Protein 4XS5 (pdb70)

InterPro domains:
  IPR002645 STAS domain [PF01740] (5-97)
  IPR036513 STAS domain superfamily [G3DSA:3.30.750.24] (1-120)
  IPR036513 STAS domain superfamily [SSF52091] (1-110)

Foldseek 3Di:
DWDWDDDDAEIEIEDQDQACDDCNLVVVLVVLVVVVVVPHLEYEYEANHDYYDPSSLVSVLVSQVSSVVSLFYEYEHQDDVVVVVNVVSVRPRYYYDHDPVVRVVVRVNVVVVVPD/DDWDDDDQEIEEEDPDLAADDPNLVVVLVVLVVVVVVPHLEYEYEASHDYYDPSRVVSVQVSVVSSVVVLFYEYEHLDPVVVVVVVVPHDYHYYPDPVVSVVVRCNVVVVD/DLDWDWDDDDQEIEIEGQHQACDDCNLVVVLVVLVVVVVVPHLAYEYEANHPYYDDVNLVSLLVSLVSSVVVLFYEYEHQDPNSVVVCVVVPRPPYHYYPDPVVSVVVRVNVVVVVPD/DDWDDDDLEIEAEDQDQACDDCNLVVVLVVLVVVVVVVHLEYEYEANHDYYDPSRLVSCLVSVVSSVVVLAYEYEHPDDVVVVVVVVSVRPPYHYYHDPVVVVVVRCNVVCVVVPD

B-factor: mean 60.4, std 25.07, range [10.05, 151.22]

Radius of gyration: 25.15 Å; Cα contacts (8 Å, |Δi|>4): 725; chains: 4; bounding box: 63×58×70 Å

Secondary structure (DSSP, 8-state):
--EEEE-SS-EEEE---SSB-TTHHHHHHHHHHHHHTTT---EEE------B-HHHHHHHHHHHHHHHHTT--EEE---HHHHHHHGGGT-TT-EEESSHHHHHHHH--HHHHHH-/-EEEE-SS-EEEE---SSB-THHHHHHHHHHHHHHTTT---EEE------B-HHHHHHHHHHHHHHHHTT--EEE---HHHHHHHHT----EEES-HHHHHHHH--HHHH-/---EEEEE-SS-EEEEE--SSB-THHHHHHHHHHHHHHHTT---EEE------B-HHHHHHHHHHHHHHHTTT--EEE---HHHHHHHHHTT-TT-EEES-HHHHHHHH--HHHHHH-/-EEEE-SS-EEEE---SSB-THHHHHHHHHHHHHHHTT---EEE------B-HHHHHHHHHHHHHHHTTT--EEE---HHHHHHHHTTT-TT-EEESSHHHHHHHH--HHHHHHT-

Solvent-accessible surface area: 22943 Å² total

Nearest PDB structures (foldseek):
  4xs5-assembly4_D  TM=1.009E+00  e=3.055E-22  Dyadobacter fermentans DSM 18053
  4xs5-assembly2_B  TM=9.556E-01  e=4.782E-18  Dyadobacter fermentans DSM 18053
  8dpb-assembly1_D  TM=4.874E-01  e=4.001E-02  Methylorubrum extorquens AM1
  8dyl-assembly1_B  TM=5.406E-01  e=2.358E-01  Homo sapiens
  4ahp-assembly1_D  TM=3.958E-01  e=1.585E+00  Staphylococcus aureus subsp. aureus NCTC 8325

Organism: Dyadobacter fermentans (strain ATCC 700827 / DSM 18053 / CIP 107007 / KCTC 52180 / NS114) (NCBI:txid471854)

CATH classification: 3.30.750.24

Structure (mmCIF, N/CA/C/O backbone):
data_4XS5
#
_entry.id   4XS5
#
_cell.length_a   83.111
_cell.length_b   84.520
_cell.length_c   109.681
_cell.angle_alpha   90.00
_cell.angle_beta   90.00
_cell.angle_gamma   90.00
#
_symmetry.space_group_name_H-M   'P 21 21 21'
#
loop_
_entity.id
_entity.type
_entity.pdbx_description
1 polymer 'Sulfate transporter/antisigma-factor antagonist STAS'
2 water water
#
loop_
_atom_site.group_PDB
_atom_site.id
_atom_site.type_symbol
_atom_site.label_atom_id
_atom_site.label_alt_id
_atom_site.label_comp_id
_atom_site.label_asym_id
_atom_site.label_entity_id
_atom_site.label_seq_id
_atom_site.pdbx_PDB_ins_code
_atom_site.Cartn_x
_atom_site.Cartn_y
_atom_site.Cartn_z
_atom_site.occupancy
_atom_site.B_iso_or_equiv
_atom_site.auth_seq_id
_atom_site.auth_comp_id
_atom_site.auth_asym_id
_atom_site.auth_atom_id
_atom_site.pdbx_PDB_model_num
ATOM 1 N N . ASP A 1 5 ? 12.104 -5.116 8.652 1.00 86.37 2 ASP A N 1
ATOM 2 C CA . ASP A 1 5 ? 13.345 -4.438 9.008 1.00 95.22 2 ASP A CA 1
ATOM 3 C C . ASP A 1 5 ? 13.255 -3.807 10.396 1.00 86.21 2 ASP A C 1
ATOM 4 O O . ASP A 1 5 ? 12.334 -3.043 10.685 1.00 76.57 2 ASP A O 1
ATOM 9 N N . PHE A 1 6 ? 14.221 -4.135 11.249 1.00 77.23 3 PHE A N 1
ATOM 10 C CA . PHE A 1 6 ? 14.231 -3.651 12.624 1.00 53.63 3 PHE A CA 1
ATOM 11 C C . PHE A 1 6 ? 15.241 -2.528 12.833 1.00 54.97 3 PHE A C 1
ATOM 12 O O . PHE A 1 6 ? 16.314 -2.525 12.231 1.00 70.14 3 PHE A O 1
ATOM 20 N N . LYS A 1 7 ? 14.889 -1.576 13.692 1.00 53.07 4 LYS A N 1
ATOM 21 C CA . LYS A 1 7 ? 15.821 -0.532 14.104 1.00 42.65 4 LYS A CA 1
ATOM 22 C C . LYS A 1 7 ? 16.539 -0.958 15.381 1.00 42.65 4 LYS A C 1
ATOM 23 O O . LYS A 1 7 ? 15.914 -1.467 16.311 1.00 41.74 4 LYS A O 1
ATOM 29 N N . LEU A 1 8 ? 17.852 -0.753 15.424 1.00 43.10 5 LEU A N 1
ATOM 30 C CA . LEU A 1 8 ? 18.648 -1.200 16.561 1.00 32.24 5 LEU A CA 1
ATOM 31 C C . LEU A 1 8 ? 19.342 -0.052 17.286 1.00 45.25 5 LEU A C 1
ATOM 32 O O . LEU A 1 8 ? 19.943 0.820 16.660 1.00 63.71 5 LEU A O 1
ATOM 37 N N . GLU A 1 9 ? 19.248 -0.059 18.612 1.00 50.78 6 GLU A N 1
ATOM 38 C CA . GLU A 1 9 ? 20.062 0.820 19.443 1.00 45.64 6 GLU A CA 1
ATOM 39 C C . GLU A 1 9 ? 21.021 -0.027 20.267 1.00 45.15 6 GLU A C 1
ATOM 40 O O . GLU A 1 9 ? 20.604 -0.731 21.186 1.00 50.54 6 GLU A O 1
ATOM 46 N N . LYS A 1 10 ? 22.306 0.041 19.937 1.00 32.70 7 LYS A N 1
ATOM 47 C CA . LYS A 1 10 ? 23.301 -0.777 20.618 1.00 36.19 7 LYS A CA 1
ATOM 48 C C . LYS A 1 10 ? 23.926 -0.048 21.802 1.00 52.87 7 LYS A C 1
ATOM 49 O O . LYS A 1 10 ? 24.555 0.999 21.641 1.00 69.72 7 LYS A O 1
ATOM 55 N N . LYS A 1 11 ? 23.746 -0.612 22.991 1.00 39.28 8 LYS A N 1
ATOM 56 C CA . LYS A 1 11 ? 24.383 -0.096 24.193 1.00 34.76 8 LYS A CA 1
ATOM 57 C C . LYS A 1 11 ? 25.337 -1.148 24.749 1.00 58.24 8 LYS A C 1
ATOM 58 O O . LYS A 1 11 ? 25.513 -2.205 24.148 1.00 56.04 8 LYS A O 1
ATOM 64 N N . GLU A 1 12 ? 25.956 -0.858 25.887 1.00 65.79 9 GLU A N 1
ATOM 65 C CA . GLU A 1 12 ? 26.930 -1.775 26.470 1.00 69.29 9 GLU A CA 1
ATOM 66 C C . GLU A 1 12 ? 26.274 -3.049 27.001 1.00 57.45 9 GLU A C 1
ATOM 67 O O . GLU A 1 12 ? 26.671 -4.158 26.645 1.00 56.21 9 GLU A O 1
ATOM 73 N N . GLN A 1 13 ? 25.271 -2.876 27.854 1.00 59.15 10 GLN A N 1
ATOM 74 C CA . GLN A 1 13 ? 24.602 -3.995 28.514 1.00 54.14 10 GLN A CA 1
ATOM 75 C C . GLN A 1 13 ? 23.554 -4.685 27.638 1.00 47.04 10 GLN A C 1
ATOM 76 O O . GLN A 1 13 ? 23.388 -5.904 27.702 1.00 49.65 10 GLN A O 1
ATOM 82 N N . TYR A 1 14 ? 22.856 -3.904 26.817 1.00 54.38 11 TYR A N 1
ATOM 83 C CA . TYR A 1 14 ? 21.648 -4.378 26.144 1.00 31.96 11 TYR A CA 1
ATOM 84 C C . TYR A 1 14 ? 21.494 -3.839 24.724 1.00 37.61 11 TYR A C 1
ATOM 85 O O . TYR A 1 14 ? 22.185 -2.900 24.326 1.00 44.91 11 TYR A O 1
ATOM 94 N N . VAL A 1 15 ? 20.580 -4.441 23.968 1.00 39.26 12 VAL A N 1
ATOM 95 C CA . VAL A 1 15 ? 20.194 -3.921 22.658 1.00 37.46 12 VAL A CA 1
ATOM 96 C C . VAL A 1 15 ? 18.709 -3.571 22.641 1.00 29.83 12 VAL A C 1
ATOM 97 O O . VAL A 1 15 ? 17.878 -4.342 23.120 1.00 29.58 12 VAL A O 1
ATOM 101 N N . TYR A 1 16 ? 18.381 -2.406 22.093 1.00 32.91 13 TYR A N 1
ATOM 102 C CA . TYR A 1 16 ? 16.992 -1.982 21.965 1.00 29.63 13 TYR A CA 1
ATOM 103 C C . TYR A 1 16 ? 16.522 -2.133 20.521 1.00 31.72 13 TYR A C 1
ATOM 104 O O . TYR A 1 16 ? 17.038 -1.473 19.620 1.00 49.97 13 TYR A O 1
ATOM 113 N N . ILE A 1 17 ? 15.539 -3.003 20.311 1.00 33.56 14 ILE A N 1
ATOM 114 C CA . ILE A 1 17 ? 15.070 -3.330 18.967 1.00 30.67 14 ILE A CA 1
ATOM 115 C C . ILE A 1 17 ? 13.648 -2.831 18.715 1.00 31.18 14 ILE A C 1
ATOM 116 O O . ILE A 1 17 ? 12.752 -3.052 19.528 1.00 35.84 14 ILE A O 1
ATOM 121 N N . GLU A 1 18 ? 13.446 -2.157 17.587 1.00 31.97 15 GLU A N 1
ATOM 122 C CA . GLU A 1 18 ? 12.123 -1.655 17.224 1.00 46.51 15 GLU A CA 1
ATOM 123 C C . GLU A 1 18 ? 11.576 -2.321 15.965 1.00 56.89 15 GLU A C 1
ATOM 124 O O . GLU A 1 18 ? 12.333 -2.694 15.069 1.00 60.44 15 GLU A O 1
ATOM 130 N N . THR A 1 19 ? 10.255 -2.459 15.903 1.00 61.12 16 THR A N 1
ATOM 131 C CA . THR A 1 19 ? 9.591 -2.980 14.712 1.00 68.29 16 THR A CA 1
ATOM 132 C C . THR A 1 19 ? 8.266 -2.260 14.470 1.00 69.28 16 THR A C 1
ATOM 133 O O . THR A 1 19 ? 7.594 -1.845 15.414 1.00 55.17 16 THR A O 1
ATOM 137 N N . ASP A 1 20 ? 7.916 -2.083 13.200 1.00 78.81 17 ASP A N 1
ATOM 138 C CA . ASP A 1 20 ? 6.642 -1.476 12.823 1.00 67.98 17 ASP A CA 1
ATOM 139 C C . ASP A 1 20 ? 5.585 -2.522 12.467 1.00 68.59 17 ASP A C 1
ATOM 140 O O . ASP A 1 20 ? 4.463 -2.178 12.096 1.00 77.04 17 ASP A O 1
ATOM 145 N N . ALA A 1 21 ? 5.952 -3.795 12.580 1.00 65.32 18 ALA A N 1
ATOM 146 C CA . ALA A 1 21 ? 5.089 -4.894 12.149 1.00 64.15 18 ALA A CA 1
ATOM 147 C C . ALA A 1 21 ? 3.779 -4.965 12.934 1.00 66.80 18 ALA A C 1
ATOM 148 O O . ALA A 1 21 ? 3.785 -4.969 14.165 1.00 55.56 18 ALA A O 1
ATOM 150 N N . PRO A 1 22 ? 2.649 -5.026 12.214 1.00 67.66 19 PRO A N 1
ATOM 151 C CA . PRO A 1 22 ? 1.313 -5.112 12.814 1.00 57.15 19 PRO A CA 1
ATOM 152 C C . PRO A 1 22 ? 1.065 -6.457 13.486 1.00 50.41 19 PRO A C 1
ATOM 153 O O . PRO A 1 22 ? 0.245 -6.555 14.400 1.00 51.76 19 PRO A O 1
ATOM 157 N N . ALA A 1 23 ? 1.769 -7.486 13.028 1.00 53.65 20 ALA A N 1
ATOM 158 C CA . ALA A 1 23 ? 1.616 -8.822 13.586 1.00 55.57 20 ALA A CA 1
ATOM 159 C C . ALA A 1 23 ? 2.941 -9.571 13.570 1.00 58.72 20 ALA A C 1
ATOM 160 O O . ALA A 1 23 ? 3.712 -9.466 12.615 1.00 57.21 20 ALA A O 1
ATOM 162 N N . PHE A 1 24 ? 3.197 -10.337 14.624 1.00 55.83 21 PHE A N 1
ATOM 163 C CA . PHE A 1 24 ? 4.404 -11.144 14.683 1.00 53.09 21 PHE A CA 1
ATOM 164 C C . PHE A 1 24 ? 4.054 -12.522 14.144 1.00 54.53 21 PHE A C 1
ATOM 165 O O . PHE A 1 24 ? 3.422 -13.323 14.834 1.00 63.26 21 PHE A O 1
ATOM 173 N N . ALA A 1 25 ? 4.519 -12.802 12.929 1.00 53.90 22 ALA A N 1
ATOM 174 C CA . ALA A 1 25 ? 4.084 -13.968 12.162 1.00 60.92 22 ALA A CA 1
ATOM 175 C C . ALA A 1 25 ? 4.734 -13.973 10.785 1.00 62.11 22 ALA A C 1
ATOM 176 O O . ALA A 1 25 ? 5.331 -12.981 10.367 1.00 75.45 22 ALA A O 1
ATOM 178 N N . GLY A 1 26 ? 4.602 -15.089 10.076 1.00 52.13 23 GLY A N 1
ATOM 179 C CA . GLY A 1 26 ? 5.173 -15.214 8.748 1.00 55.19 23 GLY A CA 1
ATOM 180 C C . GLY A 1 26 ? 6.688 -15.247 8.769 1.00 68.01 23 GLY A C 1
ATOM 181 O O . GLY A 1 26 ? 7.290 -16.037 9.496 1.00 81.74 23 GLY A O 1
ATOM 182 N N . ASP A 1 27 ? 7.306 -14.383 7.971 1.00 65.43 24 ASP A N 1
ATOM 183 C CA . ASP A 1 27 ? 8.761 -14.335 7.878 1.00 85.06 24 ASP A CA 1
ATOM 184 C C . ASP A 1 27 ? 9.364 -13.401 8.925 1.00 80.32 24 ASP A C 1
ATOM 185 O O . ASP A 1 27 ? 10.584 -13.299 9.047 1.00 82.09 24 ASP A O 1
ATOM 190 N N . VAL A 1 28 ? 8.501 -12.722 9.675 1.00 67.62 25 VAL A N 1
ATOM 191 C CA . VAL A 1 28 ? 8.946 -11.789 10.708 1.00 55.44 25 VAL A CA 1
ATOM 192 C C . VAL A 1 28 ? 9.666 -12.466 11.888 1.00 55.77 25 VAL A C 1
ATOM 193 O O . VAL A 1 28 ? 10.745 -12.015 12.275 1.00 56.03 25 VAL A O 1
ATOM 197 N N . PRO A 1 29 ? 9.088 -13.543 12.468 1.00 53.65 26 PRO A N 1
ATOM 198 C CA . PRO A 1 29 ? 9.796 -14.146 13.606 1.00 48.95 26 PRO A CA 1
ATOM 199 C C . PRO A 1 29 ? 11.135 -14.768 13.217 1.00 55.61 26 PRO A C 1
ATOM 200 O O . PRO A 1 29 ? 12.056 -14.795 14.033 1.00 61.07 26 PRO A O 1
ATOM 204 N N . ALA A 1 30 ? 11.236 -15.265 11.988 1.00 62.30 27 ALA A N 1
ATOM 205 C CA . ALA A 1 30 ? 12.491 -15.816 11.494 1.00 53.40 27 ALA A CA 1
ATOM 206 C C . ALA A 1 30 ? 13.516 -14.702 11.313 1.00 52.63 27 ALA A C 1
ATOM 207 O O . ALA A 1 30 ? 14.711 -14.899 11.537 1.00 51.98 27 ALA A O 1
ATOM 209 N N . ALA A 1 31 ? 13.035 -13.530 10.910 1.00 51.45 28 ALA A N 1
ATOM 210 C CA . ALA A 1 31 ? 13.892 -12.365 10.736 1.00 38.18 28 ALA A CA 1
ATOM 211 C C . ALA A 1 31 ? 14.395 -11.860 12.084 1.00 54.23 28 ALA A C 1
ATOM 212 O O . ALA A 1 31 ? 15.574 -11.544 12.241 1.00 55.81 28 ALA A O 1
ATOM 214 N N . PHE A 1 32 ? 13.489 -11.790 13.054 1.00 48.41 29 PHE A N 1
ATOM 215 C CA . PHE A 1 32 ? 13.836 -11.349 14.399 1.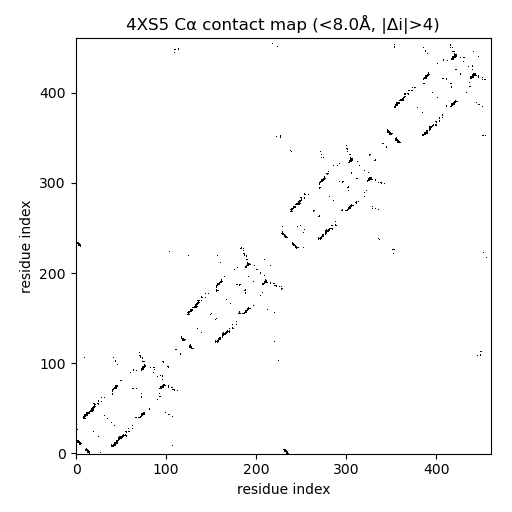00 44.03 29 PHE A CA 1
ATOM 216 C C . PHE A 1 32 ? 14.823 -12.307 15.054 1.00 42.38 29 PHE A C 1
ATOM 217 O O . PHE A 1 32 ? 15.752 -11.879 15.738 1.00 46.29 29 PHE A O 1
ATOM 225 N N . GLU A 1 33 ? 14.615 -13.603 14.843 1.00 43.42 30 GLU A N 1
ATOM 226 C CA . GLU A 1 33 ? 15.486 -14.617 15.424 1.00 43.15 30 GLU A CA 1
ATOM 227 C C . GLU A 1 33 ? 16.884 -14.523 14.827 1.00 49.04 30 GLU A C 1
ATOM 228 O O . GLU A 1 33 ? 17.876 -14.789 15.504 1.00 54.58 30 GLU A O 1
ATOM 234 N N . GLU A 1 34 ? 16.957 -14.140 13.555 1.00 56.84 31 GLU A N 1
ATOM 235 C CA . GLU A 1 34 ? 18.239 -13.947 12.889 1.00 64.62 31 GLU A CA 1
ATOM 236 C C . GLU A 1 34 ? 18.969 -12.748 13.487 1.00 59.53 31 GLU A C 1
ATOM 237 O O . GLU A 1 34 ? 20.162 -12.819 13.783 1.00 60.45 31 GLU A O 1
ATOM 239 N N . THR A 1 35 ? 18.240 -11.651 13.661 1.00 46.85 32 THR A N 1
ATOM 240 C CA . THR A 1 35 ? 18.791 -10.445 14.268 1.00 37.76 32 THR A CA 1
ATOM 241 C C . THR A 1 35 ? 19.245 -10.720 15.697 1.00 41.07 32 THR A C 1
ATOM 242 O O . THR A 1 35 ? 20.311 -10.271 16.119 1.00 46.78 32 THR A O 1
ATOM 246 N N . ALA A 1 36 ? 18.432 -11.470 16.434 1.00 42.10 33 ALA A N 1
ATOM 247 C CA . ALA A 1 36 ? 18.728 -11.791 17.825 1.00 39.23 33 ALA A CA 1
ATOM 248 C C . ALA A 1 36 ? 19.974 -12.660 17.956 1.00 47.69 33 ALA A C 1
ATOM 249 O O . ALA A 1 36 ? 20.818 -12.419 18.818 1.00 53.67 33 ALA A O 1
ATOM 251 N N . ARG A 1 37 ? 20.089 -13.667 17.097 1.00 57.58 34 ARG A N 1
ATOM 252 C CA . ARG A 1 37 ? 21.203 -14.606 17.171 1.00 65.97 34 ARG A CA 1
ATOM 253 C C . ARG A 1 37 ? 22.526 -13.962 16.767 1.00 58.42 34 ARG A C 1
ATOM 254 O O . ARG A 1 37 ? 23.588 -14.364 17.245 1.00 54.23 34 ARG A O 1
ATOM 262 N N . SER A 1 38 ? 22.462 -12.963 15.893 1.00 53.73 35 SER A N 1
ATOM 263 C CA . SER A 1 38 ? 23.664 -12.248 15.479 1.00 65.04 35 SER A CA 1
ATOM 264 C C . SER A 1 38 ? 24.162 -11.353 16.610 1.00 75.07 35 SER A C 1
ATOM 265 O O . SER A 1 38 ? 25.365 -11.163 16.781 1.00 77.76 35 SER A O 1
ATOM 268 N N . LEU A 1 39 ? 23.225 -10.809 17.380 1.00 69.89 36 LEU A N 1
ATOM 269 C CA . LEU A 1 39 ? 23.559 -9.959 18.517 1.00 50.78 36 LEU A CA 1
ATOM 270 C C . LEU A 1 39 ? 24.072 -10.784 19.693 1.00 51.25 36 LEU A C 1
ATOM 271 O O . LEU A 1 39 ? 24.885 -10.308 20.488 1.00 51.18 36 LEU A O 1
ATOM 276 N N . PHE A 1 40 ? 23.590 -12.019 19.801 1.00 44.58 37 PHE A N 1
ATOM 277 C CA . PHE A 1 40 ? 24.021 -12.926 20.859 1.00 52.07 37 PHE A CA 1
ATOM 278 C C . PHE A 1 40 ? 25.498 -13.278 20.717 1.00 74.30 37 PHE A C 1
ATOM 279 O O . PHE A 1 40 ? 26.239 -13.298 21.701 1.00 80.92 37 PHE A O 1
ATOM 287 N N . ARG A 1 41 ? 25.920 -13.551 19.487 1.00 79.46 38 ARG A N 1
ATOM 288 C CA . ARG A 1 41 ? 27.308 -13.907 19.220 1.00 89.64 38 ARG A CA 1
ATOM 289 C C . ARG A 1 41 ? 28.223 -12.685 19.280 1.00 86.24 38 ARG A C 1
ATOM 290 O O . ARG A 1 41 ? 29.445 -12.813 19.217 1.00 86.30 38 ARG A O 1
ATOM 298 N N . GLU A 1 42 ? 27.626 -11.504 19.404 1.00 79.01 39 GLU A N 1
ATOM 299 C CA . GLU A 1 42 ? 28.393 -10.281 19.616 1.00 63.23 39 GLU A CA 1
ATOM 300 C C . GLU A 1 42 ? 28.601 -10.033 21.107 1.00 71.26 39 GLU A C 1
ATOM 301 O O . GLU A 1 42 ? 29.257 -9.068 21.498 1.00 78.48 39 GLU A O 1
ATOM 307 N N . GLY A 1 43 ? 28.038 -10.909 21.936 1.00 76.95 40 GLY A N 1
ATOM 308 C CA . GLY A 1 43 ? 28.234 -10.838 23.373 1.00 80.74 40 GLY A CA 1
ATOM 309 C C . GLY A 1 43 ? 27.038 -10.356 24.176 1.00 82.05 40 GLY A C 1
ATOM 310 O O . GLY A 1 43 ? 27.061 -10.393 25.406 1.00 83.28 40 GLY A O 1
ATOM 311 N N . TYR A 1 44 ? 25.995 -9.904 23.487 1.00 74.79 41 TYR A N 1
ATOM 312 C CA . TYR A 1 44 ? 24.812 -9.364 24.157 1.00 59.42 41 TYR A CA 1
ATOM 313 C C . TYR A 1 44 ? 23.974 -10.441 24.840 1.00 57.91 41 TYR A C 1
ATOM 314 O O . TYR A 1 44 ? 23.550 -11.406 24.206 1.00 48.62 41 TYR A O 1
ATOM 323 N N . HIS A 1 45 ? 23.747 -10.275 26.140 1.00 59.02 42 HIS A N 1
ATOM 324 C CA . HIS A 1 45 ? 22.911 -11.204 26.892 1.00 55.03 42 HIS A CA 1
ATOM 325 C C . HIS A 1 45 ? 21.473 -10.721 27.101 1.00 51.16 42 HIS A C 1
ATOM 326 O O . HIS A 1 45 ? 20.635 -11.472 27.601 1.00 46.11 42 HIS A O 1
ATOM 328 N N . SER A 1 46 ? 21.177 -9.487 26.702 1.00 49.60 43 SER A N 1
ATOM 329 C CA . SER A 1 46 ? 19.880 -8.887 27.023 1.00 35.63 43 SER A CA 1
ATOM 330 C C . SER A 1 46 ? 19.296 -8.069 25.879 1.00 33.68 43 SER A C 1
ATOM 331 O O . SER A 1 46 ? 19.986 -7.252 25.270 1.00 43.08 43 SER A O 1
ATOM 334 N N . LEU A 1 47 ? 18.012 -8.282 25.608 1.00 26.39 44 LEU A N 1
ATOM 335 C CA . LEU A 1 47 ? 17.341 -7.612 24.502 1.00 27.94 44 LEU A CA 1
ATOM 336 C C . LEU A 1 47 ? 16.045 -6.934 24.939 1.00 26.25 44 LEU A C 1
ATOM 337 O O . LEU A 1 47 ? 15.249 -7.508 25.681 1.00 26.13 44 LEU A O 1
ATOM 342 N N . ILE A 1 48 ? 15.844 -5.706 24.473 1.00 26.20 45 ILE A N 1
ATOM 343 C CA . ILE A 1 48 ? 14.587 -5.001 24.678 1.00 26.06 45 ILE A CA 1
ATOM 344 C C . ILE A 1 48 ? 13.938 -4.709 23.331 1.00 26.73 45 ILE A C 1
ATOM 345 O O . ILE A 1 48 ? 14.465 -3.929 22.539 1.00 45.67 45 ILE A O 1
ATOM 350 N N . VAL A 1 49 ? 12.799 -5.338 23.072 1.00 27.12 46 VAL A N 1
ATOM 351 C CA . VAL A 1 49 ? 12.109 -5.160 21.801 1.00 27.89 46 VAL A CA 1
ATOM 352 C C . VAL A 1 49 ? 10.814 -4.369 21.998 1.00 37.19 46 VAL A C 1
ATOM 353 O O . VAL A 1 49 ? 10.093 -4.575 22.976 1.00 27.68 46 VAL A O 1
ATOM 357 N N . ASN A 1 50 ? 10.521 -3.459 21.072 1.00 38.29 47 ASN A N 1
ATOM 358 C CA . ASN A 1 50 ? 9.298 -2.674 21.173 1.00 36.31 47 ASN A CA 1
ATOM 359 C C . ASN A 1 50 ? 8.228 -3.254 20.258 1.00 33.23 47 ASN A C 1
ATOM 360 O O . ASN A 1 50 ? 8.274 -3.103 19.038 1.00 43.39 47 ASN A O 1
ATOM 373 N N . GLN A 1 52 ? 4.893 -2.618 20.578 1.00 52.65 49 GLN A N 1
ATOM 374 C CA . GLN A 1 52 ? 3.679 -1.814 20.742 1.00 41.14 49 GLN A CA 1
ATOM 375 C C . GLN A 1 52 ? 2.729 -1.879 19.543 1.00 53.17 49 GLN A C 1
ATOM 376 O O . GLN A 1 52 ? 1.508 -1.850 19.706 1.00 58.12 49 GLN A O 1
ATOM 382 N N . THR A 1 53 ? 3.290 -1.989 18.344 1.00 41.76 50 THR A N 1
ATOM 383 C CA . THR A 1 53 ? 2.483 -2.054 17.133 1.00 56.27 50 THR A CA 1
ATOM 384 C C . THR A 1 53 ? 1.982 -3.470 16.817 1.00 54.26 50 THR A C 1
ATOM 385 O O . THR A 1 53 ? 1.085 -3.640 15.991 1.00 58.88 50 THR A O 1
ATOM 389 N N . VAL A 1 54 ? 2.550 -4.480 17.472 1.00 47.32 51 VAL A N 1
ATOM 390 C CA . VAL A 1 54 ? 2.145 -5.862 17.220 1.00 42.83 51 VAL A CA 1
ATOM 391 C C . VAL A 1 54 ? 0.866 -6.213 17.974 1.00 54.59 51 VAL A C 1
ATOM 392 O O . VAL A 1 54 ? 0.842 -6.217 19.205 1.00 43.08 51 VAL A O 1
ATOM 396 N N . LYS A 1 55 ? -0.198 -6.505 17.230 1.00 65.93 52 LYS A N 1
ATOM 397 C CA . LYS A 1 55 ? -1.477 -6.861 17.837 1.00 62.20 52 LYS A CA 1
ATOM 398 C C . LYS A 1 55 ? -1.782 -8.362 17.860 1.00 62.42 52 LYS A C 1
ATOM 399 O O . LYS A 1 55 ? -2.789 -8.778 18.435 1.00 54.59 52 LYS A O 1
ATOM 405 N N . SER A 1 56 ? -0.923 -9.177 17.253 1.00 67.29 53 SER A N 1
ATOM 406 C CA . SER A 1 56 ? -1.214 -10.607 17.140 1.00 56.84 53 SER A CA 1
ATOM 407 C C . SER A 1 56 ? 0.026 -11.478 16.932 1.00 60.78 53 SER A C 1
ATOM 408 O O . SER A 1 56 ? 1.081 -10.992 16.523 1.00 49.86 53 SER A O 1
ATOM 411 N N . LEU A 1 57 ? -0.123 -12.771 17.210 1.00 63.37 54 LEU A N 1
ATOM 412 C CA . LEU A 1 57 ? 0.974 -13.730 17.113 1.00 60.66 54 LEU A CA 1
ATOM 413 C C . LEU A 1 57 ? 0.573 -14.980 16.335 1.00 52.70 54 LEU A C 1
ATOM 414 O O . LEU A 1 57 ? -0.612 -15.268 16.177 1.00 64.29 54 LEU A O 1
ATOM 419 N N . ASP A 1 58 ? 1.568 -15.723 15.859 1.00 50.50 55 ASP A N 1
ATOM 420 C CA . ASP A 1 58 ? 1.330 -17.035 15.269 1.00 54.16 55 ASP A CA 1
ATOM 421 C C . ASP A 1 58 ? 2.117 -18.087 16.045 1.00 67.69 55 ASP A C 1
ATOM 422 O O . ASP A 1 58 ? 2.788 -17.765 17.025 1.00 73.33 55 ASP A O 1
ATOM 427 N N . ALA A 1 59 ? 2.032 -19.339 15.607 1.00 69.33 56 ALA A N 1
ATOM 428 C CA . ALA A 1 59 ? 2.717 -20.435 16.287 1.00 76.34 56 ALA A CA 1
ATOM 429 C C . ALA A 1 59 ? 4.232 -20.254 16.257 1.00 73.02 56 ALA A C 1
ATOM 430 O O . ALA A 1 59 ? 4.912 -20.465 17.263 1.00 62.91 56 ALA A O 1
ATOM 432 N N . THR A 1 60 ? 4.752 -19.864 15.098 1.00 72.64 57 THR A N 1
ATOM 433 C CA . THR A 1 60 ? 6.184 -19.652 14.928 1.00 64.28 57 THR A CA 1
ATOM 434 C C . THR A 1 60 ? 6.669 -18.501 15.803 1.00 60.43 57 THR A C 1
ATOM 435 O O . THR A 1 60 ? 7.726 -18.587 16.429 1.00 49.46 57 THR A O 1
ATOM 439 N N . GLY A 1 61 ? 5.882 -17.430 15.846 1.00 57.11 58 GLY A N 1
ATOM 440 C CA . GLY A 1 61 ? 6.217 -16.261 16.637 1.00 44.35 58 GLY A CA 1
ATOM 441 C C . GLY A 1 61 ? 6.365 -16.567 18.114 1.00 45.54 58 GLY A C 1
ATOM 442 O O . GLY A 1 61 ? 7.230 -16.008 18.788 1.00 60.45 58 GLY A O 1
ATOM 443 N N . ILE A 1 62 ? 5.523 -17.464 18.618 1.00 42.48 59 ILE A N 1
ATOM 444 C CA . ILE A 1 62 ? 5.562 -17.837 20.026 1.00 47.12 59 ILE A CA 1
ATOM 445 C C . ILE A 1 62 ? 6.799 -18.667 20.347 1.00 48.99 59 ILE A C 1
ATOM 446 O O . ILE A 1 62 ? 7.494 -18.403 21.327 1.00 52.54 59 ILE A O 1
ATOM 451 N N . THR A 1 63 ? 7.074 -19.669 19.517 1.00 60.87 60 THR A N 1
ATOM 452 C CA . THR A 1 63 ? 8.248 -20.515 19.707 1.00 67.56 60 THR A CA 1
ATOM 453 C C . THR A 1 63 ? 9.529 -19.696 19.576 1.00 62.82 60 THR A C 1
ATOM 454 O O . THR A 1 63 ? 10.488 -19.906 20.319 1.00 51.20 60 THR A O 1
ATOM 458 N N . THR A 1 64 ? 9.534 -18.765 18.627 1.00 63.27 61 THR A N 1
ATOM 459 C CA . THR A 1 64 ? 10.651 -17.843 18.457 1.00 49.47 61 THR A CA 1
ATOM 460 C C . THR A 1 64 ? 10.826 -17.006 19.716 1.00 43.15 61 THR A C 1
ATOM 461 O O . THR A 1 64 ? 11.931 -16.874 20.243 1.00 37.80 61 THR A O 1
ATOM 465 N N . LEU A 1 65 ? 9.716 -16.452 20.193 1.00 43.47 62 LEU A N 1
ATOM 466 C CA . LEU A 1 65 ? 9.704 -15.647 21.406 1.00 33.97 62 LEU A CA 1
ATOM 467 C C . LEU A 1 65 ? 10.200 -16.465 22.596 1.00 40.78 62 LEU A C 1
ATOM 468 O O . LEU A 1 65 ? 10.958 -15.971 23.431 1.00 46.14 62 LEU A O 1
ATOM 473 N N . LYS A 1 66 ? 9.771 -17.723 22.658 1.00 46.68 63 LYS A N 1
ATOM 474 C CA . LYS A 1 66 ? 10.205 -18.644 23.705 1.00 43.34 63 LYS A CA 1
ATOM 475 C C . LYS A 1 66 ? 11.703 -18.919 23.630 1.00 45.18 63 LYS A C 1
ATOM 476 O O . LYS A 1 66 ? 12.383 -18.980 24.655 1.00 47.56 63 LYS A O 1
ATOM 482 N N . LYS A 1 67 ? 12.210 -19.087 22.412 1.00 46.54 64 LYS A N 1
ATOM 483 C CA . LYS A 1 67 ? 13.604 -19.464 22.207 1.00 49.58 64 LYS A CA 1
ATOM 484 C C . LYS A 1 67 ? 14.555 -18.309 22.506 1.00 52.10 64 LYS A C 1
ATOM 485 O O . LYS A 1 67 ? 15.551 -18.482 23.209 1.00 45.86 64 LYS A O 1
ATOM 491 N N . VAL A 1 68 ? 14.244 -17.134 21.965 1.00 49.01 65 VAL A N 1
ATOM 492 C CA . VAL A 1 68 ? 15.057 -15.945 22.192 1.00 45.32 65 VAL A CA 1
ATOM 493 C C . VAL A 1 68 ? 15.127 -15.624 23.683 1.00 51.33 65 VAL A C 1
ATOM 494 O O . VAL A 1 68 ? 16.183 -15.257 24.201 1.00 59.09 65 VAL A O 1
ATOM 498 N N . ASN A 1 69 ? 14.000 -15.781 24.370 1.00 42.08 66 ASN A N 1
ATOM 499 C CA . ASN A 1 69 ? 13.951 -15.558 25.809 1.00 44.17 66 ASN A CA 1
ATOM 500 C C . ASN A 1 69 ? 14.836 -16.539 26.572 1.00 49.78 66 ASN A C 1
ATOM 501 O O . ASN A 1 69 ? 15.467 -16.175 27.565 1.00 51.38 66 ASN A O 1
ATOM 506 N N . TYR A 1 70 ? 14.882 -17.782 26.103 1.00 52.96 67 TYR A N 1
ATOM 507 C CA . TYR A 1 70 ? 15.710 -18.801 26.737 1.00 57.19 67 TYR A CA 1
ATOM 508 C C . TYR A 1 70 ? 17.191 -18.505 26.535 1.00 48.82 67 TYR A C 1
ATOM 509 O O . TYR A 1 70 ? 17.992 -18.639 27.461 1.00 47.57 67 TYR A O 1
ATOM 518 N N . LEU A 1 71 ? 17.549 -18.104 25.320 1.00 48.00 68 LEU A N 1
ATOM 519 C CA . LEU A 1 71 ? 18.934 -17.778 25.001 1.00 55.17 68 LEU A CA 1
ATOM 520 C C . LEU A 1 71 ? 19.402 -16.569 25.802 1.00 55.81 68 LEU A C 1
ATOM 521 O O . LEU A 1 71 ? 20.580 -16.460 26.143 1.00 56.44 68 LEU A O 1
ATOM 526 N N . CYS A 1 72 ? 18.474 -15.664 26.101 1.00 53.11 69 CYS A N 1
ATOM 527 C CA . CYS A 1 72 ? 18.778 -14.505 26.931 1.00 57.72 69 CYS A CA 1
ATOM 528 C C . CYS A 1 72 ? 19.004 -14.919 28.381 1.00 57.12 69 CYS A C 1
ATOM 529 O O . CYS A 1 72 ? 19.960 -14.481 29.020 1.00 57.54 69 CYS A O 1
ATOM 532 N N . ALA A 1 73 ? 18.120 -15.771 28.891 1.00 56.72 70 ALA A N 1
ATOM 533 C CA . ALA A 1 73 ? 18.185 -16.209 30.280 1.00 56.04 70 ALA A CA 1
ATOM 534 C C . ALA A 1 73 ? 19.427 -17.053 30.548 1.00 62.32 70 ALA A C 1
ATOM 535 O O . ALA A 1 73 ? 20.028 -16.964 31.620 1.00 64.88 70 ALA A O 1
ATOM 537 N N . ASN A 1 74 ? 19.811 -17.866 29.569 1.00 56.42 71 ASN A N 1
ATOM 538 C CA . ASN A 1 74 ? 20.954 -18.761 29.716 1.00 67.66 71 ASN A CA 1
ATOM 539 C C . ASN A 1 74 ? 22.273 -17.995 29.787 1.00 70.78 71 ASN A C 1
ATOM 540 O O . ASN A 1 74 ? 23.277 -18.507 30.283 1.00 81.04 71 ASN A O 1
ATOM 545 N N . ASP A 1 75 ? 22.259 -16.767 29.282 1.00 70.15 72 ASP A N 1
ATOM 546 C CA . ASP A 1 75 ? 23.411 -15.873 29.345 1.00 71.13 72 ASP A CA 1
ATOM 547 C C . ASP A 1 75 ? 23.341 -14.979 30.579 1.00 66.81 72 ASP A C 1
ATOM 548 O O . ASP A 1 75 ? 24.127 -14.041 30.719 1.00 63.61 72 ASP A O 1
ATOM 553 N N . LEU A 1 76 ? 22.369 -15.269 31.444 1.00 68.19 73 LEU A N 1
ATOM 554 C CA . LEU A 1 76 ? 22.093 -14.497 32.659 1.00 67.44 73 LEU A CA 1
ATOM 555 C C . LEU A 1 76 ? 21.591 -13.096 32.327 1.00 60.67 73 LEU A C 1
ATOM 556 O O . LEU A 1 76 ? 21.738 -12.166 33.120 1.00 67.88 73 LEU A O 1
ATOM 561 N N . GLY A 1 77 ? 20.998 -12.956 31.146 1.00 55.23 74 GLY A N 1
ATOM 562 C CA . GLY A 1 77 ? 20.327 -11.730 30.761 1.00 43.05 74 GLY A CA 1
ATOM 563 C C . GLY A 1 77 ? 18.826 -11.946 30.758 1.00 39.31 74 GLY A C 1
ATOM 564 O O . GLY A 1 77 ? 18.328 -12.867 31.405 1.00 29.78 74 GLY A O 1
ATOM 573 N N . LEU A 1 79 ? 14.891 -10.994 28.277 1.00 43.74 76 LEU A N 1
ATOM 574 C CA . LEU A 1 79 ? 14.206 -10.404 27.134 1.00 24.84 76 LEU A CA 1
ATOM 575 C C . LEU A 1 79 ? 13.021 -9.558 27.586 1.00 31.84 76 LEU A C 1
ATOM 576 O O . LEU A 1 79 ? 12.052 -10.077 28.138 1.00 45.29 76 LEU A O 1
ATOM 581 N N . ALA A 1 80 ? 13.107 -8.252 27.354 1.00 23.56 77 ALA A N 1
ATOM 582 C CA . ALA A 1 80 ? 12.031 -7.338 27.718 1.00 23.29 77 ALA A CA 1
ATOM 583 C C . ALA A 1 80 ? 11.226 -6.923 26.494 1.00 24.93 77 ALA A C 1
ATOM 584 O O . ALA A 1 80 ? 11.783 -6.661 25.430 1.00 44.07 77 ALA A O 1
ATOM 586 N N . ILE A 1 81 ? 9.910 -6.868 26.658 1.00 23.34 78 ILE A N 1
ATOM 587 C CA . ILE A 1 81 ? 9.011 -6.440 25.595 1.00 23.41 78 ILE A CA 1
ATOM 588 C C . ILE A 1 81 ? 8.274 -5.174 26.015 1.00 28.68 78 ILE A C 1
ATOM 589 O O . ILE A 1 81 ? 7.761 -5.090 27.131 1.00 34.05 78 ILE A O 1
ATOM 594 N N . VAL A 1 82 ? 8.232 -4.186 25.126 1.00 24.79 79 VAL A N 1
ATOM 595 C CA . VAL A 1 82 ? 7.587 -2.916 25.442 1.00 31.93 79 VAL A CA 1
ATOM 596 C C . VAL A 1 82 ? 6.289 -2.709 24.666 1.00 41.05 79 VAL A C 1
ATOM 597 O O . VAL A 1 82 ? 6.306 -2.528 23.449 1.00 52.55 79 VAL A O 1
ATOM 601 N N . THR A 1 83 ? 5.165 -2.745 25.375 1.00 39.10 80 THR A N 1
ATOM 602 C CA . THR A 1 83 ? 3.880 -2.388 24.783 1.00 44.46 80 THR A CA 1
ATOM 603 C C . THR A 1 83 ? 2.921 -1.804 25.822 1.00 48.20 80 THR A C 1
ATOM 604 O O . THR A 1 83 ? 2.886 -2.247 26.972 1.00 46.87 80 THR A O 1
ATOM 608 N N . ARG A 1 84 ? 2.160 -0.793 25.414 1.00 55.64 81 ARG A N 1
ATOM 609 C CA . ARG A 1 84 ? 1.139 -0.199 26.271 1.00 64.36 81 ARG A CA 1
ATOM 610 C C . ARG A 1 84 ? -0.165 -0.993 26.238 1.00 82.26 81 ARG A C 1
ATOM 611 O O . ARG A 1 84 ? -0.921 -1.000 27.210 1.00 89.75 81 ARG A O 1
ATOM 619 N N . ASP A 1 85 ? -0.422 -1.652 25.110 1.00 86.21 82 ASP A N 1
ATOM 620 C CA . ASP A 1 85 ? -1.667 -2.387 24.893 1.00 83.78 82 ASP A CA 1
ATOM 621 C C . ASP A 1 85 ? -1.870 -3.477 25.943 1.00 78.47 82 ASP A C 1
ATOM 622 O O . ASP A 1 85 ? -1.013 -4.339 26.129 1.00 80.10 82 ASP A O 1
ATOM 627 N N . ASP A 1 86 ? -3.018 -3.440 26.613 1.00 125.30 83 ASP A N 1
ATOM 628 C CA . ASP A 1 86 ? -3.273 -4.309 27.759 1.00 118.62 83 ASP A CA 1
ATOM 629 C C . ASP A 1 86 ? -3.597 -5.751 27.379 1.00 113.60 83 ASP A C 1
ATOM 630 O O . ASP A 1 86 ? -3.062 -6.686 27.974 1.00 111.23 83 ASP A O 1
ATOM 635 N N . ASP A 1 87 ? -4.474 -5.933 26.396 1.00 116.48 84 ASP A N 1
ATOM 636 C CA . ASP A 1 87 ? -4.886 -7.276 25.998 1.00 112.08 84 ASP A CA 1
ATOM 637 C C . ASP A 1 87 ? -3.735 -8.044 25.347 1.00 92.72 84 ASP A C 1
ATOM 638 O O . ASP A 1 87 ? -3.734 -9.274 25.323 1.00 88.57 84 ASP A O 1
ATOM 643 N N . PHE A 1 88 ? -2.754 -7.313 24.826 1.00 82.72 85 PHE A N 1
ATOM 644 C CA . PHE A 1 88 ? -1.570 -7.940 24.254 1.00 78.41 85 PHE A CA 1
ATOM 645 C C . PHE A 1 88 ? -0.657 -8.453 25.364 1.00 77.25 85 PHE A C 1
ATOM 646 O O . PHE A 1 88 ? 0.013 -9.474 25.206 1.00 76.27 85 PHE A O 1
ATOM 654 N N . ILE A 1 89 ? -0.639 -7.739 26.486 1.00 79.38 86 ILE A N 1
ATOM 655 C CA . ILE A 1 89 ? 0.117 -8.171 27.658 1.00 79.03 86 ILE A CA 1
ATOM 656 C C . ILE A 1 89 ? -0.520 -9.422 28.254 1.00 84.25 86 ILE A C 1
ATOM 657 O O . ILE A 1 89 ? 0.176 -10.340 28.690 1.00 87.16 86 ILE A O 1
ATOM 662 N N . ASP A 1 90 ? -1.850 -9.452 28.262 1.00 81.26 87 ASP A N 1
ATOM 663 C CA . ASP A 1 90 ? -2.592 -10.618 28.728 1.00 79.64 87 ASP A CA 1
ATOM 664 C C . ASP A 1 90 ? -2.277 -11.835 27.866 1.00 78.87 87 ASP A C 1
ATOM 665 O O . ASP A 1 90 ? -2.262 -12.964 28.351 1.00 83.41 87 ASP A O 1
ATOM 670 N N . LEU A 1 91 ? -2.025 -11.593 26.583 1.00 78.72 88 LEU A N 1
ATOM 671 C CA . LEU A 1 91 ? -1.691 -12.659 25.647 1.00 77.52 88 LEU A CA 1
ATOM 672 C C . LEU A 1 91 ? -0.281 -13.184 25.911 1.00 84.33 88 LEU A C 1
ATOM 673 O O . LEU A 1 91 ? -0.073 -14.391 26.026 1.00 77.46 88 LEU A O 1
ATOM 678 N N . LEU A 1 92 ? 0.679 -12.267 26.004 1.00 90.55 89 LEU A N 1
ATOM 679 C CA . LEU A 1 92 ? 2.079 -12.628 26.220 1.00 91.29 89 LEU A CA 1
ATOM 680 C C . LEU A 1 92 ? 2.287 -13.327 27.560 1.00 91.37 89 LEU A C 1
ATOM 681 O O . LEU A 1 92 ? 3.100 -14.244 27.671 1.00 86.00 89 LEU A O 1
ATOM 686 N N . GLU A 1 93 ? 1.554 -12.884 28.575 1.00 96.91 90 GLU A N 1
ATOM 687 C CA . GLU A 1 93 ? 1.651 -13.480 29.902 1.00 105.47 90 GLU A CA 1
ATOM 688 C C . GLU A 1 93 ? 0.902 -14.808 29.959 1.00 113.18 90 GLU A C 1
ATOM 689 O O . GLU A 1 93 ? 1.098 -15.603 30.879 1.00 118.28 90 GLU A O 1
ATOM 691 N N . ASP A 1 94 ? 0.045 -15.044 28.970 1.00 108.77 91 ASP A N 1
ATOM 692 C CA . ASP A 1 94 ? -0.703 -16.293 28.886 1.00 101.84 91 ASP A CA 1
ATOM 693 C C . ASP A 1 94 ? 0.156 -17.376 28.242 1.00 94.08 91 ASP A C 1
ATOM 694 O O . ASP A 1 94 ? -0.176 -18.561 28.295 1.00 84.24 91 ASP A O 1
ATOM 699 N N . LEU A 1 95 ? 1.268 -16.959 27.641 1.00 92.81 92 LEU A N 1
ATOM 700 C CA . LEU A 1 95 ? 2.217 -17.886 27.031 1.00 94.27 92 LEU A CA 1
ATOM 701 C C . LEU A 1 95 ? 2.967 -18.679 28.097 1.00 102.05 92 LEU A C 1
ATOM 702 O O . LEU A 1 95 ? 3.641 -19.663 27.789 1.00 103.05 92 LEU A O 1
ATOM 707 N N . ARG A 1 96 ? 2.851 -18.227 29.344 1.00 87.01 93 ARG A N 1
ATOM 708 C CA . ARG A 1 96 ? 3.467 -18.876 30.500 1.00 89.82 93 ARG A CA 1
ATOM 709 C C . ARG A 1 96 ? 4.989 -18.948 30.389 1.00 85.90 93 ARG A C 1
ATOM 710 O O . ARG A 1 96 ? 5.619 -19.838 30.962 1.00 81.38 93 ARG A O 1
ATOM 712 N N . ILE A 1 97 ? 5.576 -18.010 29.653 1.00 83.56 94 ILE A N 1
ATOM 713 C CA . ILE A 1 97 ? 7.028 -17.915 29.562 1.00 90.32 94 ILE A CA 1
ATOM 714 C C . ILE A 1 97 ? 7.563 -17.273 30.840 1.00 98.58 94 ILE A C 1
ATOM 715 O O . ILE A 1 97 ? 7.264 -16.113 31.128 1.00 89.46 94 ILE A O 1
ATOM 720 N N . PRO A 1 98 ? 8.359 -18.033 31.610 1.00 104.82 95 PRO A N 1
ATOM 721 C CA . PRO A 1 98 ? 8.734 -17.680 32.986 1.00 106.99 95 PRO A CA 1
ATOM 722 C C . PRO A 1 98 ? 9.488 -16.359 33.135 1.00 114.66 95 PRO A C 1
ATOM 723 O O . PRO A 1 98 ? 9.129 -15.556 33.996 1.00 121.28 95 PRO A O 1
ATOM 727 N N . ASP A 1 99 ? 10.511 -16.136 32.317 1.00 110.84 96 ASP A N 1
ATOM 728 C CA . ASP A 1 99 ? 11.334 -14.938 32.455 1.00 117.58 96 ASP A CA 1
ATOM 729 C C . ASP A 1 99 ? 10.932 -13.816 31.501 1.00 101.99 96 ASP A C 1
ATOM 730 O O . ASP A 1 99 ? 11.553 -12.752 31.493 1.00 86.69 96 ASP A O 1
ATOM 735 N N . LEU A 1 100 ? 9.899 -14.052 30.698 1.00 97.06 97 LEU A N 1
ATOM 736 C CA . LEU A 1 100 ? 9.433 -13.036 29.761 1.00 85.53 97 LEU A CA 1
ATOM 737 C C . LEU A 1 100 ? 8.824 -11.856 30.508 1.00 89.35 97 LEU A C 1
ATOM 738 O O . LEU A 1 100 ? 7.932 -12.028 31.337 1.00 92.86 97 LEU A O 1
ATOM 743 N N . THR A 1 101 ? 9.311 -10.658 30.205 1.00 50.09 98 THR A N 1
ATOM 744 C CA . THR A 1 101 ? 8.855 -9.455 30.887 1.00 40.03 98 THR A CA 1
ATOM 745 C C . THR A 1 101 ? 8.217 -8.468 29.922 1.00 39.77 98 THR A C 1
ATOM 746 O O . THR A 1 101 ? 8.819 -8.088 28.919 1.00 43.86 98 THR A O 1
ATOM 750 N N . VAL A 1 102 ? 6.993 -8.057 30.233 1.00 37.85 99 VAL A N 1
ATOM 751 C CA . VAL A 1 102 ? 6.297 -7.065 29.427 1.00 34.55 99 VAL A CA 1
ATOM 752 C C . VAL A 1 102 ? 6.113 -5.779 30.227 1.00 42.94 99 VAL A C 1
ATOM 753 O O . VAL A 1 102 ? 5.548 -5.795 31.321 1.00 42.55 99 VAL A O 1
ATOM 757 N N . LEU A 1 103 ? 6.596 -4.670 29.677 1.00 38.07 100 LEU A N 1
ATOM 758 C CA . LEU A 1 103 ? 6.558 -3.388 30.373 1.00 23.40 100 LEU A CA 1
ATOM 759 C C . LEU A 1 103 ? 6.027 -2.282 29.465 1.00 29.62 100 LEU A C 1
ATOM 760 O O . LEU A 1 103 ? 6.217 -2.329 28.251 1.00 21.23 100 LEU A O 1
ATOM 765 N N . PRO A 1 104 ? 5.350 -1.283 30.054 1.00 41.32 101 PRO A N 1
ATOM 766 C CA . PRO A 1 104 ? 4.700 -0.220 29.277 1.00 27.22 101 PRO A CA 1
ATOM 767 C C . PRO A 1 104 ? 5.661 0.704 28.529 1.00 24.74 101 PRO A C 1
ATOM 768 O O . PRO A 1 104 ? 5.341 1.124 27.419 1.00 44.38 101 PRO A O 1
ATOM 772 N N . THR A 1 105 ? 6.811 1.021 29.119 1.00 27.60 102 THR A N 1
ATOM 773 C CA . THR A 1 105 ? 7.714 2.000 28.516 1.00 34.97 102 THR A CA 1
ATOM 774 C C . THR A 1 105 ? 9.139 1.480 28.349 1.00 23.86 102 THR A C 1
ATOM 775 O O . THR A 1 105 ? 9.524 0.474 28.944 1.00 33.38 102 THR A O 1
ATOM 779 N N . LYS A 1 106 ? 9.914 2.181 27.528 1.00 26.64 103 LYS A N 1
ATOM 780 C CA . LYS A 1 106 ? 11.304 1.821 27.269 1.00 26.32 103 LYS A CA 1
ATOM 781 C C . LYS A 1 106 ? 12.179 2.053 28.497 1.00 35.52 103 LYS A C 1
ATOM 782 O O . LYS A 1 106 ? 13.036 1.231 28.824 1.00 25.04 103 LYS A O 1
ATOM 788 N N . GLU A 1 107 ? 11.955 3.177 29.172 1.00 43.49 104 GLU A N 1
ATOM 789 C CA . GLU A 1 107 ? 12.718 3.530 30.365 1.00 33.70 104 GLU A CA 1
ATOM 790 C C . GLU A 1 107 ? 12.534 2.480 31.452 1.00 29.81 104 GLU A C 1
ATOM 791 O O . GLU A 1 107 ? 13.460 2.180 32.207 1.00 24.57 104 GLU A O 1
ATOM 797 N N . GLU A 1 108 ? 11.331 1.922 31.518 1.00 33.84 105 GLU A N 1
ATOM 798 C CA . GLU A 1 108 ? 11.001 0.908 32.508 1.00 24.29 105 GLU A CA 1
ATOM 799 C C . GLU A 1 108 ? 11.634 -0.430 32.138 1.00 29.27 105 GLU A C 1
ATOM 800 O O . GLU A 1 108 ? 12.061 -1.188 33.010 1.00 25.78 105 GLU A O 1
ATOM 806 N N . ALA A 1 109 ? 11.696 -0.710 30.839 1.00 25.79 106 ALA A N 1
ATOM 807 C CA . ALA A 1 109 ? 12.297 -1.945 30.348 1.00 15.11 106 ALA A CA 1
ATOM 808 C C . ALA A 1 109 ? 13.798 -1.969 30.608 1.00 14.78 106 ALA A C 1
ATOM 809 O O . ALA A 1 109 ? 14.362 -3.011 30.934 1.00 20.24 106 ALA A O 1
ATOM 811 N N . ILE A 1 110 ? 14.438 -0.813 30.460 1.00 29.47 107 ILE A N 1
ATOM 812 C CA . ILE A 1 110 ? 15.866 -0.686 30.724 1.00 20.87 107 ILE A CA 1
ATOM 813 C C . ILE A 1 110 ? 16.149 -0.875 32.213 1.00 18.51 107 ILE A C 1
ATOM 814 O O . ILE A 1 110 ? 17.129 -1.521 32.589 1.00 30.47 107 ILE A O 1
ATOM 819 N N . ASP A 1 111 ? 15.281 -0.317 33.054 1.00 19.19 108 ASP A N 1
ATOM 820 C CA . ASP A 1 111 ? 15.392 -0.492 34.499 1.00 20.32 108 ASP A CA 1
ATOM 821 C C . ASP A 1 111 ? 15.349 -1.971 34.862 1.00 32.23 108 ASP A C 1
ATOM 822 O O . ASP A 1 111 ? 16.126 -2.440 35.693 1.00 24.80 108 ASP A O 1
ATOM 827 N N . ALA A 1 112 ? 14.440 -2.701 34.222 1.00 34.58 109 ALA A N 1
ATOM 828 C CA . ALA A 1 112 ? 14.256 -4.121 34.492 1.00 17.91 109 ALA A CA 1
ATOM 829 C C . ALA A 1 112 ? 15.490 -4.931 34.119 1.00 23.39 109 ALA A C 1
ATOM 830 O O . ALA A 1 112 ? 15.863 -5.869 34.824 1.00 23.95 109 ALA A O 1
ATOM 832 N N . VAL A 1 113 ? 16.116 -4.568 33.005 1.00 16.21 110 VAL A N 1
ATOM 833 C CA . VAL A 1 113 ? 17.299 -5.272 32.529 1.00 17.49 110 VAL A CA 1
ATOM 834 C C . VAL A 1 113 ? 18.446 -5.131 33.522 1.00 21.15 110 VAL A C 1
ATOM 835 O O . VAL A 1 113 ? 19.123 -6.107 33.847 1.00 27.39 110 VAL A O 1
ATOM 839 N N . PHE A 1 114 ? 18.650 -3.916 34.018 1.00 16.45 111 PHE A N 1
ATOM 840 C CA . PHE A 1 114 ? 19.718 -3.666 34.976 1.00 21.39 111 PHE A CA 1
ATOM 841 C C . PHE A 1 114 ? 19.377 -4.217 36.356 1.00 25.00 111 PHE A C 1
ATOM 842 O O . PHE A 1 114 ? 20.265 -4.650 37.090 1.00 19.06 111 PHE A O 1
ATOM 858 N N . HIS A 1 116 ? 17.687 -6.938 36.794 1.00 20.27 113 HIS A N 1
ATOM 859 C CA . HIS A 1 116 ? 17.947 -8.362 36.620 1.00 21.11 113 HIS A CA 1
ATOM 860 C C . HIS A 1 116 ? 19.424 -8.684 36.807 1.00 23.57 113 HIS A C 1
ATOM 861 O O . HIS A 1 116 ? 19.777 -9.684 37.435 1.00 31.19 113 HIS A O 1
ATOM 868 N N . SER A 1 117 ? 20.281 -7.830 36.258 1.00 24.43 114 SER A N 1
ATOM 869 C CA . SER A 1 117 ? 21.723 -7.984 36.400 1.00 20.36 114 SER A CA 1
ATOM 870 C C . SER A 1 117 ? 22.125 -7.949 37.870 1.00 25.90 114 SER A C 1
ATOM 871 O O . SER A 1 117 ? 22.896 -8.787 38.335 1.00 39.97 114 SER A O 1
ATOM 874 N N . LEU A 1 118 ? 21.589 -6.974 38.596 1.00 26.12 115 LEU A N 1
ATOM 875 C CA . LEU A 1 118 ? 21.846 -6.845 40.024 1.00 22.98 115 LEU A CA 1
ATOM 876 C C . LEU A 1 118 ? 21.273 -8.030 40.793 1.00 31.06 115 LEU A C 1
ATOM 877 O O . LEU A 1 118 ? 21.839 -8.463 41.795 1.00 34.61 115 LEU A O 1
ATOM 882 N N . GLU A 1 119 ? 20.148 -8.551 40.311 1.00 35.08 116 GLU A N 1
ATOM 883 C CA . GLU A 1 119 ? 19.476 -9.673 40.958 1.00 39.34 116 GLU A CA 1
ATOM 884 C C . GLU A 1 119 ? 20.333 -10.935 40.948 1.00 40.59 116 GLU A C 1
ATOM 885 O O . GLU A 1 119 ? 20.219 -11.776 41.839 1.00 40.24 116 GLU A O 1
ATOM 891 N N . ASN A 1 120 ? 21.185 -11.071 39.938 1.00 33.20 117 ASN A N 1
ATOM 892 C CA . ASN A 1 120 ? 22.076 -12.220 39.861 1.00 30.06 117 ASN A CA 1
ATOM 893 C C . ASN A 1 120 ? 23.101 -12.205 40.987 1.00 40.52 117 ASN A C 1
ATOM 894 O O . ASN A 1 120 ? 23.305 -13.208 41.671 1.00 63.77 117 ASN A O 1
ATOM 899 N N . GLU A 1 121 ? 23.737 -11.056 41.178 1.00 35.43 118 GLU A N 1
ATOM 900 C CA . GLU A 1 121 ? 24.810 -10.926 42.156 1.00 32.95 118 GLU A CA 1
ATOM 901 C C . GLU A 1 121 ? 24.317 -10.741 43.592 1.00 36.63 118 GLU A C 1
ATOM 902 O O . GLU A 1 121 ? 24.901 -11.291 44.526 1.00 45.83 118 GLU A O 1
ATOM 908 N N . PHE A 1 122 ? 23.249 -9.969 43.772 1.00 41.86 119 PHE A N 1
ATOM 909 C CA . PHE A 1 122 ? 22.801 -9.614 45.117 1.00 32.02 119 PHE A CA 1
ATOM 910 C C . PHE A 1 122 ? 21.370 -10.049 45.424 1.00 38.81 119 PHE A C 1
ATOM 911 O O . PHE A 1 122 ? 20.776 -9.587 46.399 1.00 42.21 119 PHE A O 1
ATOM 919 N N . GLY A 1 123 ? 20.817 -10.932 44.600 1.00 46.35 121 GLY A N 1
ATOM 920 C CA . GLY A 1 123 ? 19.457 -11.403 44.802 1.00 55.90 121 GLY A CA 1
ATOM 921 C C . GLY A 1 123 ? 19.303 -12.256 46.046 1.00 63.32 121 GLY A C 1
ATOM 922 O O . GLY A 1 123 ? 19.931 -13.306 46.170 1.00 73.84 121 GLY A O 1
ATOM 923 N N . PHE B 1 6 ? 18.829 29.137 48.754 1.00 94.87 3 PHE B N 1
ATOM 924 C CA . PHE B 1 6 ? 19.148 27.823 48.208 1.00 95.67 3 PHE B CA 1
ATOM 925 C C . PHE B 1 6 ? 20.050 27.021 49.139 1.00 101.82 3 PHE B C 1
ATOM 926 O O . PHE B 1 6 ? 21.275 27.098 49.041 1.00 100.95 3 PHE B O 1
ATOM 934 N N . LYS B 1 7 ? 1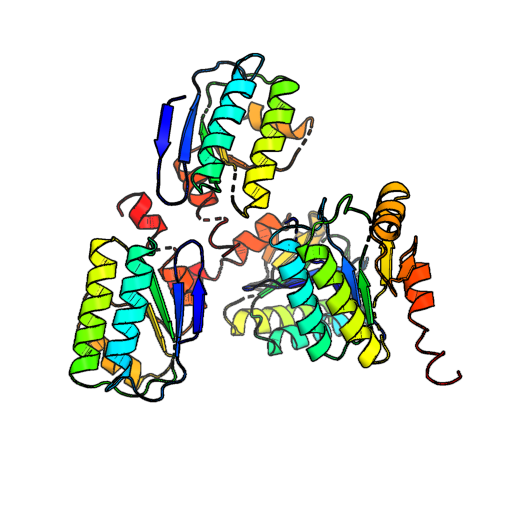9.444 26.256 50.043 1.00 102.44 4 LYS B N 1
ATOM 935 C CA . LYS B 1 7 ? 20.205 25.329 50.870 1.00 98.32 4 LYS B CA 1
ATOM 936 C C . LYS B 1 7 ? 20.840 24.283 49.963 1.00 95.81 4 LYS B C 1
ATOM 937 O O . LYS B 1 7 ? 20.148 23.617 49.192 1.00 90.28 4 LYS B O 1
ATOM 939 N N . LEU B 1 8 ? 22.156 24.138 50.056 1.00 88.29 5 LEU B N 1
ATOM 940 C CA . LEU B 1 8 ? 22.890 23.335 49.088 1.00 74.30 5 LEU B CA 1
ATOM 941 C C . LEU B 1 8 ? 23.899 22.400 49.748 1.00 70.35 5 LEU B C 1
ATOM 942 O O . LEU B 1 8 ? 24.823 22.846 50.429 1.00 81.37 5 LEU B O 1
ATOM 947 N N . GLU B 1 9 ? 23.710 21.101 49.538 1.00 74.52 6 GLU B N 1
ATOM 948 C CA . GLU B 1 9 ? 24.628 20.091 50.054 1.00 81.50 6 GLU B CA 1
ATOM 949 C C . GLU B 1 9 ? 25.328 19.364 48.911 1.00 81.84 6 GLU B C 1
ATOM 950 O O . GLU B 1 9 ? 24.696 18.630 48.151 1.00 72.13 6 GLU B O 1
ATOM 956 N N . LYS B 1 10 ? 26.636 19.571 48.794 1.00 88.55 7 LYS B N 1
ATOM 957 C CA . LYS B 1 10 ? 27.416 18.937 47.738 1.00 78.01 7 LYS B CA 1
ATOM 958 C C . LYS B 1 10 ? 27.792 17.506 48.105 1.00 76.35 7 LYS B C 1
ATOM 959 O O . LYS B 1 10 ? 28.149 17.220 49.247 1.00 89.39 7 LYS B O 1
ATOM 965 N N . LYS B 1 11 ? 27.703 16.612 47.126 1.00 66.53 8 LYS B N 1
ATOM 966 C CA . LYS B 1 11 ? 28.109 15.224 47.311 1.00 63.42 8 LYS B CA 1
ATOM 967 C C . LYS B 1 11 ? 29.038 14.795 46.183 1.00 61.47 8 LYS B C 1
ATOM 968 O O . LYS B 1 11 ? 29.405 15.605 45.332 1.00 69.19 8 LYS B O 1
ATOM 974 N N . GLU B 1 12 ? 29.419 13.523 46.180 1.00 58.28 9 GLU B N 1
ATOM 975 C CA . GLU B 1 12 ? 30.377 13.025 45.200 1.00 60.76 9 GLU B CA 1
ATOM 976 C C . GLU B 1 12 ? 29.792 12.964 43.792 1.00 69.68 9 GLU B C 1
ATOM 977 O O . GLU B 1 12 ? 30.351 13.534 42.856 1.00 72.86 9 GLU B O 1
ATOM 983 N N . GLN B 1 13 ? 28.665 12.274 43.647 1.00 79.73 10 GLN B N 1
ATOM 984 C CA . GLN B 1 13 ? 28.085 12.035 42.330 1.00 73.56 10 GLN B CA 1
ATOM 985 C C . GLN B 1 13 ? 26.958 13.009 41.968 1.00 66.10 10 GLN B C 1
ATOM 986 O O . GLN B 1 13 ? 26.413 12.949 40.865 1.00 65.39 10 GLN B O 1
ATOM 992 N N . TYR B 1 14 ? 26.616 13.908 42.887 1.00 57.60 11 TYR B N 1
ATOM 993 C CA . TYR B 1 14 ? 25.510 14.838 42.661 1.00 51.56 11 TYR B CA 1
ATOM 994 C C . TYR B 1 14 ? 25.523 16.011 43.639 1.00 48.84 11 TYR B C 1
ATOM 995 O O . TYR B 1 14 ? 26.424 16.135 44.468 1.00 49.57 11 TYR B O 1
ATOM 1004 N N . VAL B 1 15 ? 24.512 16.870 43.530 1.00 51.18 12 VAL B N 1
ATOM 1005 C CA . VAL B 1 15 ? 24.330 17.984 44.455 1.00 52.45 12 VAL B CA 1
ATOM 1006 C C . VAL B 1 15 ? 22.870 18.089 44.886 1.00 57.45 12 VAL B C 1
ATOM 1007 O O . VAL B 1 15 ? 21.969 18.118 44.046 1.00 48.66 12 VAL B O 1
ATOM 1011 N N . TYR B 1 16 ? 22.639 18.141 46.194 1.00 55.17 13 TYR B N 1
ATOM 1012 C CA . TYR B 1 16 ? 21.287 18.276 46.723 1.00 56.14 13 TYR B CA 1
ATOM 1013 C C . TYR B 1 16 ? 20.940 19.744 46.962 1.00 62.57 13 TYR B C 1
ATOM 1014 O O . TYR B 1 16 ? 21.697 20.474 47.602 1.00 60.21 13 TYR B O 1
ATOM 1023 N N . ILE B 1 17 ? 19.793 20.169 46.441 1.00 64.93 14 ILE B N 1
ATOM 1024 C CA . ILE B 1 17 ? 19.372 21.564 46.529 1.00 58.47 14 ILE B CA 1
ATOM 1025 C C . ILE B 1 17 ? 17.987 21.695 47.165 1.00 60.34 14 ILE B C 1
ATOM 1026 O O . ILE B 1 17 ? 17.089 20.904 46.883 1.00 56.75 14 ILE B O 1
ATOM 1031 N N . GLU B 1 18 ? 17.823 22.691 48.031 1.00 75.83 15 GLU B N 1
ATOM 1032 C CA . GLU B 1 18 ? 16.527 22.970 48.643 1.00 88.37 15 GLU B CA 1
ATOM 1033 C C . GLU B 1 18 ? 16.114 24.422 48.418 1.00 85.82 15 GLU B C 1
ATOM 1034 O O . GLU B 1 18 ? 16.885 25.344 48.683 1.00 81.54 15 GLU B O 1
ATOM 1040 N N . THR B 1 19 ? 14.894 24.617 47.929 1.00 93.92 16 THR B N 1
ATOM 1041 C CA . THR B 1 19 ? 14.377 25.958 47.680 1.00 94.95 16 THR B CA 1
ATOM 1042 C C . THR B 1 19 ? 13.285 26.313 48.684 1.00 91.96 16 THR B C 1
ATOM 1043 O O . THR B 1 19 ? 12.545 25.444 49.145 1.00 80.64 16 THR B O 1
ATOM 1047 N N . ASP B 1 20 ? 13.211 27.590 49.044 1.00 100.31 17 ASP B N 1
ATOM 1048 C CA . ASP B 1 20 ? 12.215 28.063 49.997 1.00 104.30 17 ASP B CA 1
ATOM 1049 C C . ASP B 1 20 ? 10.999 28.686 49.307 1.00 100.86 17 ASP B C 1
ATOM 1050 O O . ASP B 1 20 ? 10.044 29.096 49.967 1.00 102.64 17 ASP B O 1
ATOM 1055 N N . ALA B 1 21 ? 11.037 28.748 47.980 1.00 88.40 18 ALA B N 1
ATOM 1056 C CA . ALA B 1 21 ? 10.014 29.456 47.213 1.00 81.23 18 ALA B CA 1
ATOM 1057 C C . ALA B 1 21 ? 8.679 28.713 47.175 1.00 80.77 18 ALA B C 1
ATOM 1058 O O . ALA B 1 21 ? 8.636 27.518 46.887 1.00 82.77 18 ALA B O 1
ATOM 1060 N N . PRO B 1 22 ? 7.580 29.431 47.461 1.00 78.16 19 PRO B N 1
ATOM 1061 C CA . PRO B 1 22 ? 6.218 28.889 47.394 1.00 78.81 19 PRO B CA 1
ATOM 1062 C C . PRO B 1 22 ? 5.781 28.629 45.956 1.00 81.98 19 PRO B C 1
ATOM 1063 O O . PRO B 1 22 ? 4.832 27.882 45.712 1.00 65.26 19 PRO B O 1
ATOM 1067 N N . ALA B 1 23 ? 6.475 29.262 45.017 1.00 88.55 20 ALA B N 1
ATOM 1068 C CA . ALA B 1 23 ? 6.187 29.110 43.599 1.00 82.84 20 ALA B CA 1
ATOM 1069 C C . ALA B 1 23 ? 7.460 29.304 42.790 1.00 86.40 20 ALA B C 1
ATOM 1070 O O . ALA B 1 23 ? 8.345 30.059 43.193 1.00 90.82 20 ALA B O 1
ATOM 1072 N N . PHE B 1 24 ? 7.557 28.632 41.647 1.00 81.53 21 PHE B N 1
ATOM 1073 C CA . PHE B 1 24 ? 8.691 28.865 40.769 1.00 82.11 21 PHE B CA 1
ATOM 1074 C C . PHE B 1 24 ? 8.257 29.921 39.763 1.00 83.28 21 PHE B C 1
ATOM 1075 O O . PHE B 1 24 ? 7.533 29.628 38.812 1.00 89.35 21 PHE B O 1
ATOM 1083 N N . ALA B 1 25 ? 8.720 31.149 39.977 1.00 83.55 22 ALA B N 1
ATOM 1084 C CA . ALA B 1 25 ? 8.319 32.286 39.156 1.00 74.62 22 ALA B CA 1
ATOM 1085 C C . ALA B 1 25 ? 9.270 33.459 39.346 1.00 81.04 22 ALA B C 1
ATOM 1086 O O . ALA B 1 25 ? 9.976 33.529 40.352 1.00 92.96 22 ALA B O 1
ATOM 1088 N N . GLY B 1 26 ? 9.267 34.389 38.396 1.00 74.92 23 GLY B N 1
ATOM 1089 C CA . GLY B 1 26 ? 9.985 35.641 38.556 1.00 69.67 23 GLY B CA 1
ATOM 1090 C C . GLY B 1 26 ? 11.473 35.506 38.822 1.00 94.37 23 GLY B C 1
ATOM 1091 O O . GLY B 1 26 ? 12.212 34.938 38.019 1.00 94.26 23 GLY B O 1
ATOM 1092 N N . ASP B 1 27 ? 11.910 36.058 39.950 1.00 100.07 24 ASP B N 1
ATOM 1093 C CA . ASP B 1 27 ? 13.322 36.074 40.321 1.00 110.16 24 ASP B CA 1
ATOM 1094 C C . ASP B 1 27 ? 13.888 34.690 40.645 1.00 111.14 24 ASP B C 1
ATOM 1095 O O . ASP B 1 27 ? 15.098 34.478 40.556 1.00 117.78 24 ASP B O 1
ATOM 1100 N N . VAL B 1 28 ? 13.022 33.755 41.024 1.00 102.72 25 VAL B N 1
ATOM 1101 C CA . VAL B 1 28 ? 13.473 32.438 41.479 1.00 95.16 25 VAL B CA 1
ATOM 1102 C C . VAL B 1 28 ? 14.154 31.585 40.389 1.00 83.15 25 VAL B C 1
ATOM 1103 O O . VAL B 1 28 ? 15.248 31.070 40.622 1.00 76.78 25 VAL B O 1
ATOM 1107 N N . PRO B 1 29 ? 13.526 31.428 39.203 1.00 79.35 26 PRO B N 1
ATOM 1108 C CA . PRO B 1 29 ? 14.186 30.579 38.201 1.00 78.15 26 PRO B CA 1
ATOM 1109 C C . PRO B 1 29 ? 15.510 31.151 37.699 1.00 84.22 26 PRO B C 1
ATOM 1110 O O . PRO B 1 29 ? 16.409 30.389 37.343 1.00 80.66 26 PRO B O 1
ATOM 1114 N N . ALA B 1 30 ? 15.620 32.475 37.669 1.00 95.29 27 ALA B N 1
ATOM 1115 C CA . ALA B 1 30 ? 16.854 33.130 37.250 1.00 97.14 27 ALA B CA 1
ATOM 1116 C C . ALA B 1 30 ? 17.984 32.803 38.220 1.00 90.00 27 ALA B C 1
ATOM 1117 O O . ALA B 1 30 ? 19.142 32.669 37.821 1.00 94.64 27 ALA B O 1
ATOM 1119 N N . ALA B 1 31 ? 17.636 32.672 39.496 1.00 75.31 28 ALA B N 1
ATOM 1120 C CA . ALA B 1 31 ? 18.607 32.329 40.525 1.00 66.68 28 ALA B CA 1
ATOM 1121 C C . ALA B 1 31 ? 18.976 30.852 40.450 1.00 83.10 28 ALA B C 1
ATOM 1122 O O . ALA B 1 31 ? 20.121 30.475 40.701 1.00 87.57 28 ALA B O 1
ATOM 1124 N N . PHE B 1 32 ? 17.999 30.022 40.102 1.00 74.30 29 PHE B N 1
ATOM 1125 C CA . PHE B 1 32 ? 18.210 28.582 40.009 1.00 68.14 29 PHE B CA 1
ATOM 1126 C C . PHE B 1 32 ? 19.139 28.230 38.853 1.00 67.46 29 PHE B C 1
ATOM 1127 O O . PHE B 1 32 ? 20.006 27.366 38.986 1.00 62.89 29 PHE B O 1
ATOM 1135 N N . GLU B 1 33 ? 18.958 28.906 37.723 1.00 65.76 30 GLU B N 1
ATOM 1136 C CA . GLU B 1 33 ? 19.776 28.648 36.544 1.00 72.34 30 GLU B CA 1
ATOM 1137 C C . GLU B 1 33 ? 21.207 29.133 36.754 1.00 79.46 30 GLU B C 1
ATOM 1138 O O . GLU B 1 33 ? 22.160 28.495 36.305 1.00 64.78 30 GLU B O 1
ATOM 1144 N N . GLU B 1 34 ? 21.352 30.262 37.440 1.00 89.49 31 GLU B N 1
ATOM 1145 C CA . GLU B 1 34 ? 22.670 30.803 37.752 1.00 93.46 31 GLU B CA 1
ATOM 1146 C C . GLU B 1 34 ? 23.397 29.901 38.743 1.00 89.54 31 GLU B C 1
ATOM 1147 O O . GLU B 1 34 ? 24.617 29.750 38.683 1.00 96.01 31 GLU B O 1
ATOM 1149 N N . THR B 1 35 ? 22.636 29.305 39.655 1.00 69.04 32 THR B N 1
ATOM 1150 C CA . THR B 1 35 ? 23.191 28.387 40.643 1.00 64.51 32 THR B CA 1
ATOM 1151 C C . THR B 1 35 ? 23.592 27.069 39.988 1.00 76.40 32 THR B C 1
ATOM 1152 O O . THR B 1 35 ? 24.636 26.497 40.301 1.00 76.64 32 THR B O 1
ATOM 1156 N N . ALA B 1 36 ? 22.754 26.597 39.071 1.00 75.50 33 ALA B N 1
ATOM 1157 C CA . ALA B 1 36 ? 22.997 25.337 38.380 1.00 72.57 33 ALA B CA 1
ATOM 1158 C C . ALA B 1 36 ? 24.221 25.422 37.476 1.00 78.85 33 ALA B C 1
ATOM 1159 O O . ALA B 1 36 ? 25.110 24.574 37.544 1.00 81.26 33 ALA B O 1
ATOM 1161 N N . ARG B 1 37 ? 24.263 26.454 36.636 1.00 87.68 34 ARG B N 1
ATOM 1162 C CA . ARG B 1 37 ? 25.357 26.632 35.685 1.00 85.45 34 ARG B CA 1
ATOM 1163 C C . ARG B 1 37 ? 26.703 26.780 36.386 1.00 81.91 34 ARG B C 1
ATOM 1164 O O . ARG B 1 37 ? 27.740 26.397 35.841 1.00 77.75 34 ARG B O 1
ATOM 1172 N N . SER B 1 38 ? 26.684 27.334 37.594 1.00 83.60 35 SER B N 1
ATOM 1173 C CA . SER B 1 38 ? 27.897 27.463 38.390 1.00 91.14 35 SER B CA 1
ATOM 1174 C C . SER B 1 38 ? 28.397 26.088 38.821 1.00 84.59 35 SER B C 1
ATOM 1175 O O . SER B 1 38 ? 29.602 25.857 38.913 1.00 77.96 35 SER B O 1
ATOM 1178 N N . LEU B 1 39 ? 27.461 25.180 39.077 1.00 80.64 36 LEU B N 1
ATOM 1179 C CA . LEU B 1 39 ? 27.796 23.820 39.489 1.00 76.48 36 LEU B CA 1
ATOM 1180 C C . LEU B 1 39 ? 28.229 22.960 38.305 1.00 72.37 36 LEU B C 1
ATOM 1181 O O . LEU B 1 39 ? 29.009 22.021 38.466 1.00 63.74 36 LEU B O 1
ATOM 1186 N N . PHE B 1 40 ? 27.714 23.276 37.120 1.00 77.83 37 PHE B N 1
ATOM 1187 C CA . PHE B 1 40 ? 28.086 22.548 35.910 1.00 87.18 37 PHE B CA 1
ATOM 1188 C C . PHE B 1 40 ? 29.557 22.762 35.577 1.00 89.76 37 PHE B C 1
ATOM 1189 O O . PHE B 1 40 ? 30.239 21.846 35.118 1.00 82.53 37 PHE B O 1
ATOM 1197 N N . ARG B 1 41 ? 30.040 23.977 35.816 1.00 81.82 38 ARG B N 1
ATOM 1198 C CA . ARG B 1 41 ? 31.443 24.299 35.586 1.00 89.22 38 ARG B CA 1
ATOM 1199 C C . ARG B 1 41 ? 32.327 23.669 36.660 1.00 83.46 38 ARG B C 1
ATOM 1200 O O . ARG B 1 41 ? 33.545 23.584 36.502 1.00 80.83 38 ARG B O 1
ATOM 1208 N N . GLU B 1 42 ? 31.704 23.224 37.748 1.00 78.05 39 GLU B N 1
ATOM 1209 C CA . GLU B 1 42 ? 32.423 22.545 38.821 1.00 70.44 39 GLU B CA 1
ATOM 1210 C C . GLU B 1 42 ? 32.536 21.047 38.545 1.00 75.65 39 GLU B C 1
ATOM 1211 O O . GLU B 1 42 ? 33.241 20.331 39.256 1.00 89.71 39 GLU B O 1
ATOM 1217 N N . GLY B 1 43 ? 31.841 20.580 37.512 1.00 69.44 40 GLY B N 1
ATOM 1218 C CA . GLY B 1 43 ? 31.922 19.186 37.113 1.00 65.91 40 GLY B CA 1
ATOM 1219 C C . GLY B 1 43 ? 30.698 18.337 37.410 1.00 67.32 40 GLY B C 1
ATOM 1220 O O . GLY B 1 43 ? 30.636 17.178 37.003 1.00 70.20 40 GLY B O 1
ATOM 1221 N N . TYR B 1 44 ? 29.724 18.902 38.118 1.00 69.49 41 TYR B N 1
ATOM 1222 C CA . TYR B 1 44 ? 28.522 18.155 38.483 1.00 68.41 41 TYR B CA 1
ATOM 1223 C C . TYR B 1 44 ? 27.560 17.997 37.308 1.00 68.39 41 TYR B C 1
ATOM 1224 O O . TYR B 1 44 ? 27.104 18.984 36.730 1.00 69.87 41 TYR B O 1
ATOM 1233 N N . HIS B 1 45 ? 27.259 16.750 36.957 1.00 65.14 42 HIS B N 1
ATOM 1234 C CA . HIS B 1 45 ? 26.334 16.461 35.865 1.00 59.49 42 HIS B CA 1
ATOM 1235 C C . HIS B 1 45 ? 24.912 16.149 36.338 1.00 46.82 42 HIS B C 1
ATOM 1236 O O . HIS B 1 45 ? 24.006 15.984 35.521 1.00 46.39 42 HIS B O 1
ATOM 1238 N N . SER B 1 46 ? 24.710 16.081 37.651 1.00 45.13 43 SER B N 1
ATOM 1239 C CA . SER B 1 46 ? 23.415 15.676 38.194 1.00 39.68 43 SER B CA 1
ATOM 1240 C C . SER B 1 46 ? 23.000 16.509 39.399 1.00 39.63 43 SER B C 1
ATOM 1241 O O . SER B 1 46 ? 23.799 16.763 40.300 1.00 49.79 43 SER B O 1
ATOM 1244 N N . LEU B 1 47 ? 21.737 16.922 39.411 1.00 45.47 44 LEU B N 1
ATOM 1245 C CA . LEU B 1 47 ? 21.213 17.763 40.478 1.00 46.04 44 LEU B CA 1
ATOM 1246 C C . LEU B 1 47 ? 19.929 17.187 41.066 1.00 43.61 44 LEU B C 1
ATOM 1247 O O . LEU B 1 47 ? 19.095 16.640 40.346 1.00 39.85 44 LEU B O 1
ATOM 1252 N N . ILE B 1 48 ? 19.782 17.310 42.381 1.00 39.09 45 ILE B N 1
ATOM 1253 C CA . ILE B 1 48 ? 18.551 16.920 43.057 1.00 42.90 45 ILE B CA 1
ATOM 1254 C C . ILE B 1 48 ? 17.991 18.107 43.832 1.00 46.38 45 ILE B C 1
ATOM 1255 O O . ILE B 1 48 ? 18.623 18.600 44.766 1.00 58.98 45 ILE B O 1
ATOM 1260 N N . VAL B 1 49 ? 16.808 18.567 43.440 1.00 48.20 46 VAL B N 1
ATOM 1261 C CA . VAL B 1 49 ? 16.208 19.741 44.063 1.00 55.76 46 VAL B CA 1
ATOM 1262 C C . VAL B 1 49 ? 14.886 19.396 44.751 1.00 61.35 46 VAL B C 1
ATOM 1263 O O . VAL B 1 49 ? 14.051 18.685 44.190 1.00 40.51 46 VAL B O 1
ATOM 1267 N N . ASN B 1 50 ? 14.703 19.894 45.971 1.00 70.65 47 ASN B N 1
ATOM 1268 C CA . ASN B 1 50 ? 13.460 19.660 46.695 1.00 71.92 47 ASN B CA 1
ATOM 1269 C C . ASN B 1 50 ? 12.483 20.804 46.453 1.00 65.05 47 ASN B C 1
ATOM 1270 O O . ASN B 1 50 ? 12.653 21.910 46.965 1.00 63.77 47 ASN B O 1
ATOM 1283 N N . GLN B 1 52 ? 9.172 20.608 47.123 1.00 67.03 49 GLN B N 1
ATOM 1284 C CA . GLN B 1 52 ? 7.978 20.334 47.926 1.00 73.47 49 GLN B CA 1
ATOM 1285 C C . GLN B 1 52 ? 7.168 21.586 48.276 1.00 77.58 49 GLN B C 1
ATOM 1286 O O . GLN B 1 52 ? 5.937 21.561 48.269 1.00 76.96 49 GLN B O 1
ATOM 1292 N N . THR B 1 53 ? 7.864 22.679 48.569 1.00 76.57 50 THR B N 1
ATOM 1293 C CA . THR B 1 53 ? 7.211 23.932 48.930 1.00 68.07 50 THR B CA 1
ATOM 1294 C C . THR B 1 53 ? 6.636 24.691 47.729 1.00 79.84 50 THR B C 1
ATOM 1295 O O . THR B 1 53 ? 5.958 25.703 47.904 1.00 76.81 50 THR B O 1
ATOM 1299 N N . VAL B 1 54 ? 6.896 24.205 46.517 1.00 76.18 51 VAL B N 1
ATOM 1300 C CA . VAL B 1 54 ? 6.461 24.909 45.310 1.00 76.98 51 VAL B CA 1
ATOM 1301 C C . VAL B 1 54 ? 5.088 24.433 44.841 1.00 86.90 51 VAL B C 1
ATOM 1302 O O . VAL B 1 54 ? 4.939 23.305 44.370 1.00 88.62 51 VAL B O 1
ATOM 1306 N N . LYS B 1 55 ? 4.089 25.300 44.979 1.00 85.07 52 LYS B N 1
ATOM 1307 C CA . LYS B 1 55 ? 2.715 24.953 44.623 1.00 78.98 52 LYS B CA 1
ATOM 1308 C C . LYS B 1 55 ? 2.253 25.465 43.255 1.00 77.81 52 LYS B C 1
ATOM 1309 O O . LYS B 1 55 ? 1.139 25.162 42.828 1.00 82.50 52 LYS B O 1
ATOM 1315 N N . SER B 1 56 ? 3.096 26.230 42.567 1.00 76.75 53 SER B N 1
ATOM 1316 C CA . SER B 1 56 ? 2.723 26.767 41.257 1.00 84.65 53 SER B CA 1
ATOM 1317 C C . SER B 1 56 ? 3.940 27.123 40.402 1.00 79.59 53 SER B C 1
ATOM 1318 O O . SER B 1 56 ? 5.047 27.283 40.916 1.00 82.76 53 SER B O 1
ATOM 1321 N N . LEU B 1 57 ? 3.722 27.249 39.095 1.00 73.06 54 LEU B N 1
ATOM 1322 C CA . LEU B 1 57 ? 4.813 27.452 38.145 1.00 75.06 54 LEU B CA 1
ATOM 1323 C C . LEU B 1 57 ? 4.586 28.636 37.206 1.00 84.21 54 LEU B C 1
ATOM 1324 O O . LEU B 1 57 ? 3.469 29.129 37.058 1.00 70.56 54 LEU B O 1
ATOM 1329 N N . ASP B 1 58 ? 5.666 29.075 36.566 1.00 93.20 55 ASP B N 1
ATOM 1330 C CA . ASP B 1 58 ? 5.629 30.178 35.613 1.00 83.30 55 ASP B CA 1
ATOM 1331 C C . ASP B 1 58 ? 6.297 29.752 34.307 1.00 82.38 55 ASP B C 1
ATOM 1332 O O . ASP B 1 58 ? 7.135 28.852 34.304 1.00 89.72 55 ASP B O 1
ATOM 1337 N N . ALA B 1 59 ? 5.918 30.392 33.204 1.00 71.21 56 ALA B N 1
ATOM 1338 C CA . ALA B 1 59 ? 6.493 30.088 31.895 1.00 72.98 56 ALA B CA 1
ATOM 1339 C C . ALA B 1 59 ? 8.011 30.242 31.903 1.00 79.95 56 ALA B C 1
ATOM 1340 O O . ALA B 1 59 ? 8.725 29.473 31.258 1.00 68.29 56 ALA B O 1
ATOM 1342 N N . THR B 1 60 ? 8.496 31.242 32.634 1.00 90.19 57 THR B N 1
ATOM 1343 C CA . THR B 1 60 ? 9.929 31.431 32.821 1.00 88.65 57 THR B CA 1
ATOM 1344 C C . THR B 1 60 ? 10.506 30.253 33.595 1.00 90.62 57 THR B C 1
ATOM 1345 O O . THR B 1 60 ? 11.579 29.746 33.270 1.00 97.86 57 THR B O 1
ATOM 1349 N N . GLY B 1 61 ? 9.776 29.817 34.616 1.00 84.30 58 GLY B N 1
ATOM 1350 C CA . GLY B 1 61 ? 10.194 28.695 35.433 1.00 69.92 58 GLY B CA 1
ATOM 1351 C C . GLY B 1 61 ? 10.192 27.383 34.676 1.00 64.39 58 GLY B C 1
ATOM 1352 O O . GLY B 1 61 ? 11.105 26.573 34.828 1.00 72.34 58 GLY B O 1
ATOM 1353 N N . ILE B 1 62 ? 9.164 27.174 33.859 1.00 56.58 59 ILE B N 1
ATOM 1354 C CA . ILE B 1 62 ? 9.036 25.948 33.079 1.00 59.30 59 ILE B CA 1
ATOM 1355 C C . ILE B 1 62 ? 10.168 25.819 32.061 1.00 67.48 59 ILE B C 1
ATOM 1356 O O . ILE B 1 62 ? 10.768 24.752 31.924 1.00 73.71 59 ILE B O 1
ATOM 1361 N N . THR B 1 63 ? 10.463 26.909 31.359 1.00 69.43 60 THR B N 1
ATOM 1362 C CA . THR B 1 63 ? 11.546 26.913 30.380 1.00 74.48 60 THR B CA 1
ATOM 1363 C C . THR B 1 63 ? 12.905 26.789 31.065 1.00 67.93 60 THR B C 1
ATOM 1364 O O . THR B 1 63 ? 13.823 26.165 30.531 1.00 70.97 60 THR B O 1
ATOM 1368 N N . THR B 1 64 ? 13.029 27.387 32.246 1.00 59.28 61 THR B N 1
ATOM 1369 C CA . THR B 1 64 ? 14.241 27.256 33.046 1.00 59.58 61 THR B CA 1
ATOM 1370 C C . THR B 1 64 ? 14.395 25.813 33.510 1.00 66.87 61 THR B C 1
ATOM 1371 O O . THR B 1 64 ? 15.490 25.248 33.480 1.00 63.37 61 THR B O 1
ATOM 1375 N N . LEU B 1 65 ? 13.281 25.220 33.928 1.00 64.51 62 LEU B N 1
ATOM 1376 C CA . LEU B 1 65 ? 13.265 23.837 34.381 1.00 53.29 62 LEU B CA 1
ATOM 1377 C C . LEU B 1 65 ? 13.635 22.893 33.241 1.00 58.06 62 LEU B C 1
ATOM 1378 O O . LEU B 1 65 ? 14.325 21.896 33.447 1.00 63.65 62 LEU B O 1
ATOM 1383 N N . LYS B 1 66 ? 13.175 23.221 32.038 1.00 60.44 63 LYS B N 1
ATOM 1384 C CA . LYS B 1 66 ? 13.480 22.424 30.855 1.00 64.83 63 LYS B CA 1
ATOM 1385 C C . LYS B 1 66 ? 14.958 22.507 30.488 1.00 68.95 63 LYS B C 1
ATOM 1386 O O . LYS B 1 66 ? 15.570 21.505 30.117 1.00 71.47 63 LYS B O 1
ATOM 1392 N N . LYS B 1 67 ? 15.527 23.704 30.595 1.00 68.12 64 LYS B N 1
ATOM 1393 C CA . LYS B 1 67 ? 16.904 23.938 30.173 1.00 61.77 64 LYS B CA 1
ATOM 1394 C C . LYS B 1 67 ? 17.905 23.253 31.100 1.00 65.10 64 LYS B C 1
ATOM 1395 O O . LYS B 1 67 ? 18.839 22.598 30.637 1.00 61.24 64 LYS B O 1
ATOM 1401 N N . VAL B 1 68 ? 17.709 23.408 32.406 1.00 63.57 65 VAL B N 1
ATOM 1402 C CA . VAL B 1 68 ? 18.581 22.772 33.387 1.00 53.76 65 VAL B CA 1
ATOM 1403 C C . VAL B 1 68 ? 18.494 21.253 33.259 1.00 60.86 65 VAL B C 1
ATOM 1404 O O . VAL B 1 68 ? 19.494 20.548 33.403 1.00 58.70 65 VAL B O 1
ATOM 1408 N N . ASN B 1 69 ? 17.294 20.758 32.974 1.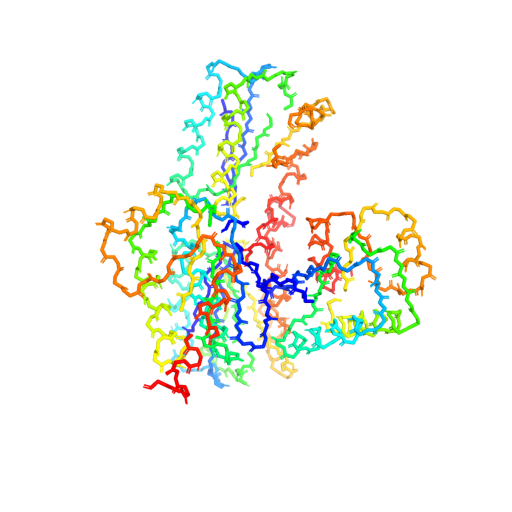00 52.93 66 ASN B N 1
ATOM 1409 C CA . ASN B 1 69 ? 17.091 19.332 32.752 1.00 52.79 66 ASN B CA 1
ATOM 1410 C C . ASN B 1 69 ? 17.817 18.861 31.498 1.00 53.93 66 ASN B C 1
ATOM 1411 O O . ASN B 1 69 ? 18.346 17.750 31.455 1.00 63.90 66 ASN B O 1
ATOM 1416 N N . TYR B 1 70 ? 17.841 19.716 30.480 1.00 57.65 67 TYR B N 1
ATOM 1417 C CA . TYR B 1 70 ? 18.541 19.410 29.239 1.00 67.16 67 TYR B CA 1
ATOM 1418 C C . TYR B 1 70 ? 20.048 19.331 29.461 1.00 64.86 67 TYR B C 1
ATOM 1419 O O . TYR B 1 70 ? 20.709 18.414 28.971 1.00 58.31 67 TYR B O 1
ATOM 1428 N N . LEU B 1 71 ? 20.584 20.300 30.197 1.00 56.64 68 LEU B N 1
ATOM 1429 C CA . LEU B 1 71 ? 22.017 20.360 30.470 1.00 60.01 68 LEU B CA 1
ATOM 1430 C C . LEU B 1 71 ? 22.505 19.124 31.217 1.00 65.20 68 LEU B C 1
ATOM 1431 O O . LEU B 1 71 ? 23.591 18.612 30.940 1.00 67.00 68 LEU B O 1
ATOM 1436 N N . CYS B 1 72 ? 21.701 18.646 32.161 1.00 63.68 69 CYS B N 1
ATOM 1437 C CA . CYS B 1 72 ? 22.045 17.446 32.913 1.00 58.80 69 CYS B CA 1
ATOM 1438 C C . CYS B 1 72 ? 22.019 16.214 32.016 1.00 55.40 69 CYS B C 1
ATOM 1439 O O . CYS B 1 72 ? 22.929 15.388 32.059 1.00 62.82 69 CYS B O 1
ATOM 1442 N N . ALA B 1 73 ? 20.978 16.104 31.198 1.00 55.73 70 ALA B N 1
ATOM 1443 C CA . ALA B 1 73 ? 20.827 14.966 30.298 1.00 67.61 70 ALA B CA 1
ATOM 1444 C C . ALA B 1 73 ? 21.907 14.960 29.218 1.00 85.34 70 ALA B C 1
ATOM 1445 O O . ALA B 1 73 ? 22.280 13.904 28.708 1.00 92.07 70 ALA B O 1
ATOM 1447 N N . ASN B 1 74 ? 22.405 16.145 28.878 1.00 85.94 71 ASN B N 1
ATOM 1448 C CA . ASN B 1 74 ? 23.452 16.282 27.872 1.00 91.69 71 ASN B CA 1
ATOM 1449 C C . ASN B 1 74 ? 24.778 15.706 28.363 1.00 89.95 71 ASN B C 1
ATOM 1450 O O . ASN B 1 74 ? 25.569 15.178 27.583 1.00 90.57 71 ASN B O 1
ATOM 1455 N N . ASP B 1 75 ? 25.003 15.807 29.669 1.00 71.64 72 ASP B N 1
ATOM 1456 C CA . ASP B 1 75 ? 26.216 15.296 30.300 1.00 76.77 72 ASP B CA 1
ATOM 1457 C C . ASP B 1 75 ? 26.032 13.851 30.746 1.00 76.86 72 ASP B C 1
ATOM 1458 O O . ASP B 1 75 ? 26.881 13.300 31.448 1.00 82.03 72 ASP B O 1
ATOM 1463 N N . LEU B 1 76 ? 24.898 13.267 30.360 1.00 70.93 73 LEU B N 1
ATOM 1464 C CA . LEU B 1 76 ? 24.497 11.922 30.773 1.00 67.22 73 LEU B CA 1
ATOM 1465 C C . LEU B 1 76 ? 24.259 11.888 32.278 1.00 60.14 73 LEU B C 1
ATOM 1466 O O . LEU B 1 76 ? 24.465 10.867 32.934 1.00 54.91 73 LEU B O 1
ATOM 1471 N N . GLY B 1 77 ? 23.825 13.024 32.812 1.00 56.28 74 GLY B N 1
ATOM 1472 C CA . GLY B 1 77 ? 23.424 13.120 34.202 1.00 52.29 74 GLY B CA 1
ATOM 1473 C C . GLY B 1 77 ? 21.914 13.200 34.291 1.00 46.60 74 GLY B C 1
ATOM 1474 O O . GLY B 1 77 ? 21.214 12.884 33.328 1.00 46.23 74 GLY B O 1
ATOM 1483 N N . LEU B 1 79 ? 18.407 15.429 36.231 1.00 45.44 76 LEU B N 1
ATOM 1484 C CA . LEU B 1 79 ? 17.778 16.399 37.119 1.00 36.48 76 LEU B CA 1
ATOM 1485 C C . LEU B 1 79 ? 16.612 15.738 37.841 1.00 35.56 76 LEU B C 1
ATOM 1486 O O . LEU B 1 79 ? 15.629 15.344 37.215 1.00 49.90 76 LEU B O 1
ATOM 1491 N N . ALA B 1 80 ? 16.729 15.610 39.157 1.00 36.54 77 ALA B N 1
ATOM 1492 C CA . ALA B 1 80 ? 15.688 14.974 39.953 1.00 27.39 77 ALA B CA 1
ATOM 1493 C C . ALA B 1 80 ? 14.940 15.993 40.803 1.00 40.80 77 ALA B C 1
ATOM 1494 O O . ALA B 1 80 ? 15.546 16.863 41.428 1.00 44.06 77 ALA B O 1
ATOM 1496 N N . ILE B 1 81 ? 13.616 15.878 40.819 1.00 28.10 78 ILE B N 1
ATOM 1497 C CA . ILE B 1 81 ? 12.776 16.760 41.618 1.00 37.17 78 ILE B CA 1
ATOM 1498 C C . ILE B 1 81 ? 12.097 15.982 42.741 1.00 37.32 78 ILE B C 1
ATOM 1499 O O . ILE B 1 81 ? 11.484 14.940 42.502 1.00 32.01 78 ILE B O 1
ATOM 1504 N N . VAL B 1 82 ? 12.214 16.487 43.964 1.00 39.40 79 VAL B N 1
ATOM 1505 C CA . VAL B 1 82 ? 11.608 15.830 45.115 1.00 38.30 79 VAL B CA 1
ATOM 1506 C C . VAL B 1 82 ? 10.389 16.588 45.630 1.00 44.38 79 VAL B C 1
ATOM 1507 O O . VAL B 1 82 ? 10.511 17.692 46.158 1.00 56.41 79 VAL B O 1
ATOM 1511 N N . THR B 1 83 ? 9.211 15.998 45.460 1.00 45.68 80 THR B N 1
ATOM 1512 C CA . THR B 1 83 ? 7.994 16.548 46.045 1.00 53.90 80 THR B CA 1
ATOM 1513 C C . THR B 1 83 ? 6.978 15.450 46.347 1.00 55.11 80 THR B C 1
ATOM 1514 O O . THR B 1 83 ? 6.844 14.486 45.592 1.00 47.88 80 THR B O 1
ATOM 1518 N N . ARG B 1 84 ? 6.265 15.602 47.458 1.00 59.91 81 ARG B N 1
ATOM 1519 C CA . ARG B 1 84 ? 5.225 14.653 47.836 1.00 65.51 81 ARG B CA 1
ATOM 1520 C C . ARG B 1 84 ? 3.879 15.091 47.273 1.00 75.93 81 ARG B C 1
ATOM 1521 O O . ARG B 1 84 ? 2.895 14.354 47.341 1.00 78.47 81 ARG B O 1
ATOM 1529 N N . ASP B 1 85 ? 3.847 16.298 46.714 1.00 85.41 82 ASP B N 1
ATOM 1530 C CA . ASP B 1 85 ? 2.632 16.837 46.116 1.00 91.44 82 ASP B CA 1
ATOM 1531 C C . ASP B 1 85 ? 2.313 16.096 44.823 1.00 96.52 82 ASP B C 1
ATOM 1532 O O . ASP B 1 85 ? 3.139 16.030 43.913 1.00 101.15 82 ASP B O 1
ATOM 1537 N N . ASP B 1 86 ? 1.107 15.543 44.748 1.00 118.03 83 ASP B N 1
ATOM 1538 C CA . ASP B 1 86 ? 0.697 14.753 43.594 1.00 111.84 83 ASP B CA 1
ATOM 1539 C C . ASP B 1 86 ? 0.259 15.653 42.441 1.00 110.09 83 ASP B C 1
ATOM 1540 O O . ASP B 1 86 ? 0.206 15.224 41.288 1.00 110.63 83 ASP B O 1
ATOM 1545 N N . ASP B 1 87 ? -0.048 16.907 42.759 1.00 107.99 84 ASP B N 1
ATOM 1546 C CA . ASP B 1 87 ? -0.521 17.858 41.759 1.00 97.68 84 ASP B CA 1
ATOM 1547 C C . ASP B 1 87 ? 0.616 18.393 40.892 1.00 80.83 84 ASP B C 1
ATOM 1548 O O . ASP B 1 87 ? 0.383 18.884 39.788 1.00 67.34 84 ASP B O 1
ATOM 1553 N N . PHE B 1 88 ? 1.843 18.301 41.394 1.00 91.12 85 PHE B N 1
ATOM 1554 C CA . PHE B 1 88 ? 3.000 18.793 40.654 1.00 79.59 85 PHE B CA 1
ATOM 1555 C C . PHE B 1 88 ? 3.231 17.969 39.391 1.00 81.85 85 PHE B C 1
ATOM 1556 O O . PHE B 1 88 ? 3.387 18.524 38.305 1.00 73.06 85 PHE B O 1
ATOM 1564 N N . ILE B 1 89 ? 3.245 16.647 39.539 1.00 88.12 86 ILE B N 1
ATOM 1565 C CA . ILE B 1 89 ? 3.447 15.744 38.408 1.00 93.70 86 ILE B CA 1
ATOM 1566 C C . ILE B 1 89 ? 2.339 15.913 37.372 1.00 93.24 86 ILE B C 1
ATOM 1567 O O . ILE B 1 89 ? 2.585 15.849 36.167 1.00 94.88 86 ILE B O 1
ATOM 1572 N N . ASP B 1 90 ? 1.120 16.139 37.852 1.00 90.61 87 ASP B N 1
ATOM 1573 C CA . ASP B 1 90 ? -0.027 16.346 36.976 1.00 91.57 87 ASP B CA 1
ATOM 1574 C C . ASP B 1 90 ? 0.104 17.639 36.174 1.00 94.54 87 ASP B C 1
ATOM 1575 O O . ASP B 1 90 ? -0.507 17.788 35.116 1.00 99.65 87 ASP B O 1
ATOM 1580 N N . LEU B 1 91 ? 0.905 18.571 36.682 1.00 93.92 88 LEU B N 1
ATOM 1581 C CA . LEU B 1 91 ? 1.126 19.841 36.000 1.00 91.76 88 LEU B CA 1
ATOM 1582 C C . LEU B 1 91 ? 2.028 19.639 34.786 1.00 89.62 88 LEU B C 1
ATOM 1583 O O . LEU B 1 91 ? 1.812 20.245 33.737 1.00 80.79 88 LEU B O 1
ATOM 1588 N N . LEU B 1 92 ? 3.036 18.784 34.933 1.00 93.13 89 LEU B N 1
ATOM 1589 C CA . LEU B 1 92 ? 3.940 18.471 33.830 1.00 91.30 89 LEU B CA 1
ATOM 1590 C C . LEU B 1 92 ? 3.205 17.750 32.703 1.00 95.23 89 LEU B C 1
ATOM 1591 O O . LEU B 1 92 ? 3.467 17.992 31.524 1.00 93.38 89 LEU B O 1
ATOM 1596 N N . GLU B 1 93 ? 2.284 16.866 33.075 1.00 96.22 90 GLU B N 1
ATOM 1597 C CA . GLU B 1 93 ? 1.522 16.091 32.101 1.00 98.54 90 GLU B CA 1
ATOM 1598 C C . GLU B 1 93 ? 0.532 16.967 31.338 1.00 112.44 90 GLU B C 1
ATOM 1599 O O . GLU B 1 93 ? 0.195 16.678 30.191 1.00 117.38 90 GLU B O 1
ATOM 1601 N N . ASP B 1 94 ? 0.070 18.037 31.978 1.00 117.20 91 ASP B N 1
ATOM 1602 C CA . ASP B 1 94 ? -0.845 18.976 31.334 1.00 125.79 91 ASP B CA 1
ATOM 1603 C C . ASP B 1 94 ? -0.135 19.780 30.247 1.00 123.02 91 ASP B C 1
ATOM 1604 O O . ASP B 1 94 ? -0.778 20.388 29.391 1.00 116.77 91 ASP B O 1
ATOM 1609 N N . LEU B 1 95 ? 1.195 19.778 30.290 1.00 108.27 92 LEU B N 1
ATOM 1610 C CA . LEU B 1 95 ? 2.001 20.499 29.313 1.00 110.63 92 LEU B CA 1
ATOM 1611 C C . LEU B 1 95 ? 2.997 19.574 28.620 1.00 108.84 92 LEU B C 1
ATOM 1612 O O . LEU B 1 95 ? 2.630 18.511 28.119 1.00 102.24 92 LEU B O 1
ATOM 1617 N N . PRO B 1 98 ? 7.195 17.497 28.817 1.00 91.70 95 PRO B N 1
ATOM 1618 C CA . PRO B 1 98 ? 8.651 17.489 29.001 1.00 101.82 95 PRO B CA 1
ATOM 1619 C C . PRO B 1 98 ? 9.139 16.077 29.308 1.00 108.82 95 PRO B C 1
ATOM 1620 O O . PRO B 1 98 ? 8.329 15.148 29.311 1.00 116.76 95 PRO B O 1
ATOM 1624 N N . ASP B 1 99 ? 10.440 15.904 29.510 1.00 101.98 96 ASP B N 1
ATOM 1625 C CA . ASP B 1 99 ? 10.941 14.657 30.079 1.00 96.04 96 ASP B CA 1
ATOM 1626 C C . ASP B 1 99 ? 11.675 14.982 31.372 1.00 97.36 96 ASP B C 1
ATOM 1627 O O . ASP B 1 99 ? 12.730 15.625 31.353 1.00 113.06 96 ASP B O 1
ATOM 1629 N N . LEU B 1 100 ? 11.103 14.552 32.494 1.00 82.54 97 LEU B N 1
ATOM 1630 C CA . LEU B 1 100 ? 11.570 14.985 33.808 1.00 66.88 97 LEU B CA 1
ATOM 1631 C C . LEU B 1 100 ? 11.296 13.942 34.888 1.00 68.08 97 LEU B C 1
ATOM 1632 O O . LEU B 1 100 ? 10.337 13.174 34.798 1.00 81.37 97 LEU B O 1
ATOM 1637 N N . THR B 1 101 ? 12.158 13.913 35.900 1.00 48.31 98 THR B N 1
ATOM 1638 C CA . THR B 1 101 ? 12.059 12.927 36.967 1.00 42.74 98 THR B CA 1
ATOM 1639 C C . THR B 1 101 ? 11.577 13.563 38.264 1.00 42.21 98 THR B C 1
ATOM 1640 O O . THR B 1 101 ? 12.265 14.396 38.859 1.00 32.77 98 THR B O 1
ATOM 1644 N N . VAL B 1 102 ? 10.382 13.167 38.692 1.00 37.50 99 VAL B N 1
ATOM 1645 C CA . VAL B 1 102 ? 9.804 13.665 39.934 1.00 31.50 99 VAL B CA 1
ATOM 1646 C C . VAL B 1 102 ? 9.538 12.507 40.891 1.00 35.78 99 VAL B C 1
ATOM 1647 O O . VAL B 1 102 ? 8.828 11.559 40.552 1.00 40.77 99 VAL B O 1
ATOM 1651 N N . LEU B 1 103 ? 10.109 12.588 42.088 1.00 30.00 100 LEU B N 1
ATOM 1652 C CA . LEU B 1 103 ? 9.991 11.517 43.072 1.00 34.70 100 LEU B CA 1
ATOM 1653 C C . LEU B 1 103 ? 9.597 12.073 44.439 1.00 43.10 100 LEU B C 1
ATOM 1654 O O . LEU B 1 103 ? 9.958 13.198 44.779 1.00 55.60 100 LEU B O 1
ATOM 1659 N N . PRO B 1 104 ? 8.844 11.287 45.223 1.00 43.63 101 PRO B N 1
ATOM 1660 C CA . PRO B 1 104 ? 8.340 11.753 46.521 1.00 48.50 101 PRO B CA 1
ATOM 1661 C C . PRO B 1 104 ? 9.418 11.933 47.592 1.00 48.34 101 PRO B C 1
ATOM 1662 O O . PRO B 1 104 ? 9.245 12.763 48.483 1.00 56.08 101 PRO B O 1
ATOM 1666 N N . THR B 1 105 ? 10.506 11.175 47.507 1.00 50.61 102 THR B N 1
ATOM 1667 C CA . THR B 1 105 ? 11.512 11.173 48.567 1.00 52.59 102 THR B CA 1
ATOM 1668 C C . THR B 1 105 ? 12.905 11.529 48.053 1.00 49.93 102 THR B C 1
ATOM 1669 O O . THR B 1 105 ? 13.237 11.268 46.897 1.00 57.47 102 THR B O 1
ATOM 1673 N N . LYS B 1 106 ? 13.714 12.130 48.922 1.00 37.59 103 LYS B N 1
ATOM 1674 C CA . LYS B 1 106 ? 15.108 12.418 48.606 1.00 40.56 103 LYS B CA 1
ATOM 1675 C C . LYS B 1 106 ? 15.877 11.126 48.358 1.00 46.18 103 LYS B C 1
ATOM 1676 O O . LYS B 1 106 ? 16.705 11.051 47.450 1.00 46.55 103 LYS B O 1
ATOM 1682 N N . GLU B 1 107 ? 15.591 10.114 49.172 1.00 47.31 104 GLU B N 1
ATOM 1683 C CA . GLU B 1 107 ? 16.247 8.816 49.055 1.00 36.22 104 GLU B CA 1
ATOM 1684 C C . GLU B 1 107 ? 16.008 8.195 47.683 1.00 33.08 104 GLU B C 1
ATOM 1685 O O . GLU B 1 107 ? 16.927 7.652 47.070 1.00 33.34 104 GLU B O 1
ATOM 1687 N N . GLU B 1 108 ? 14.771 8.282 47.203 1.00 31.19 105 GLU B N 1
ATOM 1688 C CA . GLU B 1 108 ? 14.421 7.741 45.895 1.00 32.80 105 GLU B CA 1
ATOM 1689 C C . GLU B 1 108 ? 15.126 8.512 44.786 1.00 34.52 105 GLU B C 1
ATOM 1690 O O . GLU B 1 108 ? 15.536 7.933 43.780 1.00 27.16 105 GLU B O 1
ATOM 1696 N N . ALA B 1 109 ? 15.267 9.821 44.977 1.00 24.41 106 ALA B N 1
ATOM 1697 C CA . ALA B 1 109 ? 15.983 10.661 44.027 1.00 25.77 106 ALA B CA 1
ATOM 1698 C C . ALA B 1 109 ? 17.442 10.226 43.913 1.00 33.35 106 ALA B C 1
ATOM 1699 O O . ALA B 1 109 ? 18.004 10.185 42.819 1.00 34.72 106 ALA B O 1
ATOM 1701 N N . ILE B 1 110 ? 18.047 9.899 45.050 1.00 18.46 107 ILE B N 1
ATOM 1702 C CA . ILE B 1 110 ? 19.428 9.437 45.077 1.00 24.52 107 ILE B CA 1
ATOM 1703 C C . ILE B 1 110 ? 19.563 8.098 44.358 1.00 34.70 107 ILE B C 1
ATOM 1704 O O . ILE B 1 110 ? 20.490 7.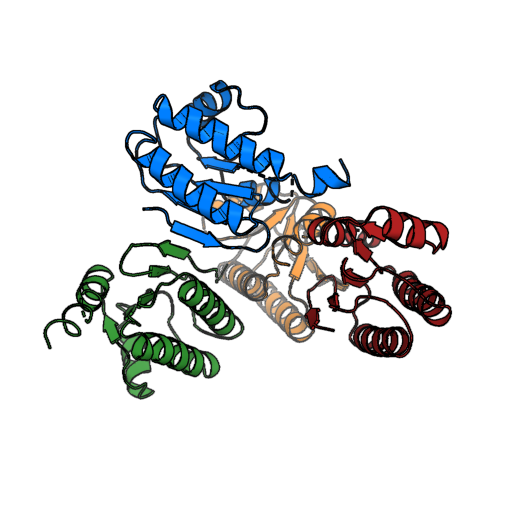898 43.570 1.00 32.26 107 ILE B O 1
ATOM 1709 N N . ASP B 1 111 ? 18.631 7.186 44.625 1.00 26.63 108 ASP B N 1
ATOM 1710 C CA . ASP B 1 111 ? 18.624 5.888 43.961 1.00 21.80 108 ASP B CA 1
ATOM 1711 C C . ASP B 1 111 ? 18.471 6.057 42.454 1.00 35.66 108 ASP B C 1
ATOM 1712 O O . ASP B 1 111 ? 19.124 5.366 41.675 1.00 37.87 108 ASP B O 1
ATOM 1717 N N . ALA B 1 112 ? 17.609 6.987 42.056 1.00 29.34 109 ALA B N 1
ATOM 1718 C CA . ALA B 1 112 ? 17.366 7.261 40.645 1.00 20.91 109 ALA B CA 1
ATOM 1719 C C . ALA B 1 112 ? 18.626 7.759 39.945 1.00 21.93 109 ALA B C 1
ATOM 1720 O O . ALA B 1 112 ? 18.930 7.337 38.829 1.00 18.22 109 ALA B O 1
ATOM 1722 N N . VAL B 1 113 ? 19.350 8.659 40.604 1.00 17.48 110 VAL B N 1
ATOM 1723 C CA . VAL B 1 113 ? 20.582 9.208 40.047 1.00 17.73 110 VAL B CA 1
ATOM 1724 C C . VAL B 1 113 ? 21.642 8.121 39.888 1.00 34.32 110 VAL B C 1
ATOM 1725 O O . VAL B 1 113 ? 22.281 8.012 38.841 1.00 28.40 110 VAL B O 1
ATOM 1729 N N . PHE B 1 114 ? 21.818 7.316 40.932 1.00 31.42 111 PHE B N 1
ATOM 1730 C CA . PHE B 1 114 ? 22.753 6.197 40.891 1.00 38.33 111 PHE B CA 1
ATOM 1731 C C . PHE B 1 114 ? 22.346 5.185 39.829 1.00 36.07 111 PHE B C 1
ATOM 1732 O O . PHE B 1 114 ? 23.188 4.671 39.091 1.00 31.77 111 PHE B O 1
ATOM 1748 N N . HIS B 1 116 ? 20.591 5.790 37.185 1.00 23.82 113 HIS B N 1
ATOM 1749 C CA . HIS B 1 116 ? 20.804 6.420 35.891 1.00 25.31 113 HIS B CA 1
ATOM 1750 C C . HIS B 1 116 ? 22.275 6.384 35.504 1.00 21.73 113 HIS B C 1
ATOM 1751 O O . HIS B 1 116 ? 22.615 6.202 34.335 1.00 35.52 113 HIS B O 1
ATOM 1758 N N . SER B 1 117 ? 23.144 6.559 36.493 1.00 31.30 114 SER B N 1
ATOM 1759 C CA . SER B 1 117 ? 24.582 6.513 36.263 1.00 28.56 114 SER B CA 1
ATOM 1760 C C . SER B 1 117 ? 25.002 5.130 35.783 1.00 23.61 114 SER B C 1
ATOM 1761 O O . SER B 1 117 ? 25.730 5.000 34.801 1.00 50.68 114 SER B O 1
ATOM 1764 N N . LEU B 1 118 ? 24.531 4.104 36.486 1.00 34.06 115 LEU B N 1
ATOM 1765 C CA . LEU B 1 118 ? 24.845 2.717 36.160 1.00 23.88 115 LEU B CA 1
ATOM 1766 C C . LEU B 1 118 ? 24.446 2.360 34.731 1.00 38.44 115 LEU B C 1
ATOM 1767 O O . LEU B 1 118 ? 25.151 1.619 34.044 1.00 48.56 115 LEU B O 1
ATOM 1772 N N . GLU B 1 119 ? 23.316 2.898 34.288 1.00 32.78 116 GLU B N 1
ATOM 1773 C CA . GLU B 1 119 ? 22.795 2.596 32.961 1.00 40.78 116 GLU B CA 1
ATOM 1774 C C . GLU B 1 119 ? 23.562 3.328 31.864 1.00 57.91 116 GLU B C 1
ATOM 1775 O O . GLU B 1 119 ? 23.690 2.829 30.746 1.00 67.32 116 GLU B O 1
ATOM 1781 N N . ASN B 1 120 ? 24.065 4.515 32.187 1.00 63.74 117 ASN B N 1
ATOM 1782 C CA . ASN B 1 120 ? 24.834 5.301 31.230 1.00 64.67 117 ASN B CA 1
ATOM 1783 C C . ASN B 1 120 ? 26.345 5.141 31.394 1.00 77.77 117 ASN B C 1
ATOM 1784 O O . ASN B 1 120 ? 27.123 5.770 30.677 1.00 88.50 117 ASN B O 1
ATOM 1789 N N . GLU B 1 121 ? 26.757 4.302 32.340 1.00 84.02 118 GLU B N 1
ATOM 1790 C CA . GLU B 1 121 ? 28.177 4.051 32.570 1.00 83.69 118 GLU B CA 1
ATOM 1791 C C . GLU B 1 121 ? 28.740 3.086 31.532 1.00 96.30 118 GLU B C 1
ATOM 1792 O O . GLU B 1 121 ? 28.636 3.325 30.328 1.00 103.16 118 GLU B O 1
ATOM 1794 N N . ASN C 1 2 ? 21.011 10.220 25.637 1.00 74.02 -1 ASN C N 1
ATOM 1795 C CA . ASN C 1 2 ? 19.828 10.257 24.786 1.00 87.00 -1 ASN C CA 1
ATOM 1796 C C . ASN C 1 2 ? 20.154 10.835 23.413 1.00 86.48 -1 ASN C C 1
ATOM 1797 O O . ASN C 1 2 ? 19.859 10.225 22.385 1.00 87.29 -1 ASN C O 1
ATOM 1802 N N . ALA C 1 3 ? 20.766 12.015 23.402 1.00 84.38 0 ALA C N 1
ATOM 1803 C CA . ALA C 1 3 ? 21.172 12.656 22.156 1.00 77.90 0 ALA C CA 1
ATOM 1804 C C . ALA C 1 3 ? 22.444 12.016 21.611 1.00 87.04 0 ALA C C 1
ATOM 1805 O O . ALA C 1 3 ? 22.845 12.275 20.476 1.00 82.14 0 ALA C O 1
ATOM 1815 N N . ASP C 1 5 ? 22.701 8.735 21.491 1.00 61.59 2 ASP C N 1
ATOM 1816 C CA . ASP C 1 5 ? 22.264 7.430 21.004 1.00 61.70 2 ASP C CA 1
ATOM 1817 C C . ASP C 1 5 ? 22.032 7.444 19.495 1.00 55.23 2 ASP C C 1
ATOM 1818 O O . ASP C 1 5 ? 21.552 8.434 18.941 1.00 55.40 2 ASP C O 1
ATOM 1823 N N . PHE C 1 6 ? 22.376 6.343 18.834 1.00 49.22 3 PHE C N 1
ATOM 1824 C CA . PHE C 1 6 ? 22.189 6.233 17.390 1.00 54.41 3 PHE C CA 1
ATOM 1825 C C . PHE C 1 6 ? 21.311 5.044 17.016 1.00 54.37 3 PHE C C 1
ATOM 1826 O O . PHE C 1 6 ? 21.542 3.918 17.456 1.00 53.21 3 PHE C O 1
ATOM 1834 N N . LYS C 1 7 ? 20.305 5.312 16.192 1.00 53.04 4 LYS C N 1
ATOM 1835 C CA . LYS C 1 7 ? 19.344 4.300 15.777 1.00 48.83 4 LYS C CA 1
ATOM 1836 C C . LYS C 1 7 ? 19.770 3.677 14.452 1.00 52.31 4 LYS C C 1
ATOM 1837 O O . LYS C 1 7 ? 19.833 4.361 13.430 1.00 46.15 4 LYS C O 1
ATOM 1843 N N . LEU C 1 8 ? 20.062 2.381 14.469 1.00 53.81 5 LEU C N 1
ATOM 1844 C CA . LEU C 1 8 ? 20.576 1.707 13.281 1.00 45.41 5 LEU C CA 1
ATOM 1845 C C . LEU C 1 8 ? 19.520 0.871 12.571 1.00 45.46 5 LEU C C 1
ATOM 1846 O O . LEU C 1 8 ? 18.848 0.045 13.187 1.00 57.21 5 LEU C O 1
ATOM 1851 N N . GLU C 1 9 ? 19.380 1.092 11.269 1.00 45.28 6 GLU C N 1
ATOM 1852 C CA . GLU C 1 9 ? 18.574 0.218 10.428 1.00 45.51 6 GLU C CA 1
ATOM 1853 C C . GLU C 1 9 ? 19.491 -0.494 9.444 1.00 45.20 6 GLU C C 1
ATOM 1854 O O . GLU C 1 9 ? 20.034 0.127 8.531 1.00 45.02 6 GLU C O 1
ATOM 1860 N N . LYS C 1 10 ? 19.664 -1.797 9.630 1.00 49.04 7 LYS C N 1
ATOM 1861 C CA . LYS C 1 10 ? 20.602 -2.554 8.812 1.00 45.39 7 LYS C CA 1
ATOM 1862 C C . LYS C 1 10 ? 19.925 -3.176 7.600 1.00 47.53 7 LYS C C 1
ATOM 1863 O O . LYS C 1 10 ? 19.022 -4.002 7.730 1.00 63.15 7 LYS C O 1
ATOM 1869 N N . LYS C 1 11 ? 20.378 -2.772 6.420 1.00 36.65 8 LYS C N 1
ATOM 1870 C CA . LYS C 1 11 ? 19.905 -3.348 5.173 1.00 34.10 8 LYS C CA 1
ATOM 1871 C C . LYS C 1 11 ? 21.039 -4.121 4.521 1.00 49.99 8 LYS C C 1
ATOM 1872 O O . LYS C 1 11 ? 22.147 -4.170 5.051 1.00 42.30 8 LYS C O 1
ATOM 1878 N N . GLU C 1 12 ? 20.766 -4.721 3.370 1.00 52.44 9 GLU C N 1
ATOM 1879 C CA . GLU C 1 12 ? 21.779 -5.503 2.679 1.00 40.75 9 GLU C CA 1
ATOM 1880 C C . GLU C 1 12 ? 22.847 -4.599 2.072 1.00 43.94 9 GLU C C 1
ATOM 1881 O O . GLU C 1 12 ? 24.043 -4.829 2.256 1.00 46.90 9 GLU C O 1
ATOM 1887 N N . GLN C 1 13 ? 22.409 -3.569 1.355 1.00 57.11 10 GLN C N 1
ATOM 1888 C CA . GLN C 1 13 ? 23.326 -2.728 0.592 1.00 58.43 10 GLN C CA 1
ATOM 1889 C C . GLN C 1 13 ? 23.770 -1.458 1.320 1.00 41.37 10 GLN C C 1
ATOM 1890 O O . GLN C 1 13 ? 24.610 -0.716 0.810 1.00 49.42 10 GLN C O 1
ATOM 1896 N N . TYR C 1 14 ? 23.231 -1.215 2.512 1.00 45.26 11 TYR C N 1
ATOM 1897 C CA . TYR C 1 14 ? 23.544 0.013 3.247 1.00 48.25 11 TYR C CA 1
ATOM 1898 C C . TYR C 1 14 ? 23.092 -0.043 4.703 1.00 44.87 11 TYR C C 1
ATOM 1899 O O . TYR C 1 14 ? 22.497 -1.026 5.146 1.00 39.63 11 TYR C O 1
ATOM 1908 N N . VAL C 1 15 ? 23.369 1.032 5.436 1.00 48.57 12 VAL C N 1
ATOM 1909 C CA . VAL C 1 15 ? 22.912 1.175 6.814 1.00 30.27 12 VAL C CA 1
ATOM 1910 C C . VAL C 1 15 ? 22.319 2.561 7.042 1.00 29.65 12 VAL C C 1
ATOM 1911 O O . VAL C 1 15 ? 22.984 3.574 6.825 1.00 29.43 12 VAL C O 1
ATOM 1915 N N . TYR C 1 16 ? 21.065 2.597 7.478 1.00 44.63 13 TYR C N 1
ATOM 1916 C CA . TYR C 1 16 ? 20.386 3.853 7.766 1.00 36.28 13 TYR C CA 1
ATOM 1917 C C . TYR C 1 16 ? 20.554 4.218 9.236 1.00 41.49 13 TYR C C 1
ATOM 1918 O O . TYR C 1 16 ? 20.088 3.498 10.118 1.00 40.42 13 TYR C O 1
ATOM 1927 N N . ILE C 1 17 ? 21.227 5.336 9.492 1.00 37.38 14 ILE C N 1
ATOM 1928 C CA . ILE C 1 17 ? 21.523 5.758 10.858 1.00 35.71 14 ILE C CA 1
ATOM 1929 C C . ILE C 1 17 ? 20.742 7.009 11.252 1.00 43.29 14 ILE C C 1
ATOM 1930 O O . ILE C 1 17 ? 20.763 8.016 10.544 1.00 45.48 14 ILE C O 1
ATOM 1935 N N . GLU C 1 18 ? 20.052 6.936 12.386 1.00 39.91 15 GLU C N 1
ATOM 1936 C CA . GLU C 1 18 ? 19.281 8.067 12.889 1.00 35.33 15 GLU C CA 1
ATOM 1937 C C . GLU C 1 18 ? 19.872 8.628 14.175 1.00 36.71 15 GLU C C 1
ATOM 1938 O O . GLU C 1 18 ? 20.475 7.900 14.964 1.00 51.63 15 GLU C O 1
ATOM 1944 N N . THR C 1 19 ? 19.696 9.929 14.377 1.00 39.61 16 THR C N 1
ATOM 1945 C CA . THR C 1 19 ? 20.081 10.570 15.628 1.00 56.66 16 THR C CA 1
ATOM 1946 C C . THR C 1 19 ? 19.031 11.603 16.018 1.00 57.56 16 THR C C 1
ATOM 1947 O O . THR C 1 19 ? 18.343 12.147 15.158 1.00 43.48 16 THR C O 1
ATOM 1951 N N . ASP C 1 20 ? 18.870 11.823 17.319 1.00 74.73 17 ASP C N 1
ATOM 1952 C CA . ASP C 1 20 ? 17.981 12.866 17.822 1.00 81.93 17 ASP C CA 1
ATOM 1953 C C . ASP C 1 20 ? 18.729 14.152 18.181 1.00 68.24 17 ASP C C 1
ATOM 1954 O O . ASP C 1 20 ? 18.123 15.121 18.637 1.00 72.78 17 ASP C O 1
ATOM 1959 N N . ALA C 1 21 ? 20.044 14.151 17.975 1.00 53.67 18 ALA C N 1
ATOM 1960 C CA . ALA C 1 21 ? 20.907 15.237 18.441 1.00 50.84 18 ALA C CA 1
ATOM 1961 C C . ALA C 1 21 ? 20.585 16.586 17.797 1.00 58.86 18 ALA C C 1
ATOM 1962 O O . ALA C 1 21 ? 20.504 16.693 16.576 1.00 43.22 18 ALA C O 1
ATOM 1964 N N . PRO C 1 22 ? 20.410 17.626 18.629 1.00 61.48 19 PRO C N 1
ATOM 1965 C CA . PRO C 1 22 ? 20.128 18.986 18.155 1.00 50.86 19 PRO C CA 1
ATOM 1966 C C . PRO C 1 22 ? 21.328 19.589 17.436 1.00 56.48 19 PRO C C 1
ATOM 1967 O O . PRO C 1 22 ? 21.178 20.443 16.560 1.00 50.24 19 PRO C O 1
ATOM 1971 N N . ALA C 1 23 ? 22.517 19.139 17.820 1.00 57.15 20 ALA C N 1
ATOM 1972 C CA . ALA C 1 23 ? 23.754 19.636 17.239 1.00 57.10 20 ALA C CA 1
ATOM 1973 C C . ALA C 1 23 ? 24.810 18.542 17.249 1.00 50.37 20 ALA C C 1
ATOM 1974 O O . ALA C 1 23 ? 24.832 17.704 18.152 1.00 50.68 20 ALA C O 1
ATOM 1976 N N . PHE C 1 24 ? 25.698 18.557 16.262 1.00 44.78 21 PHE C N 1
ATOM 1977 C CA . PHE C 1 24 ? 26.767 17.576 16.233 1.00 47.52 21 PHE C CA 1
ATOM 1978 C C . PHE C 1 24 ? 27.948 18.229 16.934 1.00 51.28 21 PHE C C 1
ATOM 1979 O O . PHE C 1 24 ? 28.603 19.109 16.376 1.00 45.54 21 PHE C O 1
ATOM 1987 N N . ALA C 1 25 ? 28.227 17.777 18.154 1.00 48.20 22 ALA C N 1
ATOM 1988 C CA . ALA C 1 25 ? 29.227 18.428 18.997 1.00 50.88 22 ALA C CA 1
ATOM 1989 C C . ALA C 1 25 ? 29.705 17.527 20.131 1.00 61.61 22 ALA C C 1
ATOM 1990 O O . ALA C 1 25 ? 29.023 16.572 20.501 1.00 74.08 22 ALA C O 1
ATOM 1992 N N . GLY C 1 26 ? 30.859 17.857 20.700 1.00 53.92 23 GLY C N 1
ATOM 1993 C CA . GLY C 1 26 ? 31.337 17.180 21.891 1.00 43.47 23 GLY C CA 1
ATOM 1994 C C . GLY C 1 26 ? 31.568 15.693 21.711 1.00 65.20 23 GLY C C 1
ATOM 1995 O O . GLY C 1 26 ? 32.321 15.271 20.834 1.00 68.66 23 GLY C O 1
ATOM 1996 N N . ASP C 1 27 ? 30.920 14.900 22.556 1.00 63.37 24 ASP C N 1
ATOM 1997 C CA . ASP C 1 27 ? 31.079 13.450 22.529 1.00 73.07 24 ASP C CA 1
ATOM 1998 C C . ASP C 1 27 ? 30.220 12.788 21.453 1.00 61.54 24 ASP C C 1
ATOM 1999 O O . ASP C 1 27 ? 30.360 11.594 21.192 1.00 58.31 24 ASP C O 1
ATOM 2004 N N . VAL C 1 28 ? 29.332 13.561 20.835 1.00 40.15 25 VAL C N 1
ATOM 2005 C CA . VAL C 1 28 ? 28.444 13.023 19.806 1.00 46.40 25 VAL C CA 1
ATOM 2006 C C . VAL C 1 28 ? 29.190 12.569 18.538 1.00 51.16 25 VAL C C 1
ATOM 2007 O O . VAL C 1 28 ? 28.953 11.457 18.064 1.00 37.30 25 VAL C O 1
ATOM 2011 N N . PRO C 1 29 ? 30.091 13.410 17.981 1.00 58.62 26 PRO C N 1
ATOM 2012 C CA . PRO C 1 29 ? 30.807 12.915 16.799 1.00 52.28 26 PRO C CA 1
ATOM 2013 C C . PRO C 1 29 ? 31.721 11.735 17.114 1.00 48.66 26 PRO C C 1
ATOM 2014 O O . PRO C 1 29 ? 31.900 10.857 16.271 1.00 56.41 26 PRO C O 1
ATOM 2018 N N . ALA C 1 30 ? 32.292 11.722 18.315 1.00 50.57 27 ALA C N 1
ATOM 2019 C CA . ALA C 1 30 ? 33.139 10.616 18.745 1.00 54.66 27 ALA C CA 1
ATOM 2020 C C . ALA C 1 30 ? 32.329 9.326 18.822 1.00 61.02 27 ALA C C 1
ATOM 2021 O O . ALA C 1 30 ? 32.828 8.245 18.509 1.00 68.55 27 ALA C O 1
ATOM 2023 N N . ALA C 1 31 ? 31.072 9.453 19.237 1.00 56.38 28 ALA C N 1
ATOM 2024 C CA . ALA C 1 31 ? 30.174 8.310 19.333 1.00 47.85 28 ALA C CA 1
ATOM 2025 C C . ALA C 1 31 ? 29.751 7.836 17.948 1.00 58.55 28 ALA C C 1
ATOM 2026 O O . ALA C 1 31 ? 29.646 6.635 17.700 1.00 63.31 28 ALA C O 1
ATOM 2028 N N . PHE C 1 32 ? 29.511 8.787 17.050 1.00 58.58 29 PHE C N 1
ATOM 2029 C CA . PHE C 1 32 ? 29.119 8.474 15.681 1.00 42.99 29 PHE C CA 1
ATOM 2030 C C . PHE C 1 32 ? 30.219 7.715 14.951 1.00 43.20 29 PHE C C 1
ATOM 2031 O O . PHE C 1 32 ? 29.947 6.771 14.207 1.00 42.15 29 PHE C O 1
ATOM 2039 N N . GLU C 1 33 ? 31.461 8.138 15.164 1.00 40.02 30 GLU C N 1
ATOM 2040 C CA . GLU C 1 33 ? 32.607 7.512 14.518 1.00 43.25 30 GLU C CA 1
ATOM 2041 C C . GLU C 1 33 ? 32.750 6.060 14.953 1.00 45.15 30 GLU C C 1
ATOM 2042 O O . GLU C 1 33 ? 33.069 5.189 14.145 1.00 57.86 30 GLU C O 1
ATOM 2048 N N . GLU C 1 34 ? 32.507 5.805 16.234 1.00 54.17 31 GLU C N 1
ATOM 2049 C CA . GLU C 1 34 ? 32.608 4.455 16.769 1.00 70.44 31 GLU C CA 1
ATOM 2050 C C . GLU C 1 34 ? 31.514 3.575 16.178 1.00 63.42 31 GLU C C 1
ATOM 2051 O O . GLU C 1 34 ? 31.742 2.404 15.871 1.00 66.95 31 GLU C 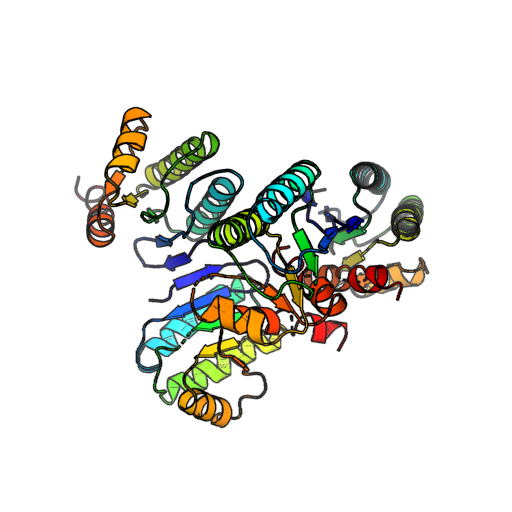O 1
ATOM 2057 N N . THR C 1 35 ? 30.328 4.152 16.020 1.00 52.88 32 THR C N 1
ATOM 2058 C CA . THR C 1 35 ? 29.215 3.463 15.382 1.00 37.58 32 THR C CA 1
ATOM 2059 C C . THR C 1 35 ? 29.575 3.113 13.943 1.00 41.62 32 THR C C 1
ATOM 2060 O O . THR C 1 35 ? 29.297 2.010 13.471 1.00 48.18 32 THR C O 1
ATOM 2064 N N . ALA C 1 36 ? 30.207 4.059 13.256 1.00 43.11 33 ALA C N 1
ATOM 2065 C CA . ALA C 1 36 ? 30.593 3.877 11.862 1.00 45.94 33 ALA C CA 1
ATOM 2066 C C . ALA C 1 36 ? 31.682 2.820 11.706 1.00 47.61 33 ALA C C 1
ATOM 2067 O O . ALA C 1 36 ? 31.589 1.944 10.846 1.00 48.93 33 ALA C O 1
ATOM 2069 N N . ARG C 1 37 ? 32.714 2.908 12.540 1.00 52.64 34 ARG C N 1
ATOM 2070 C CA . ARG C 1 37 ? 33.850 1.997 12.454 1.00 62.90 34 ARG C CA 1
ATOM 2071 C C . ARG C 1 37 ? 33.458 0.557 12.778 1.00 64.11 34 ARG C C 1
ATOM 2072 O O . ARG C 1 37 ? 34.053 -0.386 12.254 1.00 64.01 34 ARG C O 1
ATOM 2080 N N . SER C 1 38 ? 32.462 0.388 13.641 1.00 57.69 35 SER C N 1
ATOM 2081 C CA . SER C 1 38 ? 31.969 -0.944 13.971 1.00 60.75 35 SER C CA 1
ATOM 2082 C C . SER C 1 38 ? 31.184 -1.516 12.797 1.00 57.90 35 SER C C 1
ATOM 2083 O O . SER C 1 38 ? 31.269 -2.707 12.504 1.00 59.19 35 SER C O 1
ATOM 2086 N N . LEU C 1 39 ? 30.423 -0.655 12.128 1.00 53.23 36 LEU C N 1
ATOM 2087 C CA . LEU C 1 39 ? 29.648 -1.057 10.959 1.00 41.44 36 LEU C CA 1
ATOM 2088 C C . LEU C 1 39 ? 30.561 -1.387 9.783 1.00 46.59 36 LEU C C 1
ATOM 2089 O O . LEU C 1 39 ? 30.220 -2.211 8.934 1.00 48.57 36 LEU C O 1
ATOM 2094 N N . PHE C 1 40 ? 31.719 -0.735 9.738 1.00 49.11 37 PHE C N 1
ATOM 2095 C CA . PHE C 1 40 ? 32.716 -1.020 8.715 1.00 47.63 37 PHE C CA 1
ATOM 2096 C C . PHE C 1 40 ? 33.286 -2.420 8.909 1.00 51.42 37 PHE C C 1
ATOM 2097 O O . PHE C 1 40 ? 33.491 -3.158 7.945 1.00 54.34 37 PHE C O 1
ATOM 2105 N N . ARG C 1 41 ? 33.536 -2.781 10.164 1.00 55.28 38 ARG C N 1
ATOM 2106 C CA . ARG C 1 41 ? 34.049 -4.106 10.491 1.00 67.32 38 ARG C CA 1
ATOM 2107 C C . ARG C 1 41 ? 32.997 -5.179 10.237 1.00 63.77 38 ARG C C 1
ATOM 2108 O O . ARG C 1 41 ? 33.328 -6.343 10.013 1.00 71.91 38 ARG C O 1
ATOM 2116 N N . GLU C 1 42 ? 31.729 -4.781 10.269 1.00 62.04 39 GLU C N 1
ATOM 2117 C CA . GLU C 1 42 ? 30.632 -5.708 10.014 1.00 53.31 39 GLU C CA 1
ATOM 2118 C C . GLU C 1 42 ? 30.404 -5.898 8.518 1.00 55.75 39 GLU C C 1
ATOM 2119 O O . GLU C 1 42 ? 29.602 -6.736 8.107 1.00 64.86 39 GLU C O 1
ATOM 2125 N N . GLY C 1 43 ? 31.114 -5.122 7.705 1.00 54.40 40 GLY C N 1
ATOM 2126 C CA . GLY C 1 43 ? 31.035 -5.275 6.264 1.00 67.18 40 GLY C CA 1
ATOM 2127 C C . GLY C 1 43 ? 30.286 -4.197 5.500 1.00 64.27 40 GLY C C 1
ATOM 2128 O O . GLY C 1 43 ? 30.288 -4.206 4.269 1.00 61.38 40 GLY C O 1
ATOM 2129 N N . TYR C 1 44 ? 29.646 -3.268 6.207 1.00 52.69 41 TYR C N 1
ATOM 2130 C CA . TYR C 1 44 ? 28.871 -2.233 5.529 1.00 38.14 41 TYR C CA 1
ATOM 2131 C C . TYR C 1 44 ? 29.749 -1.054 5.125 1.00 45.91 41 TYR C C 1
ATOM 2132 O O . TYR C 1 44 ? 30.310 -0.364 5.975 1.00 57.89 41 TYR C O 1
ATOM 2141 N N . HIS C 1 45 ? 29.861 -0.833 3.819 1.00 42.91 42 HIS C N 1
ATOM 2142 C CA . HIS C 1 45 ? 30.678 0.252 3.284 1.00 43.10 42 HIS C CA 1
ATOM 2143 C C . HIS C 1 45 ? 29.892 1.511 2.900 1.00 45.09 42 HIS C C 1
ATOM 2144 O O . HIS C 1 45 ? 30.480 2.507 2.474 1.00 37.56 42 HIS C O 1
ATOM 2151 N N . SER C 1 46 ? 28.572 1.469 3.048 1.00 47.03 43 SER C N 1
ATOM 2152 C CA . SER C 1 46 ? 27.730 2.601 2.666 1.00 36.71 43 SER C CA 1
ATOM 2153 C C . SER C 1 46 ? 26.784 3.000 3.792 1.00 44.28 43 SER C C 1
ATOM 2154 O O . SER C 1 46 ? 26.007 2.178 4.283 1.00 55.85 43 SER C O 1
ATOM 2157 N N . LEU C 1 47 ? 26.845 4.267 4.190 1.00 28.53 44 LEU C N 1
ATOM 2158 C CA . LEU C 1 47 ? 26.066 4.749 5.323 1.00 28.16 44 LEU C CA 1
ATOM 2159 C C . LEU C 1 47 ? 25.155 5.916 4.956 1.00 27.48 44 LEU C C 1
ATOM 2160 O O . LEU C 1 47 ? 25.579 6.871 4.305 1.00 27.52 44 LEU C O 1
ATOM 2165 N N . ILE C 1 48 ? 23.901 5.830 5.385 1.00 27.06 45 ILE C N 1
ATOM 2166 C CA . ILE C 1 48 ? 22.963 6.936 5.251 1.00 26.64 45 ILE C CA 1
ATOM 2167 C C . ILE C 1 48 ? 22.596 7.472 6.630 1.00 36.28 45 ILE C C 1
ATOM 2168 O O . ILE C 1 48 ? 21.971 6.774 7.428 1.00 51.87 45 ILE C O 1
ATOM 2173 N N . VAL C 1 49 ? 22.986 8.710 6.908 1.00 27.17 46 VAL C N 1
ATOM 2174 C CA . VAL C 1 49 ? 22.737 9.314 8.211 1.00 32.23 46 VAL C CA 1
ATOM 2175 C C . VAL C 1 49 ? 21.687 10.415 8.121 1.00 37.38 46 VAL C C 1
ATOM 2176 O O . VAL C 1 49 ? 21.777 11.291 7.262 1.00 38.20 46 VAL C O 1
ATOM 2180 N N . ASN C 1 50 ? 20.693 10.376 9.005 1.00 38.70 47 ASN C N 1
ATOM 2181 C CA . ASN C 1 50 ? 19.689 11.431 9.021 1.00 32.57 47 ASN C CA 1
ATOM 2182 C C . ASN C 1 50 ? 20.069 12.501 10.037 1.00 32.32 47 ASN C C 1
ATOM 2183 O O . ASN C 1 50 ? 19.994 12.290 11.247 1.00 37.89 47 ASN C O 1
ATOM 2196 N N . GLN C 1 52 ? 18.665 15.645 10.068 1.00 53.41 49 GLN C N 1
ATOM 2197 C CA . GLN C 1 52 ? 17.598 16.651 10.079 1.00 49.89 49 GLN C CA 1
ATOM 2198 C C . GLN C 1 52 ? 17.460 17.380 11.418 1.00 49.45 49 GLN C C 1
ATOM 2199 O O . GLN C 1 52 ? 17.235 18.591 11.457 1.00 54.08 49 GLN C O 1
ATOM 2205 N N . THR C 1 53 ? 17.605 16.641 12.510 1.00 53.03 50 THR C N 1
ATOM 2206 C CA . THR C 1 53 ? 17.540 17.225 13.844 1.00 40.09 50 THR C CA 1
ATOM 2207 C C . THR C 1 53 ? 18.717 18.158 14.146 1.00 49.38 50 THR C C 1
ATOM 2208 O O . THR C 1 53 ? 18.606 19.044 14.993 1.00 56.49 50 THR C O 1
ATOM 2212 N N . VAL C 1 54 ? 19.839 17.963 13.459 1.00 49.80 51 VAL C N 1
ATOM 2213 C CA . VAL C 1 54 ? 21.041 18.740 13.754 1.00 51.89 51 VAL C CA 1
ATOM 2214 C C . VAL C 1 54 ? 20.993 20.124 13.111 1.00 54.25 51 VAL C C 1
ATOM 2215 O O . VAL C 1 54 ? 20.942 20.249 11.887 1.00 48.44 51 VAL C O 1
ATOM 2219 N N . LYS C 1 55 ? 21.002 21.162 13.943 1.00 56.53 52 LYS C N 1
ATOM 2220 C CA . LYS C 1 55 ? 20.998 22.536 13.447 1.00 59.35 52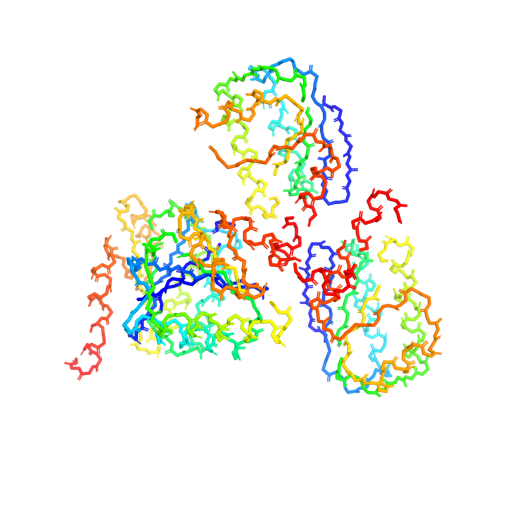 LYS C CA 1
ATOM 2221 C C . LYS C 1 55 ? 22.372 23.213 13.423 1.00 62.93 52 LYS C C 1
ATOM 2222 O O . LYS C 1 55 ? 22.495 24.343 12.949 1.00 52.48 52 LYS C O 1
ATOM 2228 N N . SER C 1 56 ? 23.400 22.534 13.928 1.00 66.10 53 SER C N 1
ATOM 2229 C CA . SER C 1 56 ? 24.738 23.125 13.969 1.00 55.52 53 SER C CA 1
ATOM 2230 C C . SER C 1 56 ? 25.842 22.077 14.069 1.00 55.15 53 SER C C 1
ATOM 2231 O O . SER C 1 56 ? 25.603 20.941 14.472 1.00 51.25 53 SER C O 1
ATOM 2234 N N . LEU C 1 57 ? 27.060 22.480 13.724 1.00 67.30 54 LEU C N 1
ATOM 2235 C CA . LEU C 1 57 ? 28.188 21.559 13.652 1.00 52.58 54 LEU C CA 1
ATOM 2236 C C . LEU C 1 57 ? 29.456 22.187 14.233 1.00 58.12 54 LEU C C 1
ATOM 2237 O O . LEU C 1 57 ? 29.726 23.368 14.012 1.00 72.01 54 LEU C O 1
ATOM 2242 N N . ASP C 1 58 ? 30.227 21.402 14.981 1.00 52.39 55 ASP C N 1
ATOM 2243 C CA . ASP C 1 58 ? 31.462 21.907 15.575 1.00 47.07 55 ASP C CA 1
ATOM 2244 C C . ASP C 1 58 ? 32.699 21.402 14.834 1.00 62.01 55 ASP C C 1
ATOM 2245 O O . ASP C 1 58 ? 32.588 20.697 13.832 1.00 50.60 55 ASP C O 1
ATOM 2250 N N . ALA C 1 59 ? 33.874 21.774 15.335 1.00 59.26 56 ALA C N 1
ATOM 2251 C CA . ALA C 1 59 ? 35.138 21.476 14.664 1.00 63.63 56 ALA C CA 1
ATOM 2252 C C . ALA C 1 59 ? 35.413 19.980 14.554 1.00 53.86 56 ALA C C 1
ATOM 2253 O O . ALA C 1 59 ? 35.663 19.467 13.462 1.00 54.89 56 ALA C O 1
ATOM 2255 N N . THR C 1 60 ? 35.370 19.282 15.685 1.00 42.83 57 THR C N 1
ATOM 2256 C CA . THR C 1 60 ? 35.659 17.853 15.701 1.00 43.44 57 THR C CA 1
ATOM 2257 C C . THR C 1 60 ? 34.551 17.067 15.005 1.00 48.62 57 THR C C 1
ATOM 2258 O O . THR C 1 60 ? 34.735 15.907 14.637 1.00 42.96 57 THR C O 1
ATOM 2262 N N . GLY C 1 61 ? 33.403 17.710 14.822 1.00 51.79 58 GLY C N 1
ATOM 2263 C CA . GLY C 1 61 ? 32.300 17.103 14.105 1.00 42.35 58 GLY C CA 1
ATOM 2264 C C . GLY C 1 61 ? 32.549 17.075 12.610 1.00 42.40 58 GLY C C 1
ATOM 2265 O O . GLY C 1 61 ? 32.076 16.179 11.912 1.00 59.80 58 GLY C O 1
ATOM 2266 N N . ILE C 1 62 ? 33.294 18.060 12.118 1.00 38.47 59 ILE C N 1
ATOM 2267 C CA . ILE C 1 62 ? 33.608 18.143 10.696 1.00 33.20 59 ILE C CA 1
ATOM 2268 C C . ILE C 1 62 ? 34.653 17.107 10.299 1.00 36.60 59 ILE C C 1
ATOM 2269 O O . ILE C 1 62 ? 34.506 16.425 9.285 1.00 51.88 59 ILE C O 1
ATOM 2274 N N . THR C 1 63 ? 35.708 16.992 11.102 1.00 30.50 60 THR C N 1
ATOM 2275 C CA . THR C 1 63 ? 36.766 16.024 10.832 1.00 44.06 60 THR C CA 1
ATOM 2276 C C . THR C 1 63 ? 36.223 14.603 10.890 1.00 43.44 60 THR C C 1
ATOM 2277 O O . THR C 1 63 ? 36.602 13.752 10.085 1.00 52.56 60 THR C O 1
ATOM 2281 N N . THR C 1 64 ? 35.334 14.355 11.846 1.00 39.57 61 THR C N 1
ATOM 2282 C CA . THR C 1 64 ? 34.661 13.066 11.944 1.00 45.03 61 THR C CA 1
ATOM 2283 C C . THR C 1 64 ? 33.831 12.825 10.690 1.00 37.94 61 THR C C 1
ATOM 2284 O O . THR C 1 64 ? 33.858 11.742 10.108 1.00 33.59 61 THR C O 1
ATOM 2288 N N . LEU C 1 65 ? 33.104 13.859 10.278 1.00 36.02 62 LEU C N 1
ATOM 2289 C CA . LEU C 1 65 ? 32.264 13.799 9.091 1.00 24.75 62 LEU C CA 1
ATOM 2290 C C . LEU C 1 65 ? 33.113 13.547 7.847 1.00 40.49 62 LEU C C 1
ATOM 2291 O O . LEU C 1 65 ? 32.711 12.810 6.946 1.00 36.38 62 LEU C O 1
ATOM 2296 N N . LYS C 1 66 ? 34.293 14.161 7.812 1.00 43.03 63 LYS C N 1
ATOM 2297 C CA . LYS C 1 66 ? 35.234 13.967 6.714 1.00 33.73 63 LYS C CA 1
ATOM 2298 C C . LYS C 1 66 ? 35.821 12.561 6.720 1.00 33.89 63 LYS C C 1
ATOM 2299 O O . LYS C 1 66 ? 35.919 11.918 5.675 1.00 39.37 63 LYS C O 1
ATOM 2305 N N . LYS C 1 67 ? 36.213 12.094 7.902 1.00 33.03 64 LYS C N 1
ATOM 2306 C CA . LYS C 1 67 ? 36.889 10.808 8.035 1.00 36.78 64 LYS C CA 1
ATOM 2307 C C . LYS C 1 67 ? 35.981 9.650 7.632 1.00 38.97 64 LYS C C 1
ATOM 2308 O O . LYS C 1 67 ? 36.381 8.782 6.856 1.00 40.91 64 LYS C O 1
ATOM 2314 N N . VAL C 1 68 ? 34.762 9.644 8.163 1.00 31.77 65 VAL C N 1
ATOM 2315 C CA . VAL C 1 68 ? 33.783 8.617 7.825 1.00 31.47 65 VAL C CA 1
ATOM 2316 C C . VAL C 1 68 ? 33.497 8.636 6.327 1.00 40.81 65 VAL C C 1
ATOM 2317 O O . VAL C 1 68 ? 33.353 7.587 5.696 1.00 47.05 65 VAL C O 1
ATOM 2321 N N . ASN C 1 69 ? 33.433 9.838 5.762 1.00 45.45 66 ASN C N 1
ATOM 2322 C CA . ASN C 1 69 ? 33.229 10.004 4.328 1.00 35.59 66 ASN C CA 1
ATOM 2323 C C . ASN C 1 69 ? 34.366 9.385 3.519 1.00 35.30 66 ASN C C 1
ATOM 2324 O O . ASN C 1 69 ? 34.132 8.719 2.510 1.00 28.93 66 ASN C O 1
ATOM 2329 N N . TYR C 1 70 ? 35.596 9.607 3.971 1.00 41.03 67 TYR C N 1
ATOM 2330 C CA . TYR C 1 70 ? 36.772 9.044 3.316 1.00 40.51 67 TYR C CA 1
ATOM 2331 C C . TYR C 1 70 ? 36.769 7.519 3.392 1.00 44.63 67 TYR C C 1
ATOM 2332 O O . TYR C 1 70 ? 37.068 6.839 2.409 1.00 49.17 67 TYR C O 1
ATOM 2341 N N . LEU C 1 71 ? 36.428 6.990 4.562 1.00 41.88 68 LEU C N 1
ATOM 2342 C CA . LEU C 1 71 ? 36.426 5.548 4.780 1.00 45.12 68 LEU C CA 1
ATOM 2343 C C . LEU C 1 71 ? 35.373 4.849 3.926 1.00 42.95 68 LEU C C 1
ATOM 2344 O O . LEU C 1 71 ? 35.528 3.680 3.572 1.00 55.05 68 LEU C O 1
ATOM 2349 N N . CYS C 1 72 ? 34.305 5.566 3.594 1.00 33.57 69 CYS C N 1
ATOM 2350 C CA . CYS C 1 72 ? 33.268 5.022 2.725 1.00 43.24 69 CYS C CA 1
ATOM 2351 C C . CYS C 1 72 ? 33.725 5.023 1.270 1.00 54.10 69 CYS C C 1
ATOM 2352 O O . CYS C 1 72 ? 33.389 4.122 0.505 1.00 54.07 69 CYS C O 1
ATOM 2355 N N . ALA C 1 73 ? 34.501 6.036 0.897 1.00 59.81 70 ALA C N 1
ATOM 2356 C CA . ALA C 1 73 ? 34.945 6.200 -0.484 1.00 54.99 70 ALA C CA 1
ATOM 2357 C C . ALA C 1 73 ? 35.939 5.120 -0.909 1.00 62.86 70 ALA C C 1
ATOM 2358 O O . ALA C 1 73 ? 35.778 4.503 -1.962 1.00 76.57 70 ALA C O 1
ATOM 2360 N N . ASN C 1 74 ? 36.964 4.896 -0.090 1.00 53.58 71 ASN C N 1
ATOM 2361 C CA . ASN C 1 74 ? 37.997 3.907 -0.398 1.00 65.41 71 ASN C CA 1
ATOM 2362 C C . ASN C 1 74 ? 37.456 2.482 -0.456 1.00 65.41 71 ASN C C 1
ATOM 2363 O O . ASN C 1 74 ? 38.071 1.597 -1.052 1.00 75.72 71 ASN C O 1
ATOM 2368 N N . ASP C 1 75 ? 36.305 2.270 0.170 1.00 53.49 72 ASP C N 1
ATOM 2369 C CA . ASP C 1 75 ? 35.640 0.974 0.156 1.00 57.34 72 ASP C CA 1
ATOM 2370 C C . ASP C 1 75 ? 34.665 0.871 -1.013 1.00 54.96 72 ASP C C 1
ATOM 2371 O O . ASP C 1 75 ? 33.914 -0.101 -1.121 1.00 49.85 72 ASP C O 1
ATOM 2376 N N . LEU C 1 76 ? 34.670 1.900 -1.859 1.00 56.30 73 LEU C N 1
ATOM 2377 C CA . LEU C 1 76 ? 33.767 2.015 -3.005 1.00 55.84 73 LEU C CA 1
ATOM 2378 C C . LEU C 1 76 ? 32.319 2.114 -2.541 1.00 46.77 73 LEU C C 1
ATOM 2379 O O . LEU C 1 76 ? 31.391 1.763 -3.271 1.00 53.99 73 LEU C O 1
ATOM 2384 N N . GLY C 1 77 ? 32.138 2.601 -1.318 1.00 38.82 74 GLY C N 1
ATOM 2385 C CA . GLY C 1 77 ? 30.817 2.848 -0.776 1.00 43.32 74 GLY C CA 1
ATOM 2386 C C . GLY C 1 77 ? 30.536 4.336 -0.780 1.00 47.81 74 GLY C C 1
ATOM 2387 O O . GLY C 1 77 ? 31.170 5.087 -1.522 1.00 50.11 74 GLY C O 1
ATOM 2396 N N . LEU C 1 79 ? 28.874 7.915 1.699 1.00 33.71 76 LEU C N 1
ATOM 2397 C CA . LEU C 1 79 ? 28.274 8.531 2.876 1.00 27.13 76 LEU C CA 1
ATOM 2398 C C . LEU C 1 79 ? 27.192 9.521 2.460 1.00 26.87 76 LEU C C 1
ATOM 2399 O O . LEU C 1 79 ? 27.480 10.538 1.828 1.00 36.79 76 LEU C O 1
ATOM 2404 N N . ALA C 1 80 ? 25.949 9.219 2.815 1.00 31.50 77 ALA C N 1
ATOM 2405 C CA . ALA C 1 80 ? 24.831 10.100 2.500 1.00 31.87 77 ALA C CA 1
ATOM 2406 C C . ALA C 1 80 ? 24.265 10.749 3.757 1.00 34.75 77 ALA C C 1
ATOM 2407 O O . ALA C 1 80 ? 23.908 10.065 4.717 1.00 46.46 77 ALA C O 1
ATOM 2409 N N . ILE C 1 81 ? 24.190 12.074 3.744 1.00 25.04 78 ILE C N 1
ATOM 2410 C CA . ILE C 1 81 ? 23.586 12.818 4.840 1.00 21.87 78 ILE C CA 1
ATOM 2411 C C . ILE C 1 81 ? 22.200 13.308 4.438 1.00 30.70 78 ILE C C 1
ATOM 2412 O O . ILE C 1 81 ? 22.044 13.975 3.413 1.00 36.44 78 ILE C O 1
ATOM 2417 N N . VAL C 1 82 ? 21.194 12.970 5.238 1.00 31.46 79 VAL C N 1
ATOM 2418 C CA . VAL C 1 82 ? 19.832 13.398 4.949 1.00 22.40 79 VAL C CA 1
ATOM 2419 C C . VAL C 1 82 ? 19.394 14.550 5.846 1.00 33.22 79 VAL C C 1
ATOM 2420 O O . VAL C 1 82 ? 19.198 14.372 7.047 1.00 52.77 79 VAL C O 1
ATOM 2424 N N . THR C 1 83 ? 19.252 15.734 5.258 1.00 30.31 80 THR C N 1
ATOM 2425 C CA . THR C 1 83 ? 18.656 16.866 5.958 1.00 32.91 80 THR C CA 1
ATOM 2426 C C . THR C 1 83 ? 17.835 17.721 4.995 1.00 41.83 80 THR C C 1
ATOM 2427 O O . THR C 1 83 ? 18.251 17.986 3.867 1.00 33.21 80 THR C O 1
ATOM 2431 N N . ARG C 1 84 ? 16.650 18.123 5.440 1.00 51.59 81 ARG C N 1
ATOM 2432 C CA . ARG C 1 84 ? 15.781 18.977 4.640 1.00 44.46 81 ARG C CA 1
ATOM 2433 C C . ARG C 1 84 ? 15.932 20.449 5.027 1.00 54.52 81 ARG C C 1
ATOM 2434 O O . ARG C 1 84 ? 15.325 21.328 4.414 1.00 61.06 81 ARG C O 1
ATOM 2442 N N . ASP C 1 85 ? 16.758 20.713 6.036 1.00 56.07 82 ASP C N 1
ATOM 2443 C CA . ASP C 1 85 ? 16.912 22.066 6.560 1.00 58.38 82 ASP C CA 1
ATOM 2444 C C . ASP C 1 85 ? 17.768 22.923 5.635 1.00 67.73 82 ASP C C 1
ATOM 2445 O O . ASP C 1 85 ? 18.914 22.586 5.346 1.00 71.41 82 ASP C O 1
ATOM 2450 N N . ASP C 1 86 ? 17.207 24.041 5.187 1.00 75.88 83 ASP C N 1
ATOM 2451 C CA . ASP C 1 86 ? 17.880 24.911 4.229 1.00 79.59 83 ASP C CA 1
ATOM 2452 C C . ASP C 1 86 ? 19.053 25.660 4.857 1.00 72.12 83 ASP C C 1
ATOM 2453 O O . ASP C 1 86 ? 20.080 25.872 4.213 1.00 69.03 83 ASP C O 1
ATOM 2458 N N . ASP C 1 87 ? 18.892 26.060 6.114 1.00 74.55 84 ASP C N 1
ATOM 2459 C CA . ASP C 1 87 ? 19.921 26.819 6.816 1.00 75.52 84 ASP C CA 1
ATOM 2460 C C . ASP C 1 87 ? 21.157 25.972 7.111 1.00 63.49 84 ASP C C 1
ATOM 2461 O O . ASP C 1 87 ? 22.285 26.456 7.026 1.00 52.37 84 ASP C O 1
ATOM 2466 N N . PHE C 1 88 ? 20.938 24.707 7.457 1.00 68.45 85 PHE C N 1
ATOM 2467 C CA . PHE C 1 88 ? 22.034 23.821 7.834 1.00 58.27 85 PHE C CA 1
ATOM 2468 C C . PHE C 1 88 ? 22.825 23.339 6.619 1.00 57.33 85 PHE C C 1
ATOM 2469 O O . PHE C 1 88 ? 24.023 23.068 6.717 1.00 46.24 85 PHE C O 1
ATOM 2477 N N . ILE C 1 89 ? 22.151 23.229 5.478 1.00 53.66 86 ILE C N 1
ATOM 2478 C CA . ILE C 1 89 ? 22.815 22.842 4.238 1.00 42.04 86 ILE C CA 1
ATOM 2479 C C . ILE C 1 89 ? 23.794 23.929 3.811 1.00 60.53 86 ILE C C 1
ATOM 2480 O O . ILE C 1 89 ? 24.936 23.640 3.447 1.00 65.31 86 ILE C O 1
ATOM 2485 N N . ASP C 1 90 ? 23.342 25.179 3.871 1.00 66.94 87 ASP C N 1
ATOM 2486 C CA . ASP C 1 90 ? 24.187 26.324 3.547 1.00 67.52 87 ASP C CA 1
ATOM 2487 C C . ASP C 1 90 ? 25.403 26.377 4.463 1.00 59.46 87 ASP C C 1
ATOM 2488 O O . ASP C 1 90 ? 26.500 26.731 4.032 1.00 63.01 87 ASP C O 1
ATOM 2493 N N . LEU C 1 91 ? 25.199 26.018 5.726 1.00 51.04 88 LEU C N 1
ATOM 2494 C CA . LEU C 1 91 ? 26.281 25.990 6.701 1.00 47.83 88 LEU C CA 1
ATOM 2495 C C . LEU C 1 91 ? 27.330 24.958 6.301 1.00 53.59 88 LEU C C 1
ATOM 2496 O O . LEU C 1 91 ? 28.521 25.158 6.526 1.00 55.23 88 LEU C O 1
ATOM 2501 N N . LEU C 1 92 ? 26.881 23.858 5.703 1.00 55.81 89 LEU C N 1
ATOM 2502 C CA . LEU C 1 92 ? 27.792 22.823 5.227 1.00 53.88 89 LEU C CA 1
ATOM 2503 C C . LEU C 1 92 ? 28.530 23.282 3.974 1.00 61.70 89 LEU C C 1
ATOM 2504 O O . LEU C 1 92 ? 29.674 22.893 3.738 1.00 71.43 89 LEU C O 1
ATOM 2509 N N . GLU C 1 93 ? 27.868 24.112 3.173 1.00 60.46 90 GLU C N 1
ATOM 2510 C CA . GLU C 1 93 ? 28.468 24.643 1.953 1.00 73.18 90 GLU C CA 1
ATOM 2511 C C . GLU C 1 93 ? 29.429 25.791 2.248 1.00 73.14 90 GLU C C 1
ATOM 2512 O O . GLU C 1 93 ? 30.497 25.889 1.642 1.00 66.10 90 GLU C O 1
ATOM 2518 N N . ASP C 1 94 ? 29.043 26.659 3.179 1.00 75.26 91 ASP C N 1
ATOM 2519 C CA . ASP C 1 94 ? 29.870 27.803 3.550 1.00 69.11 91 ASP C CA 1
ATOM 2520 C C . ASP C 1 94 ? 31.152 27.354 4.242 1.00 66.63 91 ASP C C 1
ATOM 2521 O O . ASP C 1 94 ? 32.160 28.059 4.218 1.00 80.82 91 ASP C O 1
ATOM 2526 N N . LEU C 1 95 ? 31.108 26.176 4.856 1.00 54.01 92 LEU C N 1
ATOM 2527 C CA . LEU C 1 95 ? 32.290 25.592 5.478 1.00 46.34 92 LEU C CA 1
ATOM 2528 C C . LEU C 1 95 ? 33.168 24.912 4.434 1.00 49.79 92 LEU C C 1
ATOM 2529 O O . LEU C 1 95 ? 34.294 24.508 4.727 1.00 57.11 92 LEU C O 1
ATOM 2534 N N . ARG C 1 96 ? 32.634 24.792 3.221 1.00 49.75 93 ARG C N 1
ATOM 2535 C CA . ARG C 1 96 ? 33.339 24.189 2.092 1.00 53.09 93 ARG C CA 1
ATOM 2536 C C . ARG C 1 96 ? 33.836 22.780 2.402 1.00 54.52 93 ARG C C 1
ATOM 2537 O O . ARG C 1 96 ? 35.014 22.474 2.213 1.00 59.49 93 ARG C O 1
ATOM 2545 N N . ILE C 1 97 ? 32.935 21.928 2.881 1.00 48.04 94 ILE C N 1
ATOM 2546 C CA . ILE C 1 97 ? 33.272 20.534 3.146 1.00 50.58 94 ILE C CA 1
ATOM 2547 C C . ILE C 1 97 ? 33.169 19.730 1.856 1.00 51.96 94 ILE C C 1
ATOM 2548 O O . ILE C 1 97 ? 32.077 19.548 1.317 1.00 60.58 94 ILE C O 1
ATOM 2553 N N . PRO C 1 98 ? 34.314 19.242 1.358 1.00 51.37 95 PRO C N 1
ATOM 2554 C CA . PRO C 1 98 ? 34.403 18.596 0.044 1.00 52.01 95 PRO C CA 1
ATOM 2555 C C . PRO C 1 98 ? 33.822 17.185 -0.001 1.00 45.91 95 PRO C C 1
ATOM 2556 O O . PRO C 1 98 ? 33.866 16.466 0.997 1.00 39.52 95 PRO C O 1
ATOM 2560 N N . ASP C 1 99 ? 33.289 16.815 -1.165 1.00 49.12 96 ASP C N 1
ATOM 2561 C CA . ASP C 1 99 ? 32.825 15.457 -1.447 1.00 48.50 96 ASP C CA 1
ATOM 2562 C C . ASP C 1 99 ? 31.760 14.974 -0.469 1.00 47.79 96 ASP C C 1
ATOM 2563 O O . ASP C 1 99 ? 31.774 13.819 -0.042 1.00 58.39 96 ASP C O 1
ATOM 2568 N N . LEU C 1 100 ? 30.830 15.858 -0.129 1.00 39.24 97 LEU C N 1
ATOM 2569 C CA . LEU C 1 100 ? 29.790 15.534 0.836 1.00 37.74 97 LEU C CA 1
ATOM 2570 C C . LEU C 1 100 ? 28.425 15.438 0.157 1.00 45.08 97 LEU C C 1
ATOM 2571 O O . LEU C 1 100 ? 27.938 16.415 -0.414 1.00 56.50 97 LEU C O 1
ATOM 2576 N N . THR C 1 101 ? 27.810 14.260 0.221 1.00 18.98 98 THR C N 1
ATOM 2577 C CA . THR C 1 101 ? 26.500 14.055 -0.389 1.00 18.42 98 THR C CA 1
ATOM 2578 C C . THR C 1 101 ? 25.384 14.366 0.603 1.00 32.89 98 THR C C 1
ATOM 2579 O O . THR C 1 101 ? 25.250 13.703 1.633 1.00 33.43 98 THR C O 1
ATOM 2583 N N . VAL C 1 102 ? 24.582 15.375 0.278 1.00 37.73 99 VAL C N 1
ATOM 2584 C CA . VAL C 1 102 ? 23.488 15.802 1.140 1.00 24.00 99 VAL C CA 1
ATOM 2585 C C . VAL C 1 102 ? 22.165 15.761 0.382 1.00 31.46 99 VAL C C 1
ATOM 2586 O O . VAL C 1 102 ? 22.009 16.427 -0.641 1.00 43.95 99 VAL C O 1
ATOM 2590 N N . LEU C 1 103 ? 21.213 14.984 0.887 1.00 23.70 100 LEU C N 1
ATOM 2591 C CA . LEU C 1 103 ? 19.946 14.789 0.189 1.00 27.73 100 LEU C CA 1
ATOM 2592 C C . LEU C 1 103 ? 18.746 15.006 1.110 1.00 28.84 100 LEU C C 1
ATOM 2593 O O . LEU C 1 103 ? 18.812 14.705 2.299 1.00 42.19 100 LEU C O 1
ATOM 2598 N N . PRO C 1 104 ? 17.644 15.537 0.557 1.00 30.10 101 PRO C N 1
ATOM 2599 C CA . PRO C 1 104 ? 16.457 15.891 1.345 1.00 32.16 101 PRO C CA 1
ATOM 2600 C C . PRO C 1 104 ? 15.722 14.695 1.948 1.00 27.97 101 PRO C C 1
ATOM 2601 O O . PRO C 1 104 ? 15.157 14.817 3.033 1.00 34.54 101 PRO C O 1
ATOM 2605 N N . THR C 1 105 ? 15.725 13.562 1.255 1.00 35.68 102 THR C N 1
ATOM 2606 C CA . THR C 1 105 ? 14.928 12.418 1.682 1.00 28.74 102 THR C CA 1
ATOM 2607 C C . THR C 1 105 ? 15.764 11.152 1.836 1.00 21.83 102 THR C C 1
ATOM 2608 O O . THR C 1 105 ? 16.780 10.978 1.164 1.00 32.81 102 THR C O 1
ATOM 2612 N N . LYS C 1 106 ? 15.328 10.273 2.732 1.00 16.93 103 LYS C N 1
ATOM 2613 C CA . LYS C 1 106 ? 15.907 8.942 2.852 1.00 29.28 103 LYS C CA 1
ATOM 2614 C C . LYS C 1 106 ? 15.746 8.186 1.536 1.00 28.66 103 LYS C C 1
ATOM 2615 O O . LYS C 1 106 ? 16.639 7.448 1.120 1.00 28.63 103 LYS C O 1
ATOM 2621 N N . GLU C 1 107 ? 14.605 8.389 0.882 1.00 29.91 104 GLU C N 1
ATOM 2622 C CA . GLU C 1 107 ? 14.317 7.750 -0.397 1.00 35.26 104 GLU C CA 1
ATOM 2623 C C . GLU C 1 107 ? 15.345 8.131 -1.459 1.00 41.96 104 GLU C C 1
ATOM 2624 O O . GLU C 1 107 ? 15.799 7.282 -2.227 1.00 41.15 104 GLU C O 1
ATOM 2626 N N . GLU C 1 108 ? 15.712 9.408 -1.494 1.00 36.72 105 GLU C N 1
ATOM 2627 C CA . GLU C 1 108 ? 16.705 9.890 -2.449 1.00 21.68 105 GLU C CA 1
ATOM 2628 C C . GLU C 1 108 ? 18.104 9.413 -2.071 1.00 15.89 105 GLU C C 1
ATOM 2629 O O . GLU C 1 108 ? 18.916 9.092 -2.940 1.00 15.77 105 GLU C O 1
ATOM 2635 N N . ALA C 1 109 ? 18.378 9.367 -0.772 1.00 15.51 106 ALA C N 1
ATOM 2636 C CA . ALA C 1 109 ? 19.662 8.892 -0.272 1.00 22.64 106 ALA C CA 1
ATOM 2637 C C . ALA C 1 109 ? 19.910 7.449 -0.691 1.00 24.33 106 ALA C C 1
ATOM 2638 O O . ALA C 1 109 ? 21.018 7.091 -1.091 1.00 17.67 106 ALA C O 1
ATOM 2640 N N . ILE C 1 110 ? 18.869 6.627 -0.597 1.00 25.51 107 ILE C N 1
ATOM 2641 C CA . ILE C 1 110 ? 18.948 5.228 -0.999 1.00 18.80 107 ILE C CA 1
ATOM 2642 C C . ILE C 1 110 ? 19.185 5.115 -2.503 1.00 23.92 107 ILE C C 1
ATOM 2643 O O . ILE C 1 110 ? 19.978 4.286 -2.953 1.00 23.79 107 ILE C O 1
ATOM 2648 N N . ASP C 1 111 ? 18.502 5.959 -3.273 1.00 17.17 108 ASP C N 1
ATOM 2649 C CA . ASP C 1 111 ? 18.735 6.034 -4.711 1.00 15.18 108 ASP C CA 1
ATOM 2650 C C . ASP C 1 111 ? 20.201 6.337 -4.999 1.00 24.32 108 ASP C C 1
ATOM 2651 O O . ASP C 1 111 ? 20.803 5.743 -5.893 1.00 38.31 108 ASP C O 1
ATOM 2656 N N . ALA C 1 112 ? 20.770 7.258 -4.228 1.00 15.14 109 ALA C N 1
ATOM 2657 C CA . ALA C 1 112 ? 22.154 7.669 -4.415 1.00 15.35 109 ALA C CA 1
ATOM 2658 C C . ALA C 1 112 ? 23.122 6.529 -4.133 1.00 43.85 109 ALA C C 1
ATOM 2659 O O . ALA C 1 112 ? 24.138 6.388 -4.810 1.00 34.96 109 ALA C O 1
ATOM 2661 N N . VAL C 1 113 ? 22.801 5.721 -3.127 1.00 14.31 110 VAL C N 1
ATOM 2662 C CA . VAL C 1 113 ? 23.629 4.574 -2.767 1.00 22.09 110 VAL C CA 1
ATOM 2663 C C . VAL C 1 113 ? 23.685 3.569 -3.910 1.00 21.21 110 VAL C C 1
ATOM 2664 O O . VAL C 1 113 ? 24.763 3.154 -4.336 1.00 26.94 110 VAL C O 1
ATOM 2668 N N . PHE C 1 114 ? 22.513 3.191 -4.407 1.00 22.44 111 PHE C N 1
ATOM 2669 C CA . PHE C 1 114 ? 22.415 2.230 -5.498 1.00 20.78 111 PHE C CA 1
ATOM 2670 C C . PHE C 1 114 ? 23.010 2.784 -6.789 1.00 29.93 111 PHE C C 1
ATOM 2671 O O . PHE C 1 114 ? 23.598 2.042 -7.575 1.00 35.66 111 PHE C O 1
ATOM 2687 N N . HIS C 1 116 ? 25.550 4.907 -6.935 1.00 22.85 113 HIS C N 1
ATOM 2688 C CA . HIS C 1 116 ? 26.989 4.795 -6.741 1.00 25.57 113 HIS C CA 1
ATOM 2689 C C . HIS C 1 116 ? 27.446 3.356 -6.942 1.00 28.84 113 HIS C C 1
ATOM 2690 O O . HIS C 1 116 ? 28.504 3.106 -7.520 1.00 32.66 113 HIS C O 1
ATOM 2697 N N . SER C 1 117 ? 26.638 2.414 -6.464 1.00 20.69 114 SER C N 1
ATOM 2698 C CA . SER C 1 117 ? 26.934 0.997 -6.626 1.00 15.90 114 SER C CA 1
ATOM 2699 C C . SER C 1 117 ? 26.975 0.617 -8.101 1.00 25.94 114 SER C C 1
ATOM 2700 O O . SER C 1 117 ? 27.853 -0.127 -8.536 1.00 23.35 114 SER C O 1
ATOM 2703 N N . LEU C 1 118 ? 26.020 1.139 -8.865 1.00 32.06 115 LEU C N 1
ATOM 2704 C CA . LEU C 1 118 ? 25.951 0.876 -10.298 1.00 17.40 115 LEU C CA 1
ATOM 2705 C C . LEU C 1 118 ? 27.065 1.591 -11.059 1.00 33.96 115 LEU C C 1
ATOM 2706 O O . LEU C 1 118 ? 27.531 1.103 -12.088 1.00 47.89 115 LEU C O 1
ATOM 2711 N N A GLU C 1 119 ? 27.477 2.746 -10.547 0.50 27.67 116 GLU C N 1
ATOM 2712 N N B GLU C 1 119 ? 27.495 2.739 -10.552 0.50 27.73 116 GLU C N 1
ATOM 2713 C CA A GLU C 1 119 ? 28.552 3.524 -11.155 0.50 29.76 116 GLU C CA 1
ATOM 2714 C CA B GLU C 1 119 ? 28.549 3.501 -11.212 0.50 29.97 116 GLU C CA 1
ATOM 2715 C C A GLU C 1 119 ? 29.861 2.746 -11.147 0.50 29.50 116 GLU C C 1
ATOM 2716 C C B GLU C 1 119 ? 29.902 2.804 -11.103 0.50 29.04 116 GLU C C 1
ATOM 2717 O O A GLU C 1 119 ? 30.702 2.913 -12.028 0.50 33.48 116 GLU C O 1
ATOM 2718 O O B GLU C 1 119 ? 30.816 3.084 -11.877 0.50 35.06 116 GLU C O 1
ATOM 2729 N N . ASN C 1 120 ? 30.027 1.896 -10.141 1.00 19.75 117 ASN C N 1
ATOM 2730 C CA . ASN C 1 120 ? 31.245 1.114 -9.998 1.00 27.78 117 ASN C CA 1
ATOM 2731 C C . ASN C 1 120 ? 31.302 -0.017 -11.020 1.00 42.62 117 ASN C C 1
ATOM 2732 O O . ASN C 1 120 ? 32.352 -0.287 -11.604 1.00 53.57 117 ASN C O 1
ATOM 2737 N N . GLU C 1 121 ? 30.166 -0.672 -11.234 1.00 37.20 118 GLU C N 1
ATOM 2738 C CA . GLU C 1 121 ? 30.108 -1.847 -12.096 1.00 28.90 118 GLU C CA 1
ATOM 2739 C C . GLU C 1 121 ? 29.831 -1.519 -13.567 1.00 28.63 118 GLU C C 1
ATOM 2740 O O . GLU C 1 121 ? 29.982 -2.379 -14.434 1.00 50.80 118 GLU C O 1
ATOM 2746 N N . PHE C 1 122 ? 29.442 -0.281 -13.856 1.00 29.37 119 PHE C N 1
ATOM 2747 C CA . PHE C 1 122 ? 29.053 0.075 -15.222 1.00 23.21 119 PHE C CA 1
ATOM 2748 C C . PHE C 1 122 ? 29.521 1.469 -15.640 1.00 52.53 119 PHE C C 1
ATOM 2749 O O . PHE C 1 122 ? 29.061 2.003 -16.649 1.00 53.70 119 PHE C O 1
ATOM 2757 N N . GLY C 1 123 ? 30.433 2.053 -14.869 1.00 57.87 121 GLY C N 1
ATOM 2758 C CA . GLY C 1 123 ? 30.941 3.380 -15.170 1.00 44.71 121 GLY C CA 1
ATOM 2759 C C . GLY C 1 123 ? 32.148 3.353 -16.087 1.00 67.01 121 GLY C C 1
ATOM 2760 O O . GLY C 1 123 ? 32.460 4.346 -16.746 1.00 82.78 121 GLY C O 1
ATOM 2761 N N . PHE D 1 6 ? 48.713 -1.944 29.745 1.00 106.14 3 PHE D N 1
ATOM 2762 C CA . PHE D 1 6 ? 47.595 -1.448 30.539 1.00 101.83 3 PHE D CA 1
ATOM 2763 C C . PHE D 1 6 ? 46.702 -0.506 29.740 1.00 95.51 3 PHE D C 1
ATOM 2764 O O . PHE D 1 6 ? 47.022 0.671 29.575 1.00 99.68 3 PHE D O 1
ATOM 2772 N N . LYS D 1 7 ? 45.585 -1.026 29.242 1.00 92.33 4 LYS D N 1
ATOM 2773 C CA . LYS D 1 7 ? 44.587 -0.187 28.588 1.00 92.56 4 LYS D CA 1
ATOM 2774 C C . LYS D 1 7 ? 43.503 0.197 29.592 1.00 84.04 4 LYS D C 1
ATOM 2775 O O . LYS D 1 7 ? 43.012 -0.646 30.344 1.00 74.19 4 LYS D O 1
ATOM 2781 N N . LEU D 1 8 ? 43.139 1.475 29.603 1.00 86.81 5 LEU D N 1
ATOM 2782 C CA . LEU D 1 8 ? 42.242 2.001 30.626 1.00 81.38 5 LEU D CA 1
ATOM 2783 C C . LEU D 1 8 ? 40.884 2.423 30.076 1.00 86.59 5 LEU D C 1
ATOM 2784 O O . LEU D 1 8 ? 40.772 2.881 28.938 1.00 90.16 5 LEU D O 1
ATOM 2789 N N . GLU D 1 9 ? 39.855 2.259 30.901 1.00 89.75 6 GLU D N 1
ATOM 2790 C CA . GLU D 1 9 ? 38.539 2.817 30.622 1.00 80.72 6 GLU D CA 1
ATOM 2791 C C . GLU D 1 9 ? 38.090 3.638 31.822 1.00 70.90 6 GLU D C 1
ATOM 2792 O O . GLU D 1 9 ? 37.842 3.094 32.898 1.00 70.02 6 GLU D O 1
ATOM 2798 N N . LYS D 1 10 ? 37.986 4.949 31.635 1.00 71.89 7 LYS D N 1
ATOM 2799 C CA . LYS D 1 10 ? 37.615 5.839 32.727 1.00 71.27 7 LYS D CA 1
ATOM 2800 C C . LYS D 1 10 ? 36.119 6.124 32.718 1.00 70.15 7 LYS D C 1
ATOM 2801 O O . LYS D 1 10 ? 35.598 6.748 31.794 1.00 75.78 7 LYS D O 1
ATOM 2807 N N . LYS D 1 11 ? 35.435 5.657 33.756 1.00 66.12 8 LYS D N 1
ATOM 2808 C CA . LYS D 1 11 ? 34.002 5.876 33.889 1.00 67.02 8 LYS D CA 1
ATOM 2809 C C . LYS D 1 11 ? 33.722 6.798 35.070 1.00 77.48 8 LYS D C 1
ATOM 2810 O O . LYS D 1 11 ? 34.646 7.264 35.736 1.00 77.25 8 LYS D O 1
ATOM 2816 N N . GLU D 1 12 ? 32.445 7.056 35.325 1.00 83.26 9 GLU D N 1
ATOM 2817 C CA . GLU D 1 12 ? 32.050 7.999 36.363 1.00 98.09 9 GLU D CA 1
ATOM 2818 C C . GLU D 1 12 ? 32.371 7.465 37.758 1.00 93.91 9 GLU D C 1
ATOM 2819 O O . GLU D 1 12 ? 32.957 8.168 38.581 1.00 89.17 9 GLU D O 1
ATOM 2825 N N . GLN D 1 13 ? 31.985 6.220 38.016 1.00 91.91 10 GLN D N 1
ATOM 2826 C CA . GLN D 1 13 ? 32.125 5.631 39.345 1.00 100.63 10 GLN D CA 1
ATOM 2827 C C . GLN D 1 13 ? 33.460 4.922 39.573 1.00 95.78 10 GLN D C 1
ATOM 2828 O O . GLN D 1 13 ? 33.802 4.594 40.710 1.00 91.75 10 GLN D O 1
ATOM 2834 N N . TYR D 1 14 ? 34.216 4.693 38.503 1.00 90.65 11 TYR D N 1
ATOM 2835 C CA . TYR D 1 14 ? 35.395 3.835 38.595 1.00 78.27 11 TYR D CA 1
ATOM 2836 C C . TYR D 1 14 ? 36.332 3.950 37.397 1.00 69.89 11 TYR D C 1
ATOM 2837 O O . TYR D 1 14 ? 36.103 4.739 36.481 1.00 65.74 11 TYR D O 1
ATOM 2846 N N . VAL D 1 15 ? 37.388 3.143 37.422 1.00 73.65 12 VAL D N 1
ATOM 2847 C CA . VAL D 1 15 ? 38.274 2.972 36.277 1.00 73.61 12 VAL D CA 1
ATOM 2848 C C . VAL D 1 15 ? 38.417 1.487 35.967 1.00 75.25 12 VAL D C 1
ATOM 2849 O O . VAL D 1 15 ? 38.616 0.675 36.870 1.00 79.82 12 VAL D O 1
ATOM 2853 N N . TYR D 1 16 ? 38.318 1.133 34.691 1.00 63.05 13 TYR D N 1
ATOM 2854 C CA . TYR D 1 16 ? 38.480 -0.254 34.281 1.00 62.86 13 TYR D CA 1
ATOM 2855 C C . TYR D 1 16 ? 39.878 -0.470 33.717 1.00 62.90 13 TYR D C 1
ATOM 2856 O O . TYR D 1 16 ? 40.204 0.014 32.634 1.00 73.06 13 TYR D O 1
ATOM 2865 N N . ILE D 1 17 ? 40.698 -1.203 34.463 1.00 64.01 14 ILE D N 1
ATOM 2866 C CA . ILE D 1 17 ? 42.077 -1.465 34.070 1.00 63.19 14 ILE D CA 1
ATOM 2867 C C . ILE D 1 17 ? 42.208 -2.866 33.485 1.00 66.26 14 ILE D C 1
ATOM 2868 O O . ILE D 1 17 ? 41.713 -3.835 34.060 1.00 66.60 14 ILE D O 1
ATOM 2873 N N . GLU D 1 18 ? 42.876 -2.973 32.341 1.00 64.52 15 GLU D N 1
ATOM 2874 C CA . GLU D 1 18 ? 43.019 -4.261 31.674 1.00 73.07 15 GLU D CA 1
ATOM 2875 C C . GLU D 1 18 ? 44.478 -4.559 31.340 1.00 77.75 15 GLU D C 1
ATOM 2876 O O . GLU D 1 18 ? 45.262 -3.650 31.071 1.00 73.65 15 GLU D O 1
ATOM 2882 N N . THR D 1 19 ? 44.836 -5.839 31.368 1.00 83.61 16 THR D N 1
ATOM 2883 C CA . THR D 1 19 ? 46.195 -6.265 31.054 1.00 90.07 16 THR D CA 1
ATOM 2884 C C . THR D 1 19 ? 46.190 -7.553 30.241 1.00 93.96 16 THR D C 1
ATOM 2885 O O . THR D 1 19 ? 45.274 -8.364 30.358 1.00 99.65 16 THR D O 1
ATOM 2889 N N . ASP D 1 20 ? 47.196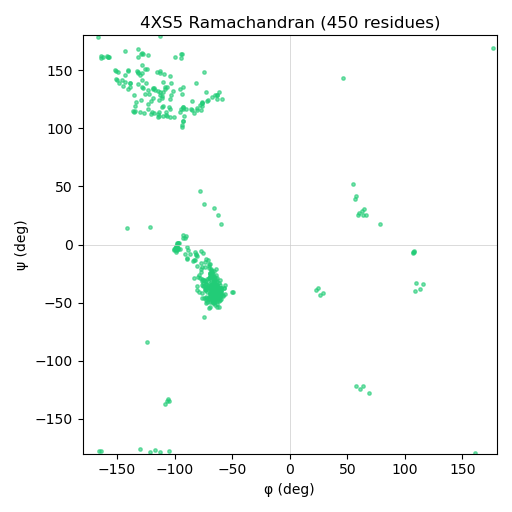 -7.716 29.388 1.00 89.83 17 ASP D N 1
ATOM 2890 C CA . ASP D 1 20 ? 47.374 -8.953 28.635 1.00 98.97 17 ASP D CA 1
ATOM 2891 C C . ASP D 1 20 ? 48.416 -9.870 29.279 1.00 91.02 17 ASP D C 1
ATOM 2892 O O . ASP D 1 20 ? 48.674 -10.968 28.786 1.00 91.30 17 ASP D O 1
ATOM 2897 N N . ALA D 1 21 ? 49.007 -9.413 30.380 1.00 77.30 18 ALA D N 1
ATOM 2898 C CA . ALA D 1 21 ? 50.124 -10.113 31.013 1.00 72.85 18 ALA D CA 1
ATOM 2899 C C . ALA D 1 21 ? 49.735 -11.486 31.558 1.00 78.93 18 ALA D C 1
ATOM 2900 O O . ALA D 1 21 ? 48.763 -11.612 32.302 1.00 82.16 18 ALA D O 1
ATOM 2902 N N . PRO D 1 22 ? 50.509 -12.522 31.193 1.00 77.46 19 PRO D N 1
ATOM 2903 C CA . PRO D 1 22 ? 50.271 -13.899 31.643 1.00 73.61 19 PRO D CA 1
ATOM 2904 C C . PRO D 1 22 ? 50.551 -14.079 33.131 1.00 67.33 19 PRO D C 1
ATOM 2905 O O . PRO D 1 22 ? 49.998 -14.979 33.765 1.00 58.35 19 PRO D O 1
ATOM 2909 N N . ALA D 1 23 ? 51.405 -13.221 33.676 1.00 69.47 20 ALA D N 1
ATOM 2910 C CA . ALA D 1 23 ? 51.777 -13.296 35.080 1.00 57.26 20 ALA D CA 1
ATOM 2911 C C . ALA D 1 23 ? 51.939 -11.903 35.669 1.00 63.61 20 ALA D C 1
ATOM 2912 O O . ALA D 1 23 ? 52.492 -11.011 35.026 1.00 70.03 20 ALA D O 1
ATOM 2914 N N . PHE D 1 24 ? 51.467 -11.719 36.898 1.00 62.96 21 PHE D N 1
ATOM 2915 C CA . PHE D 1 24 ? 51.643 -10.444 37.573 1.00 61.21 21 PHE D CA 1
ATOM 2916 C C . PHE D 1 24 ? 52.919 -10.571 38.391 1.00 61.76 21 PHE D C 1
ATOM 2917 O O . PHE D 1 24 ? 52.918 -11.147 39.479 1.00 65.11 21 PHE D O 1
ATOM 2925 N N . ALA D 1 25 ? 54.002 -10.003 37.866 1.00 66.72 22 ALA D N 1
ATOM 2926 C CA . ALA D 1 25 ? 55.330 -10.194 38.444 1.00 76.69 22 ALA D CA 1
ATOM 2927 C C . ALA D 1 25 ? 56.326 -9.161 37.929 1.00 87.95 22 ALA D C 1
ATOM 2928 O O . ALA D 1 25 ? 56.096 -8.533 36.895 1.00 103.21 22 ALA D O 1
ATOM 2930 N N . GLY D 1 26 ? 57.437 -9.000 38.640 1.00 75.03 23 GLY D N 1
ATOM 2931 C CA . GLY D 1 26 ? 58.522 -8.161 38.165 1.00 63.04 23 GLY D CA 1
ATOM 2932 C C . GLY D 1 26 ? 58.157 -6.696 38.024 1.00 92.48 23 GLY D C 1
ATOM 2933 O O . GLY D 1 26 ? 57.762 -6.045 38.990 1.00 99.57 23 GLY D O 1
ATOM 2934 N N . ASP D 1 27 ? 58.313 -6.174 36.812 1.00 83.82 24 ASP D N 1
ATOM 2935 C CA . ASP D 1 27 ? 58.037 -4.770 36.531 1.00 95.50 24 ASP D CA 1
ATOM 2936 C C . ASP D 1 27 ? 56.549 -4.430 36.608 1.00 94.78 24 ASP D C 1
ATOM 2937 O O . ASP D 1 27 ? 56.183 -3.288 36.884 1.00 103.80 24 ASP D O 1
ATOM 2942 N N . VAL D 1 28 ? 55.697 -5.422 36.360 1.00 81.20 25 VAL D N 1
ATOM 2943 C CA . VAL D 1 28 ? 54.253 -5.195 36.273 1.00 73.44 25 VAL D CA 1
ATOM 2944 C C . VAL D 1 28 ? 53.610 -4.663 37.569 1.00 65.84 25 VAL D C 1
ATOM 2945 O O . VAL D 1 28 ? 52.816 -3.724 37.508 1.00 70.08 25 VAL D O 1
ATOM 2949 N N . PRO D 1 29 ? 53.936 -5.250 38.741 1.00 64.12 26 PRO D N 1
ATOM 2950 C CA . PRO D 1 29 ? 53.366 -4.665 39.961 1.00 68.23 26 PRO D CA 1
ATOM 2951 C C . PRO D 1 29 ? 53.826 -3.230 40.205 1.00 77.44 26 PRO D C 1
ATOM 2952 O O . PRO D 1 29 ? 53.101 -2.449 40.821 1.00 93.07 26 PRO D O 1
ATOM 2956 N N . ALA D 1 30 ? 55.020 -2.894 39.730 1.00 80.87 27 ALA D N 1
ATOM 2957 C CA . ALA D 1 30 ? 55.531 -1.534 39.849 1.00 83.42 27 ALA D CA 1
ATOM 2958 C C . ALA D 1 30 ? 54.811 -0.608 38.875 1.00 81.91 27 ALA D C 1
ATOM 2959 O O . ALA D 1 30 ? 54.510 0.541 39.202 1.00 84.08 27 ALA D O 1
ATOM 2961 N N . ALA D 1 31 ? 54.535 -1.118 37.679 1.00 81.68 28 ALA D N 1
ATOM 2962 C CA . ALA D 1 31 ? 53.835 -0.349 36.657 1.00 84.49 28 ALA D CA 1
ATOM 2963 C C . ALA D 1 31 ? 52.363 -0.171 37.014 1.00 91.73 28 ALA D C 1
ATOM 2964 O O . ALA D 1 31 ? 51.739 0.823 36.643 1.00 96.42 28 ALA D O 1
ATOM 2966 N N . PHE D 1 32 ? 51.814 -1.141 37.737 1.00 84.75 29 PHE D N 1
ATOM 2967 C CA . PHE D 1 32 ? 50.416 -1.093 38.147 1.00 70.67 29 PHE D CA 1
ATOM 2968 C C . PHE D 1 32 ? 50.203 -0.057 39.243 1.00 80.38 29 PHE D C 1
ATOM 2969 O O . PHE D 1 32 ? 49.263 0.736 39.183 1.00 89.95 29 PHE D O 1
ATOM 2977 N N . GLU D 1 33 ? 51.079 -0.070 40.243 1.00 79.77 30 GLU D N 1
ATOM 2978 C CA . GLU D 1 33 ? 50.985 0.862 41.360 1.00 83.67 30 GLU D CA 1
ATOM 2979 C C . GLU D 1 33 ? 51.172 2.303 40.893 1.00 86.24 30 GLU D C 1
ATOM 2980 O O . GLU D 1 33 ? 50.544 3.221 41.419 1.00 86.99 30 GLU D O 1
ATOM 2986 N N . GLU D 1 34 ? 52.034 2.493 39.899 1.00 89.38 31 GLU D N 1
ATOM 2987 C CA . GLU D 1 34 ? 52.260 3.816 39.329 1.00 93.20 31 GLU D CA 1
ATOM 2988 C C . GLU D 1 34 ? 51.023 4.289 38.571 1.00 101.51 31 GLU D C 1
ATOM 2989 O O . GLU D 1 34 ? 50.661 5.465 38.624 1.00 107.28 31 GLU D O 1
ATOM 2991 N N . THR D 1 35 ? 50.377 3.363 37.871 1.00 96.10 32 THR D N 1
ATOM 2992 C CA . THR D 1 35 ? 49.165 3.669 37.122 1.00 86.39 32 THR D CA 1
ATOM 2993 C C . THR D 1 35 ? 47.990 3.892 38.072 1.00 81.96 32 THR D C 1
ATOM 2994 O O . THR D 1 35 ? 47.111 4.712 37.809 1.00 78.43 32 THR D O 1
ATOM 2998 N N . ALA D 1 36 ? 47.990 3.165 39.185 1.00 81.09 33 ALA D N 1
ATOM 2999 C CA . ALA D 1 36 ? 46.919 3.274 40.169 1.00 77.56 33 ALA D CA 1
ATOM 3000 C C . ALA D 1 36 ? 47.006 4.581 40.952 1.00 85.31 33 ALA D C 1
ATOM 3001 O O . ALA D 1 36 ? 46.000 5.262 41.149 1.00 86.66 33 ALA D O 1
ATOM 3003 N N . ARG D 1 37 ? 48.213 4.928 41.391 1.00 84.57 34 ARG D N 1
ATOM 3004 C CA . ARG D 1 37 ? 48.418 6.125 42.202 1.00 90.33 34 ARG D CA 1
ATOM 3005 C C . ARG D 1 37 ? 48.130 7.406 41.425 1.00 96.11 34 ARG D C 1
ATOM 3006 O O . ARG D 1 37 ? 47.766 8.425 42.012 1.00 91.77 34 ARG D O 1
ATOM 3014 N N . SER D 1 38 ? 48.297 7.354 40.108 1.00 100.72 35 SER D N 1
ATOM 3015 C CA . SER D 1 38 ? 47.991 8.501 39.262 1.00 102.64 35 SER D CA 1
ATOM 3016 C C . SER D 1 38 ? 46.483 8.705 39.176 1.00 106.86 35 SER D C 1
ATOM 3017 O O . SER D 1 38 ? 46.000 9.837 39.147 1.00 112.98 35 SER D O 1
ATOM 3020 N N . LEU D 1 39 ? 45.745 7.600 39.140 1.00 96.50 36 LEU D N 1
ATOM 3021 C CA . LEU D 1 39 ? 44.289 7.647 39.093 1.00 78.37 36 LEU D CA 1
ATOM 3022 C C . LEU D 1 39 ? 43.715 8.075 40.439 1.00 77.61 36 LEU D C 1
ATOM 3023 O O . LEU D 1 39 ? 42.657 8.703 40.501 1.00 80.41 36 LEU D O 1
ATOM 3028 N N . PHE D 1 40 ? 44.415 7.727 41.514 1.00 80.21 37 PHE D N 1
ATOM 3029 C CA . PHE D 1 40 ? 44.009 8.125 42.857 1.00 94.26 37 PHE D CA 1
ATOM 3030 C C . PHE D 1 40 ? 44.088 9.639 43.016 1.00 102.11 37 PHE D C 1
ATOM 3031 O O . PHE D 1 40 ? 43.257 10.248 43.691 1.00 100.01 37 PHE D O 1
ATOM 3039 N N . ARG D 1 41 ? 45.092 10.240 42.387 1.00 104.93 38 ARG D N 1
ATOM 3040 C CA . ARG D 1 41 ? 45.269 11.685 42.437 1.00 108.05 38 ARG D CA 1
ATOM 3041 C C . ARG D 1 41 ? 44.275 12.386 41.516 1.00 105.17 38 ARG D C 1
ATOM 3042 O O . ARG D 1 41 ? 44.009 13.578 41.668 1.00 110.64 38 ARG D O 1
ATOM 3050 N N . GLU D 1 42 ? 43.725 11.638 40.564 1.00 81.73 39 GLU D N 1
ATOM 3051 C CA . GLU D 1 42 ? 42.723 12.178 39.651 1.00 85.48 39 GLU D CA 1
ATOM 3052 C C . GLU D 1 42 ? 41.340 12.194 40.296 1.00 96.43 39 GLU D C 1
ATOM 3053 O O . GLU D 1 42 ? 40.395 12.753 39.740 1.00 93.15 39 GLU D O 1
ATOM 3059 N N . GLY D 1 43 ? 41.227 11.580 41.471 1.00 102.52 40 GLY D N 1
ATOM 3060 C CA . GLY D 1 43 ? 39.968 11.553 42.192 1.00 103.80 40 GLY D CA 1
ATOM 3061 C C . GLY D 1 43 ? 39.264 10.208 42.211 1.00 94.15 40 GLY D C 1
ATOM 3062 O O . GLY D 1 43 ? 38.247 10.051 42.888 1.00 103.41 40 GLY D O 1
ATOM 3063 N N . TYR D 1 44 ? 39.795 9.235 41.477 1.00 74.00 41 TYR D N 1
ATOM 3064 C CA . TYR D 1 44 ? 39.166 7.919 41.400 1.00 61.20 41 TYR D CA 1
ATOM 3065 C C . TYR D 1 44 ? 39.457 7.077 42.639 1.00 62.50 41 TYR D C 1
ATOM 3066 O O . TYR D 1 44 ? 40.611 6.793 42.952 1.00 70.19 41 TYR D O 1
ATOM 3075 N N . HIS D 1 45 ? 38.398 6.689 43.343 1.00 69.72 42 HIS D N 1
ATOM 3076 C CA . HIS D 1 45 ? 38.528 5.906 44.569 1.00 77.70 42 HIS D CA 1
ATOM 3077 C C . HIS D 1 45 ? 38.295 4.404 44.380 1.00 73.26 42 HIS D C 1
ATOM 3078 O O . HIS D 1 45 ? 38.422 3.632 45.331 1.00 73.83 42 HIS D O 1
ATOM 3085 N N . SER D 1 46 ? 37.954 3.988 43.164 1.00 60.56 43 SER D N 1
ATOM 3086 C CA . SER D 1 46 ? 37.624 2.585 42.913 1.00 50.16 43 SER D CA 1
ATOM 3087 C C . SER D 1 46 ? 38.213 2.075 41.603 1.00 52.88 43 SER D C 1
ATOM 3088 O O . SER D 1 46 ? 38.194 2.771 40.588 1.00 56.42 43 SER D O 1
ATOM 3091 N N . LEU D 1 47 ? 38.725 0.848 41.631 1.00 52.08 44 LEU D N 1
ATOM 3092 C CA . LEU D 1 47 ? 39.378 0.263 40.465 1.00 47.86 44 LEU D CA 1
ATOM 3093 C C . LEU D 1 47 ? 38.879 -1.147 40.160 1.00 40.50 44 LEU D C 1
ATOM 3094 O O . LEU D 1 47 ? 38.679 -1.958 41.065 1.00 40.03 44 LEU D O 1
ATOM 3099 N N . ILE D 1 48 ? 38.681 -1.426 38.876 1.00 46.75 45 ILE D N 1
ATOM 3100 C CA . ILE D 1 48 ? 38.340 -2.766 38.414 1.00 42.81 45 ILE D CA 1
ATOM 3101 C C . ILE D 1 48 ? 39.409 -3.271 37.453 1.00 45.31 45 ILE D C 1
ATOM 3102 O O . ILE D 1 48 ? 39.584 -2.723 36.365 1.00 61.32 45 ILE D O 1
ATOM 3107 N N . VAL D 1 49 ? 40.123 -4.315 37.858 1.00 48.92 46 VAL D N 1
ATOM 3108 C CA . VAL D 1 49 ? 41.204 -4.860 37.045 1.00 47.06 46 VAL D CA 1
ATOM 3109 C C . VAL D 1 49 ? 40.825 -6.211 36.455 1.00 42.22 46 VAL D C 1
ATOM 3110 O O . VAL D 1 49 ? 40.308 -7.076 37.162 1.00 45.95 46 VAL D O 1
ATOM 3114 N N . ASN D 1 50 ? 41.078 -6.399 35.163 1.00 40.64 47 ASN D N 1
ATOM 3115 C CA . ASN D 1 50 ? 40.857 -7.707 34.565 1.00 58.51 47 ASN D CA 1
ATOM 3116 C C . ASN D 1 50 ? 42.155 -8.506 34.571 1.00 66.28 47 ASN D C 1
ATOM 3117 O O . ASN D 1 50 ? 43.073 -8.242 33.793 1.00 67.98 47 ASN D O 1
ATOM 3130 N N . GLN D 1 52 ? 42.134 -11.905 34.225 1.00 51.97 49 GLN D N 1
ATOM 3131 C CA . GLN D 1 52 ? 41.784 -13.205 33.644 1.00 58.22 49 GLN D CA 1
ATOM 3132 C C . GLN D 1 52 ? 42.958 -13.885 32.933 1.00 71.19 49 GLN D C 1
ATOM 3133 O O . GLN D 1 52 ? 43.076 -15.112 32.944 1.00 70.68 49 GLN D O 1
ATOM 3139 N N . THR D 1 53 ? 43.834 -13.085 32.336 1.00 61.73 50 THR D N 1
ATOM 3140 C CA . THR D 1 53 ? 45.017 -13.613 31.670 1.00 60.10 50 THR D CA 1
ATOM 3141 C C . THR D 1 53 ? 46.169 -13.887 32.643 1.00 64.61 50 THR D C 1
ATOM 3142 O O . THR D 1 53 ? 47.135 -14.561 32.288 1.00 62.33 50 THR D O 1
ATOM 3146 N N . VAL D 1 54 ? 46.064 -13.376 33.868 1.00 50.69 51 VAL D N 1
ATOM 3147 C CA . VAL D 1 54 ? 47.147 -13.520 34.842 1.00 50.34 51 VAL D CA 1
ATOM 3148 C C . VAL D 1 54 ? 47.052 -14.846 35.589 1.00 62.80 51 VAL D C 1
ATOM 3149 O O . VAL D 1 54 ? 46.090 -15.089 36.318 1.00 61.38 51 VAL D O 1
ATOM 3153 N N . LYS D 1 55 ? 48.051 -15.703 35.396 1.00 61.13 52 LYS D N 1
ATOM 3154 C CA . LYS D 1 55 ? 48.059 -17.022 36.021 1.00 54.64 52 LYS D CA 1
ATOM 3155 C C . LYS D 1 55 ? 48.936 -17.154 37.272 1.00 53.54 52 LYS D C 1
ATOM 3156 O O . LYS D 1 55 ? 48.950 -18.213 37.899 1.00 49.44 52 LYS D O 1
ATOM 3162 N N . SER D 1 56 ? 49.665 -16.102 37.641 1.00 62.38 53 SER D N 1
ATOM 3163 C CA . SER D 1 56 ? 50.565 -16.201 38.792 1.00 49.83 53 SER D CA 1
ATOM 3164 C C . SER D 1 56 ? 50.931 -14.859 39.424 1.00 50.09 53 SER D C 1
ATOM 3165 O O . SER D 1 56 ? 50.769 -13.802 38.814 1.00 49.85 53 SER D O 1
ATOM 3168 N N . LEU D 1 57 ? 51.433 -14.922 40.656 1.00 54.65 54 LEU D N 1
ATOM 3169 C CA . LEU D 1 57 ? 51.894 -13.743 41.382 1.00 57.51 54 LEU D CA 1
ATOM 3170 C C . LEU D 1 57 ? 53.311 -13.942 41.916 1.00 63.18 54 LEU D C 1
ATOM 3171 O O . LEU D 1 57 ? 53.814 -15.066 41.971 1.00 72.08 54 LEU D O 1
ATOM 3176 N N . ASP D 1 58 ? 53.946 -12.844 42.314 1.00 58.37 55 ASP D N 1
ATOM 3177 C CA . ASP D 1 58 ? 55.254 -12.893 42.959 1.00 51.53 55 ASP D CA 1
ATOM 3178 C C . ASP D 1 58 ? 55.217 -12.029 44.216 1.00 59.13 55 ASP D C 1
ATOM 3179 O O . ASP D 1 58 ? 54.265 -11.278 44.420 1.00 52.92 55 ASP D O 1
ATOM 3184 N N . ALA D 1 59 ? 56.247 -12.145 45.051 1.00 67.83 56 ALA D N 1
ATOM 3185 C CA . ALA D 1 59 ? 56.298 -11.467 46.348 1.00 75.84 56 ALA D CA 1
ATOM 3186 C C . ALA D 1 59 ? 55.955 -9.978 46.271 1.00 76.47 56 ALA D C 1
ATOM 3187 O O . ALA D 1 59 ? 55.249 -9.452 47.134 1.00 66.34 56 ALA D O 1
ATOM 3189 N N . THR D 1 60 ? 56.452 -9.305 45.239 1.00 84.15 57 THR D N 1
ATOM 3190 C CA . THR D 1 60 ? 56.164 -7.887 45.047 1.00 83.03 57 THR D CA 1
ATOM 3191 C C . THR D 1 60 ? 54.756 -7.688 44.494 1.00 71.16 57 THR D C 1
ATOM 3192 O O . THR D 1 60 ? 54.156 -6.626 44.666 1.00 63.40 57 THR D O 1
ATOM 3196 N N . GLY D 1 61 ? 54.233 -8.715 43.831 1.00 67.27 58 GLY D N 1
ATOM 3197 C CA . GLY D 1 61 ? 52.889 -8.663 43.287 1.00 62.48 58 GLY D CA 1
ATOM 3198 C C . GLY D 1 61 ? 51.834 -8.663 44.376 1.00 64.51 58 GLY D C 1
ATOM 3199 O O . GLY D 1 61 ? 50.851 -7.925 44.299 1.00 68.84 58 GLY D O 1
ATOM 3200 N N . ILE D 1 62 ? 52.041 -9.494 45.394 1.00 61.32 59 ILE D N 1
ATOM 3201 C CA . ILE D 1 62 ? 51.119 -9.574 46.523 1.00 64.12 59 ILE D CA 1
ATOM 3202 C C . ILE D 1 62 ? 51.066 -8.248 47.278 1.00 67.92 59 ILE D C 1
ATOM 3203 O O . ILE D 1 62 ? 49.986 -7.742 47.585 1.00 74.87 59 ILE D O 1
ATOM 3208 N N . THR D 1 63 ? 52.236 -7.684 47.560 1.00 70.63 60 THR D N 1
ATOM 3209 C CA . THR D 1 63 ? 52.323 -6.438 48.314 1.00 81.36 60 THR D CA 1
ATOM 3210 C C . THR D 1 63 ? 51.727 -5.265 47.539 1.00 75.16 60 THR D C 1
ATOM 3211 O O . THR D 1 63 ? 51.219 -4.315 48.132 1.00 75.95 60 THR D O 1
ATOM 3215 N N . THR D 1 64 ? 51.790 -5.338 46.213 1.00 66.65 61 THR D N 1
ATOM 3216 C CA . THR D 1 64 ? 51.201 -4.308 45.365 1.00 63.11 61 THR D CA 1
ATOM 3217 C C . THR D 1 64 ? 49.677 -4.351 45.462 1.00 69.43 61 THR D C 1
ATOM 3218 O O . THR D 1 64 ? 49.023 -3.313 45.573 1.00 63.81 61 THR D O 1
ATOM 3222 N N . LEU D 1 65 ? 49.120 -5.558 45.433 1.00 69.19 62 LEU D N 1
ATOM 3223 C CA . LEU D 1 65 ? 47.681 -5.738 45.592 1.00 56.51 62 LEU D CA 1
ATOM 3224 C C . LEU D 1 65 ? 47.214 -5.265 46.965 1.00 52.70 62 LEU D C 1
ATOM 3225 O O . LEU D 1 65 ? 46.175 -4.618 47.080 1.00 59.06 62 LEU D O 1
ATOM 3230 N N . LYS D 1 66 ? 47.987 -5.584 47.999 1.00 49.90 63 LYS D N 1
ATOM 3231 C CA . LYS D 1 66 ? 47.658 -5.171 49.360 1.00 64.30 63 LYS D CA 1
ATOM 3232 C C . LYS D 1 66 ? 47.670 -3.652 49.510 1.00 74.67 63 LYS D C 1
ATOM 3233 O O . LYS D 1 66 ? 46.899 -3.092 50.289 1.00 75.23 63 LYS D O 1
ATOM 3239 N N . LYS D 1 67 ? 48.540 -2.991 48.754 1.00 76.42 64 LYS D N 1
ATOM 3240 C CA . LYS D 1 67 ? 48.656 -1.537 48.806 1.00 77.14 64 LYS D CA 1
ATOM 3241 C C . LYS D 1 67 ? 47.482 -0.872 48.099 1.00 79.63 64 LYS D C 1
ATOM 3242 O O . LYS D 1 67 ? 46.717 -0.131 48.718 1.00 90.64 64 LYS D O 1
ATOM 3248 N N . VAL D 1 68 ? 47.363 -1.125 46.798 1.00 66.43 65 VAL D N 1
ATOM 3249 C CA . VAL D 1 68 ? 46.287 -0.567 45.982 1.00 52.22 65 VAL D CA 1
ATOM 3250 C C . VAL D 1 68 ? 44.912 -0.795 46.609 1.00 62.80 65 VAL D C 1
ATOM 3251 O O . VAL D 1 68 ? 44.062 0.097 46.598 1.00 77.86 65 VAL D O 1
ATOM 3255 N N . ASN D 1 69 ? 44.701 -1.983 47.169 1.00 54.23 66 ASN D N 1
ATOM 3256 C CA . ASN D 1 69 ? 43.441 -2.296 47.837 1.00 57.54 66 ASN D CA 1
ATOM 3257 C C . ASN D 1 69 ? 43.227 -1.438 49.080 1.00 62.53 66 ASN D C 1
ATOM 3258 O O . ASN D 1 69 ? 42.108 -1.007 49.360 1.00 55.94 66 ASN D O 1
ATOM 3263 N N . TYR D 1 70 ? 44.302 -1.192 49.821 1.00 63.92 67 TYR D N 1
ATOM 3264 C CA . TYR D 1 70 ? 44.225 -0.367 51.022 1.00 67.58 67 TYR D CA 1
ATOM 3265 C C . TYR D 1 70 ? 43.903 1.083 50.676 1.00 67.75 67 TYR D C 1
ATOM 3266 O O . TYR D 1 70 ? 43.126 1.739 51.371 1.00 71.63 67 TYR D O 1
ATOM 3275 N N . LEU D 1 71 ? 44.504 1.577 49.598 1.00 64.18 68 LEU D N 1
ATOM 3276 C CA . LEU D 1 71 ? 44.283 2.951 49.161 1.00 71.47 68 LEU D CA 1
ATOM 3277 C C . LEU D 1 71 ? 42.852 3.148 48.670 1.00 79.41 68 LEU D C 1
ATOM 3278 O O . LEU D 1 71 ? 42.315 4.254 48.726 1.00 82.24 68 LEU D O 1
ATOM 3283 N N . CYS D 1 72 ? 42.241 2.070 48.189 1.00 76.31 69 CYS D N 1
ATOM 3284 C CA . CYS D 1 72 ? 40.845 2.107 47.771 1.00 56.74 69 CYS D CA 1
ATOM 3285 C C . CYS D 1 72 ? 39.911 2.030 48.975 1.00 63.52 69 CYS D C 1
ATOM 3286 O O . CYS D 1 72 ? 38.783 2.518 48.928 1.00 69.61 69 CYS D O 1
ATOM 3289 N N . ALA D 1 73 ? 40.389 1.421 50.056 1.00 63.28 70 ALA D N 1
ATOM 3290 C CA . ALA D 1 73 ? 39.573 1.223 51.251 1.00 64.86 70 ALA D CA 1
ATOM 3291 C C . ALA D 1 73 ? 39.425 2.506 52.066 1.00 81.12 70 ALA D C 1
ATOM 3292 O O . ALA D 1 73 ? 38.340 2.810 52.562 1.00 86.36 70 ALA D O 1
ATOM 3294 N N . ASN D 1 74 ? 40.517 3.252 52.206 1.00 85.38 71 ASN D N 1
ATOM 3295 C CA . ASN D 1 74 ? 40.500 4.497 52.969 1.00 100.52 71 ASN D CA 1
ATOM 3296 C C . ASN D 1 74 ? 39.678 5.584 52.284 1.00 104.31 71 ASN D C 1
ATOM 3297 O O . ASN D 1 74 ? 39.225 6.531 52.926 1.00 111.15 71 ASN D O 1
ATOM 3302 N N . ASP D 1 75 ? 39.490 5.438 50.978 1.00 99.12 72 ASP D N 1
ATOM 3303 C CA . ASP D 1 75 ? 38.692 6.376 50.199 1.00 93.51 72 ASP D CA 1
ATOM 3304 C C . ASP D 1 75 ? 37.241 5.913 50.117 1.00 85.10 72 ASP D C 1
ATOM 3305 O O . ASP D 1 75 ? 36.433 6.502 49.397 1.00 81.17 72 ASP D O 1
ATOM 3310 N N . LEU D 1 76 ? 36.937 4.840 50.845 1.00 82.38 73 LEU D N 1
ATOM 3311 C CA . LEU D 1 76 ? 35.608 4.230 50.871 1.00 86.74 73 LEU D CA 1
ATOM 3312 C C . LEU D 1 76 ? 35.206 3.708 49.495 1.00 76.55 73 LEU D C 1
ATOM 3313 O O . LEU D 1 76 ? 34.024 3.663 49.155 1.00 73.89 73 LEU D O 1
ATOM 3318 N N . GLY D 1 77 ? 36.204 3.319 48.708 1.00 73.62 74 GLY D N 1
ATOM 3319 C CA . GLY D 1 77 ? 35.966 2.662 47.438 1.00 71.73 74 GLY D CA 1
ATOM 3320 C C . GLY D 1 77 ? 36.303 1.190 47.560 1.00 67.95 74 GLY D C 1
ATOM 3321 O O . GLY D 1 77 ? 36.285 0.633 48.659 1.00 58.40 74 GLY D O 1
ATOM 3330 N N . LEU D 1 79 ? 38.563 -2.343 45.378 1.00 45.33 76 LEU D N 1
ATOM 3331 C CA . LEU D 1 79 ? 39.359 -2.888 44.288 1.00 41.05 76 LEU D CA 1
ATOM 3332 C C . LEU D 1 79 ? 38.781 -4.228 43.853 1.00 32.78 76 LEU D C 1
ATOM 3333 O O . LEU D 1 79 ? 38.790 -5.195 44.615 1.00 40.77 76 LEU D O 1
ATOM 3338 N N . ALA D 1 80 ? 38.269 -4.280 42.629 1.00 31.02 77 ALA D N 1
ATOM 3339 C CA . ALA D 1 80 ? 37.672 -5.504 42.113 1.00 28.19 77 ALA D CA 1
ATOM 3340 C C . ALA D 1 80 ? 38.580 -6.161 41.082 1.00 37.59 77 ALA D C 1
ATOM 3341 O O . ALA D 1 80 ? 39.129 -5.492 40.207 1.00 51.05 77 ALA D O 1
ATOM 3343 N N . ILE D 1 81 ? 38.737 -7.474 41.197 1.00 28.41 78 ILE D N 1
ATOM 3344 C CA . ILE D 1 81 ? 39.530 -8.236 40.244 1.00 34.31 78 ILE D CA 1
ATOM 3345 C C . ILE D 1 81 ? 38.629 -9.189 39.472 1.00 34.87 78 ILE D C 1
ATOM 3346 O O . ILE D 1 81 ? 37.809 -9.893 40.061 1.00 32.96 78 ILE D O 1
ATOM 3351 N N . VAL D 1 82 ? 38.778 -9.205 38.153 1.00 35.76 79 VAL D N 1
ATOM 3352 C CA . VAL D 1 82 ? 37.939 -10.046 37.312 1.00 35.34 79 VAL D CA 1
ATOM 3353 C C . VAL D 1 82 ? 38.701 -11.246 36.759 1.00 52.42 79 VAL D C 1
ATOM 3354 O O . VAL D 1 82 ? 39.589 -11.095 35.920 1.00 69.15 79 VAL D O 1
ATOM 3358 N N . THR D 1 83 ? 38.354 -12.436 37.241 1.00 34.10 80 THR D N 1
ATOM 3359 C CA . THR D 1 83 ? 38.900 -13.672 36.694 1.00 39.71 80 THR D CA 1
ATOM 3360 C C . THR D 1 83 ? 37.891 -14.817 36.783 1.00 42.42 80 THR D C 1
ATOM 3361 O O . THR D 1 83 ? 37.185 -14.960 37.782 1.00 38.26 80 THR D O 1
ATOM 3365 N N . ARG D 1 84 ? 37.821 -15.624 35.729 1.00 47.96 81 ARG D N 1
ATOM 3366 C CA . ARG D 1 84 ? 36.968 -16.810 35.725 1.00 51.36 81 ARG D CA 1
ATOM 3367 C C . ARG D 1 84 ? 37.763 -18.066 36.067 1.00 65.76 81 ARG D C 1
ATOM 3368 O O . ARG D 1 84 ? 37.202 -19.156 36.178 1.00 77.69 81 ARG D O 1
ATOM 3376 N N . ASP D 1 85 ? 39.072 -17.906 36.236 1.00 63.96 82 ASP D N 1
ATOM 3377 C CA . ASP D 1 85 ? 39.954 -19.038 36.494 1.00 72.04 82 ASP D CA 1
ATOM 3378 C C . ASP D 1 85 ? 39.822 -19.507 37.939 1.00 71.14 82 ASP D C 1
ATOM 3379 O O . ASP D 1 85 ? 40.057 -18.740 38.870 1.00 71.16 82 ASP D O 1
ATOM 3384 N N . ASP D 1 86 ? 39.463 -20.775 38.114 1.00 66.51 83 ASP D N 1
ATOM 3385 C CA . ASP D 1 86 ? 39.156 -21.320 39.434 1.00 59.58 83 ASP D CA 1
ATOM 3386 C C . ASP D 1 86 ? 40.333 -21.270 40.404 1.00 51.48 83 ASP D C 1
ATOM 3387 O O . ASP D 1 86 ? 40.210 -20.738 41.508 1.00 51.22 83 ASP D O 1
ATOM 3392 N N . ASP D 1 87 ? 41.471 -21.823 39.999 1.00 55.53 84 ASP D N 1
ATOM 3393 C CA . ASP D 1 87 ? 42.620 -21.903 40.895 1.00 68.00 84 ASP D CA 1
ATOM 3394 C C . ASP D 1 87 ? 43.300 -20.548 41.094 1.00 55.33 84 ASP D C 1
ATOM 3395 O O . ASP D 1 87 ? 44.041 -20.360 42.059 1.00 47.07 84 ASP D O 1
ATOM 3400 N N . PHE D 1 88 ? 43.052 -19.605 40.189 1.00 54.49 85 PHE D N 1
ATOM 3401 C CA . PHE D 1 88 ? 43.573 -18.255 40.373 1.00 41.50 85 PHE D CA 1
ATOM 3402 C C . PHE D 1 88 ? 42.705 -17.482 41.357 1.00 37.47 85 PHE D C 1
ATOM 3403 O O . PHE D 1 88 ? 43.182 -16.572 42.035 1.00 45.83 85 PHE D O 1
ATOM 3411 N N . ILE D 1 89 ? 41.427 -17.843 41.425 1.00 39.64 86 ILE D N 1
ATOM 3412 C CA . ILE D 1 89 ? 40.527 -17.260 42.413 1.00 38.05 86 ILE D CA 1
ATOM 3413 C C . ILE D 1 89 ? 40.981 -17.657 43.810 1.00 40.69 86 ILE D C 1
ATOM 3414 O O . ILE D 1 89 ? 41.176 -16.804 44.674 1.00 41.89 86 ILE D O 1
ATOM 3419 N N . ASP D 1 90 ? 41.161 -18.960 44.011 1.00 48.03 87 ASP D N 1
ATOM 3420 C CA . ASP D 1 90 ? 41.615 -19.498 45.289 1.00 56.80 87 ASP D CA 1
ATOM 3421 C C . ASP D 1 90 ? 42.936 -18.874 45.721 1.00 47.28 87 ASP D C 1
ATOM 3422 O O . ASP D 1 90 ? 43.170 -18.657 46.910 1.00 51.24 87 ASP D O 1
ATOM 3427 N N . LEU D 1 91 ? 43.793 -18.586 44.746 1.00 30.85 88 LEU D N 1
ATOM 3428 C CA . LEU D 1 91 ? 45.072 -17.941 45.012 1.00 38.84 88 LEU D CA 1
ATOM 3429 C C . LEU D 1 91 ? 44.858 -16.572 45.652 1.00 41.94 88 LEU D C 1
ATOM 3430 O O . LEU D 1 91 ? 45.521 -16.222 46.627 1.00 50.79 88 LEU D O 1
ATOM 3435 N N . LEU D 1 92 ? 43.924 -15.806 45.098 1.00 36.22 89 LEU D N 1
ATOM 3436 C CA . LEU D 1 92 ? 43.652 -14.457 45.580 1.00 29.16 89 LEU D CA 1
ATOM 3437 C C . LEU D 1 92 ? 42.919 -14.469 46.919 1.00 42.59 89 LEU D C 1
ATOM 3438 O O . LEU D 1 92 ? 43.161 -13.617 47.774 1.00 56.67 89 LEU D O 1
ATOM 3443 N N . GLU D 1 93 ? 42.024 -15.434 47.096 1.00 39.13 90 GLU D N 1
ATOM 3444 C CA . GLU D 1 93 ? 41.263 -15.544 48.335 1.00 42.47 90 GLU D CA 1
ATOM 3445 C C . GLU D 1 93 ? 42.155 -15.965 49.500 1.00 52.61 90 GLU D C 1
ATOM 3446 O O . GLU D 1 93 ? 41.968 -15.512 50.630 1.00 56.66 90 GLU D O 1
ATOM 3452 N N . ASP D 1 94 ? 43.126 -16.829 49.218 1.00 52.11 91 ASP D N 1
ATOM 3453 C CA . ASP D 1 94 ? 44.025 -17.336 50.252 1.00 51.57 91 ASP D CA 1
ATOM 3454 C C . ASP D 1 94 ? 45.027 -16.282 50.713 1.00 51.36 91 ASP D C 1
ATOM 3455 O O . ASP D 1 94 ? 45.705 -16.462 51.725 1.00 54.29 91 ASP D O 1
ATOM 3460 N N . LEU D 1 95 ? 45.120 -15.184 49.970 1.00 49.56 92 LEU D N 1
ATOM 3461 C CA . LEU D 1 95 ? 45.962 -14.064 50.372 1.00 51.93 92 LEU D CA 1
ATOM 3462 C C . LEU D 1 95 ? 45.369 -13.365 51.589 1.00 65.21 92 LEU D C 1
ATOM 3463 O O . LEU D 1 95 ? 46.071 -12.658 52.315 1.00 74.25 92 LEU D O 1
ATOM 3468 N N . ARG D 1 96 ? 44.070 -13.575 51.796 1.00 63.19 93 ARG D N 1
ATOM 3469 C CA . ARG D 1 96 ? 43.322 -12.963 52.891 1.00 68.33 93 ARG D CA 1
ATOM 3470 C C . ARG D 1 96 ? 43.422 -11.441 52.867 1.00 67.92 93 ARG D C 1
ATOM 3471 O O . ARG D 1 96 ? 43.543 -10.801 53.912 1.00 75.34 93 ARG D O 1
ATOM 3479 N N . ILE D 1 97 ? 43.374 -10.869 51.669 1.00 58.49 94 ILE D N 1
ATOM 3480 C CA . ILE D 1 97 ? 43.353 -9.421 51.521 1.00 61.99 94 ILE D CA 1
ATOM 3481 C C . ILE D 1 97 ? 41.963 -8.894 51.861 1.00 68.99 94 ILE D C 1
ATOM 3482 O O . ILE D 1 97 ? 40.982 -9.260 51.212 1.00 67.77 94 ILE D O 1
ATOM 3487 N N . PRO D 1 98 ? 41.877 -8.035 52.888 1.00 70.90 95 PRO D N 1
ATOM 3488 C CA . PRO D 1 98 ? 40.598 -7.527 53.398 1.00 65.33 95 PRO D CA 1
ATOM 3489 C C . PRO D 1 98 ? 39.814 -6.729 52.360 1.00 62.59 95 PRO D C 1
ATOM 3490 O O . PRO D 1 98 ? 40.375 -5.850 51.704 1.00 59.77 95 PRO D O 1
ATOM 3494 N N . ASP D 1 99 ? 38.531 -7.057 52.219 1.00 59.07 96 ASP D N 1
ATOM 3495 C CA . ASP D 1 99 ? 37.620 -6.368 51.306 1.00 60.28 96 ASP D CA 1
ATOM 3496 C C . ASP D 1 99 ? 38.081 -6.424 49.850 1.00 58.84 96 ASP D C 1
ATOM 3497 O O . ASP D 1 99 ? 37.727 -5.559 49.047 1.00 65.10 96 ASP D O 1
ATOM 3502 N N . LEU D 1 100 ? 38.864 -7.444 49.511 1.00 52.13 97 LEU D N 1
ATOM 3503 C CA . LEU D 1 100 ? 39.257 -7.664 48.126 1.00 42.02 97 LEU D CA 1
ATOM 3504 C C . LEU D 1 100 ? 38.176 -8.466 47.416 1.00 48.76 97 LEU D C 1
ATOM 3505 O O . LEU D 1 100 ? 37.821 -9.562 47.847 1.00 52.48 97 LEU D O 1
ATOM 3510 N N . THR D 1 101 ? 37.655 -7.914 46.327 1.00 43.69 98 THR D N 1
ATOM 3511 C CA . THR D 1 101 ? 36.534 -8.526 45.629 1.00 38.15 98 THR D CA 1
ATOM 3512 C C . THR D 1 101 ? 36.964 -9.211 44.337 1.00 38.08 98 THR D C 1
ATOM 3513 O O . THR D 1 101 ? 37.471 -8.566 43.420 1.00 45.44 98 THR D O 1
ATOM 3517 N N . VAL D 1 102 ? 36.756 -10.522 44.275 1.00 33.27 99 VAL D N 1
ATOM 3518 C CA . VAL D 1 102 ? 37.072 -11.298 43.083 1.00 27.69 99 VAL D CA 1
ATOM 3519 C C . VAL D 1 102 ? 35.786 -11.763 42.406 1.00 31.41 99 VAL D C 1
ATOM 3520 O O . VAL D 1 102 ? 34.989 -12.488 43.001 1.00 27.96 99 VAL D O 1
ATOM 3524 N N . LEU D 1 103 ? 35.588 -11.342 41.161 1.00 27.67 100 LEU D N 1
ATOM 3525 C CA . LEU D 1 103 ? 34.348 -11.624 40.445 1.00 31.39 100 LEU D CA 1
ATOM 3526 C C . LEU D 1 103 ? 34.612 -12.162 39.040 1.00 34.99 100 LEU D C 1
ATOM 3527 O O . LEU D 1 103 ? 35.598 -11.791 38.408 1.00 35.39 100 LEU D O 1
ATOM 3532 N N . PRO D 1 104 ? 33.728 -13.046 38.548 1.00 46.38 101 PRO D N 1
ATOM 3533 C CA . PRO D 1 104 ? 33.933 -13.714 37.256 1.00 41.35 101 PRO D CA 1
ATOM 3534 C C . PRO D 1 104 ? 33.896 -12.782 36.044 1.00 41.42 101 PRO D C 1
ATOM 3535 O O . PRO D 1 104 ? 34.706 -12.949 35.135 1.00 61.80 101 PRO D O 1
ATOM 3539 N N . THR D 1 105 ? 32.977 -11.822 36.028 1.00 39.06 102 THR D N 1
ATOM 3540 C CA . THR D 1 105 ? 32.788 -10.983 34.848 1.00 40.57 102 THR D CA 1
ATOM 3541 C C . THR D 1 105 ? 32.936 -9.496 35.152 1.00 41.04 102 THR D C 1
ATOM 3542 O O . THR D 1 105 ? 32.889 -9.078 36.308 1.00 57.82 102 THR D O 1
ATOM 3546 N N . LYS D 1 106 ? 33.122 -8.705 34.100 1.00 34.01 103 LYS D N 1
ATOM 3547 C CA . LYS D 1 106 ? 33.194 -7.254 34.225 1.00 35.50 103 LYS D CA 1
ATOM 3548 C C . LYS D 1 106 ? 31.861 -6.690 34.703 1.00 34.42 103 LYS D C 1
ATOM 3549 O O . LYS D 1 106 ? 31.822 -5.747 35.496 1.00 23.12 103 LYS D O 1
ATOM 3555 N N . GLU D 1 107 ? 30.773 -7.278 34.213 1.00 30.44 104 GLU D N 1
ATOM 3556 C CA . GLU D 1 107 ? 29.427 -6.849 34.576 1.00 31.25 104 GLU D CA 1
ATOM 3557 C C . GLU D 1 107 ? 29.200 -6.934 36.083 1.00 35.71 104 GLU D C 1
ATOM 3558 O O . GLU D 1 107 ? 28.654 -6.011 36.689 1.00 31.27 104 GLU D O 1
ATOM 3564 N N . GLU D 1 108 ? 29.631 -8.038 36.685 1.00 28.59 105 GLU D N 1
ATOM 3565 C CA . GLU D 1 108 ? 29.456 -8.236 38.118 1.00 32.54 105 GLU D CA 1
ATOM 3566 C C . GLU D 1 108 ? 30.340 -7.289 38.925 1.00 35.77 105 GLU D C 1
ATOM 3567 O O . GLU D 1 108 ? 29.965 -6.856 40.014 1.00 33.29 105 GLU D O 1
ATOM 3573 N N . ALA D 1 109 ? 31.513 -6.967 38.390 1.00 22.46 106 ALA D N 1
ATOM 3574 C CA . ALA D 1 109 ? 32.420 -6.038 39.054 1.00 26.03 106 ALA D CA 1
ATOM 3575 C C . ALA D 1 109 ? 31.823 -4.634 39.086 1.00 32.91 106 ALA D C 1
ATOM 3576 O O . ALA D 1 109 ? 31.918 -3.929 40.092 1.00 24.18 106 ALA D O 1
ATOM 3578 N N . ILE D 1 110 ? 31.203 -4.237 37.979 1.00 31.72 107 ILE D N 1
ATOM 3579 C CA . ILE D 1 110 ? 30.544 -2.939 37.891 1.00 32.62 107 ILE D CA 1
ATOM 3580 C C . ILE D 1 110 ? 29.369 -2.867 38.862 1.00 34.47 107 ILE D C 1
ATOM 3581 O O . ILE D 1 110 ? 29.198 -1.874 39.572 1.00 32.68 107 ILE D O 1
ATOM 3586 N N . ASP D 1 111 ? 28.567 -3.927 38.889 1.00 29.33 108 ASP D N 1
ATOM 3587 C CA . ASP D 1 111 ? 27.440 -4.015 39.810 1.00 24.83 108 ASP D CA 1
ATOM 3588 C C . ASP D 1 111 ? 27.910 -3.962 41.260 1.00 29.70 108 ASP D C 1
ATOM 3589 O O . ASP D 1 111 ? 27.268 -3.345 42.108 1.00 27.25 108 ASP D O 1
ATOM 3594 N N . ALA D 1 112 ? 29.036 -4.613 41.536 1.00 32.35 109 ALA D N 1
ATOM 3595 C CA . ALA D 1 112 ? 29.612 -4.612 42.875 1.00 22.34 109 ALA D CA 1
ATOM 3596 C C . ALA D 1 112 ? 30.013 -3.202 43.291 1.0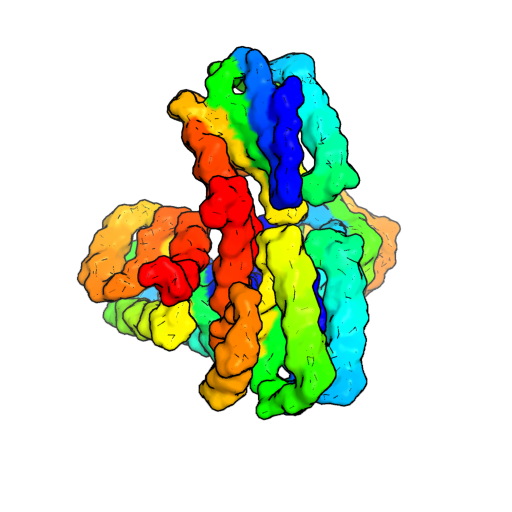0 27.86 109 ALA D C 1
ATOM 3597 O O . ALA D 1 112 ? 29.722 -2.769 44.406 1.00 21.93 109 ALA D O 1
ATOM 3599 N N . VAL D 1 113 ? 30.679 -2.492 42.385 1.00 21.81 110 VAL D N 1
ATOM 3600 C CA . VAL D 1 113 ? 31.102 -1.121 42.640 1.00 22.39 110 VAL D CA 1
ATOM 3601 C C . VAL D 1 113 ? 29.891 -0.216 42.841 1.00 28.57 110 VAL D C 1
ATOM 3602 O O . VAL D 1 113 ? 29.879 0.629 43.739 1.00 38.78 110 VAL D O 1
ATOM 3606 N N . PHE D 1 114 ? 28.871 -0.408 42.009 1.00 30.00 111 PHE D N 1
ATOM 3607 C CA . PHE D 1 114 ? 27.629 0.351 42.122 1.00 20.92 111 PHE D CA 1
ATOM 3608 C C . PHE D 1 114 ? 26.977 0.136 43.483 1.00 25.92 111 PHE D C 1
ATOM 3609 O O . PHE D 1 114 ? 26.662 1.093 44.189 1.00 21.83 111 PHE D O 1
ATOM 3625 N N . HIS D 1 116 ? 28.278 -1.013 46.170 1.00 22.14 113 HIS D N 1
ATOM 3626 C CA . HIS D 1 116 ? 29.166 -0.503 47.206 1.00 27.63 113 HIS D CA 1
ATOM 3627 C C . HIS D 1 116 ? 29.051 1.012 47.315 1.00 31.86 113 HIS D C 1
ATOM 3628 O O . HIS D 1 116 ? 29.002 1.564 48.415 1.00 26.51 113 HIS D O 1
ATOM 3635 N N . SER D 1 117 ? 29.012 1.677 46.165 1.00 38.08 114 SER D N 1
ATOM 3636 C CA . SER D 1 117 ? 28.922 3.130 46.120 1.00 23.98 114 SER D CA 1
ATOM 3637 C C . SER D 1 117 ? 27.584 3.618 46.666 1.00 32.67 114 SER D C 1
ATOM 3638 O O . SER D 1 117 ? 27.520 4.632 47.363 1.00 38.58 114 SER D O 1
ATOM 3641 N N . LEU D 1 118 ? 26.521 2.886 46.350 1.00 32.13 115 LEU D N 1
ATOM 3642 C CA . LEU D 1 118 ? 25.177 3.252 46.779 1.00 22.46 115 LEU D CA 1
ATOM 3643 C C . LEU D 1 118 ? 25.027 3.151 48.293 1.00 31.53 115 LEU D C 1
ATOM 3644 O O . LEU D 1 118 ? 24.398 4.003 48.923 1.00 36.70 115 LEU D O 1
ATOM 3649 N N . GLU D 1 119 ? 25.611 2.108 48.873 1.00 23.36 116 GLU D N 1
ATOM 3650 C CA . GLU D 1 119 ? 25.525 1.892 50.311 1.00 28.34 116 GLU D CA 1
ATOM 3651 C C . GLU D 1 119 ? 26.380 2.897 51.075 1.00 38.85 116 GLU D C 1
ATOM 3652 O O . GLU D 1 119 ? 26.008 3.335 52.164 1.00 47.44 116 GLU D O 1
ATOM 3658 N N . ASN D 1 120 ? 27.520 3.267 50.498 1.00 38.12 117 ASN D N 1
ATOM 3659 C CA . ASN D 1 120 ? 28.394 4.264 51.107 1.00 43.31 117 ASN D CA 1
ATOM 3660 C C . ASN D 1 120 ? 27.730 5.633 51.184 1.00 36.87 117 ASN D C 1
ATOM 3661 O O . ASN D 1 120 ? 28.067 6.448 52.041 1.00 46.29 117 ASN D O 1
ATOM 3666 N N . GLU D 1 121 ? 26.790 5.880 50.280 1.00 32.21 118 GLU D N 1
ATOM 3667 C CA . GLU D 1 121 ? 26.070 7.145 50.257 1.00 31.23 118 GLU D CA 1
ATOM 3668 C C . GLU D 1 121 ? 25.197 7.285 51.498 1.00 43.94 118 GLU D C 1
ATOM 3669 O O . GLU D 1 121 ? 25.092 8.366 52.077 1.00 62.38 118 GLU D O 1
ATOM 3675 N N . PHE D 1 122 ? 24.573 6.184 51.902 1.00 41.21 119 PHE D N 1
ATOM 3676 C CA . PHE D 1 122 ? 23.717 6.176 53.082 1.00 41.33 119 PHE D CA 1
ATOM 3677 C C . PHE D 1 122 ? 24.467 5.696 54.323 1.00 46.68 119 PHE D C 1
ATOM 3678 O O . PHE D 1 122 ? 23.894 5.607 55.410 1.00 55.67 119 PHE D O 1
ATOM 3686 N N . GLY D 1 123 ? 25.750 5.387 54.154 1.00 40.36 120 GLY D N 1
ATOM 3687 C CA . GLY D 1 123 ? 26.586 4.967 55.264 1.00 31.98 120 GLY D CA 1
ATOM 3688 C C . GLY D 1 123 ? 26.389 3.519 55.674 1.00 61.60 120 GLY D C 1
ATOM 3689 O O . GLY D 1 123 ? 26.771 3.121 56.775 1.00 73.76 120 GLY D O 1
ATOM 3690 N N . ALA D 1 124 ? 25.794 2.728 54.788 1.00 65.63 121 ALA D N 1
ATOM 3691 C CA . ALA D 1 124 ? 25.544 1.325 55.065 1.00 56.56 121 ALA D CA 1
ATOM 3692 C C . ALA D 1 124 ? 26.750 0.447 54.791 1.00 59.61 121 ALA D C 1
ATOM 3693 O O . ALA D 1 124 ? 27.887 0.921 54.781 1.00 66.92 121 ALA D O 1
#

Sequence (461 aa):
DFKLEKKEQYVYIETDAPAFAGDVPAAFEETARSLFREGYHSLIVNQTVKSLDATGITTLKKVNYLCANDLGLAIVTRDDDFIDLLEDLRIPDLTVLPTKEEAIDAVFHSLENEFGFKLEKKEQYVYIETDAPAFAGDVPAAFEETARSLFREGYHSLIVNQTVKSLDATGITTLKKVNYLCANDLGLAIVTRDDDFIDLLEDLPDLTVLPTKEEAIDAVFHSLENENADFKLEKKEQYVYIETDAPAFAGDVPAAFEETARSLFREGYHSLIVNQTVKSLDATGITTLKKVNYLCANDLGLAIVTRDDDFIDLLEDLRIPDLTVLPTKEEAIDAVFHSLEENEFGFKLEKKEQYVYIETDAPAFAGDVPAAFEETARSLFREGYHSLIVNQTVKSLDATGITTLKKVNYLCANDLGLAIVTRDDDFIDLLEDLRIPDLTVLPTKEEAIDAVFHSLENEFGA